Protein AF-A0A372GL11-F1 (afdb_monomer)

Mean predicted aligned error: 16.57 Å

Foldseek 3Di:
DDDPVVVVPPDLPPVLLVVLVVLLVCLVVVLVVVCVVVVHDDDPVLLVVLSVLSNVLSVLSSCLQVCLLVSLVSLLVSVLVNLVVDVDCSSHVSSVVSNLSSLLSCLQRHDLVSSVVSLVVSLVSLLVSCVVNPPDVLVSVLVSLVSSLSSLLSNLVNNVNNVVVVVVVVLVVVVVVLVVVLVVVLLVLLVVVLVLLCVQLVVLLVCLLVQLVVCLVCCVPCLVSLLVSLVSLLVSLVSSLVSLVVLLVVLPDPPDQQPPDFLVVSVVVVQVVVVVVVAAEAEEEEDDGDDFQSLLSVLLSLLVNLLVVCCVVQAPNWHKYWYWYDDAFKIKIKIWTFHHPRHDPDDPPPPPPSVVVSQVSLVVQVKGWDWDADPGGIMIMIMGGGDGDDDPDCHSVNVNLVSLLCCLQVQLLSVLAPPVCNVVPDPVLSVVLSVLSNQLSVLCVCLQPCLVSSLVSNLVSLVVVLVCVLVVNHPLSSLVSVVRSCSSLLSSLLSCCQRNPHLVSSLVSLLSVLLSQLSSQLSSVCPPPPDDHDDPVNSVVSSVVSSVVSSVVSVVSSVVSNVNNVVVVVVVVVVVVSSVVSVVPSPVSSSVSSVVLSVLLCVQANVLSVVLSVLSVVCSPDNDSVSSSVSSVSSSVSSVSNVVSSVVSSVVSPPPPPPPVVVVVPDD

Secondary structure (DSSP, 8-state):
---HHHHTSSS--THHHHHHHHHHHHHHHHHHHHHHHTT----HHHHHHHHHHHHHHHHHHTTTTT-HHHHHHHHHHHHHHHHHH-S-GGGSTHHHHHHHHHHHHHHHHS-HHHHHHHHHHHHHHHHHHHHHH-SSHHHHHHHHHHHHHHHHHHHHHHHHHHHHHHHHHHHHHHHHHHHHHHHHHHHHHHHHHHHHHIIIIIHHHHHHHHHHHHHHHHTTT-THHHHHHHHHHHHHHHHHHHHHHHHHHTTS---PPPPS--HHHHHHHHHHHHHHTT--EEEEEES------HHHHHHHHHHHHHHHHHHHHHSTT--EEEEEEE-SSEEEEEEEEE--TT--TT---S-THHHHHHHHHHHHTT-EEEEEEETTEEEEEEEEE----------HHHHHHHHHHHHHHHHHHHHHS-TTTTTTS-HHHHHHHHHHHHHHHHGGGGTTT-HHHHHHHHHHHHHHHHHHHHTTSS-TTHHHHHHHTTHHHHHHHHHHHHHSS-HHHHHHHHHHHHHHHHHHHHHHHTT-TTSPPPPHHHHHHHHHHHHHHHHHHHHHHHHHHHHHHHHHHHHHHHHHHHHHHHHTHHHHHHHHHHHHHHHHHIIIIIHHHHHHHHHHHHHHHH--HHHHHHHHHHHHHHHHHHHHHHHHHHHHHHS---SHHHHHS---

Structure (mmCIF, N/CA/C/O backbone):
data_AF-A0A372GL11-F1
#
_entry.id   AF-A0A372GL11-F1
#
loop_
_atom_site.group_PDB
_atom_site.id
_atom_site.type_symbol
_atom_site.label_atom_id
_atom_site.label_alt_id
_atom_site.label_comp_id
_atom_site.label_asym_id
_atom_site.label_entity_id
_atom_site.label_seq_id
_atom_site.pdbx_PDB_ins_code
_atom_site.Cartn_x
_atom_site.Cartn_y
_atom_site.Cartn_z
_atom_site.occupancy
_atom_site.B_iso_or_equiv
_atom_site.auth_seq_id
_atom_site.auth_comp_id
_atom_site.auth_asym_id
_atom_site.auth_atom_id
_atom_site.pdbx_PDB_model_num
ATOM 1 N N . MET A 1 1 ? -31.137 13.673 -2.495 1.00 32.62 1 MET A N 1
ATOM 2 C CA . MET A 1 1 ? -29.793 14.288 -2.490 1.00 32.62 1 MET A CA 1
ATOM 3 C C . MET A 1 1 ? -28.809 13.204 -2.897 1.00 32.62 1 MET A C 1
ATOM 5 O O . MET A 1 1 ? -28.752 12.190 -2.218 1.00 32.62 1 MET A O 1
ATOM 9 N N . LEU A 1 2 ? -28.157 13.343 -4.054 1.00 30.17 2 LEU A N 1
ATOM 10 C CA . LEU A 1 2 ? -27.184 12.358 -4.545 1.00 30.17 2 LEU A CA 1
ATOM 11 C C . LEU A 1 2 ? -25.977 12.319 -3.600 1.00 30.17 2 LEU A C 1
ATOM 13 O O . LEU A 1 2 ? -25.507 13.368 -3.158 1.00 30.17 2 LEU A O 1
ATOM 17 N N . SER A 1 3 ? -25.490 11.119 -3.290 1.00 32.94 3 SER A N 1
ATOM 18 C CA . SER A 1 3 ? -24.323 10.915 -2.427 1.00 32.94 3 SER A CA 1
ATOM 19 C C . SER A 1 3 ? -23.096 11.637 -3.000 1.00 32.94 3 SER A C 1
ATOM 21 O O . SER A 1 3 ? -22.856 11.619 -4.209 1.00 32.94 3 SER A O 1
ATOM 23 N N . PHE A 1 4 ? -22.265 12.229 -2.137 1.00 34.38 4 PHE A N 1
ATOM 24 C CA . PHE A 1 4 ? -20.987 12.858 -2.512 1.00 34.38 4 PHE A CA 1
ATOM 25 C C . PHE A 1 4 ? -20.064 11.891 -3.300 1.00 34.38 4 PHE A C 1
ATOM 27 O O . PHE A 1 4 ? -19.228 12.306 -4.110 1.00 34.38 4 PHE A O 1
ATOM 34 N N . GLY A 1 5 ? -20.265 10.576 -3.137 1.00 36.34 5 GLY A N 1
ATOM 35 C CA . GLY A 1 5 ? -19.591 9.526 -3.905 1.00 36.34 5 GLY A CA 1
ATOM 36 C C . GLY A 1 5 ? -20.089 9.349 -5.348 1.00 36.34 5 GLY A C 1
ATOM 37 O O . GLY A 1 5 ? -19.336 8.867 -6.193 1.00 36.34 5 GLY A O 1
ATOM 38 N N . GLU A 1 6 ? -21.319 9.757 -5.666 1.00 36.09 6 GLU A N 1
ATOM 39 C CA . GLU A 1 6 ? -21.884 9.681 -7.023 1.00 36.09 6 GLU A CA 1
ATOM 40 C C . GLU A 1 6 ? -21.482 10.894 -7.871 1.00 36.09 6 GLU A C 1
ATOM 42 O O . GLU A 1 6 ? -21.111 10.737 -9.034 1.00 36.09 6 GLU A O 1
ATOM 47 N N . LEU A 1 7 ? -21.405 12.087 -7.269 1.00 33.75 7 LEU A N 1
ATOM 48 C CA . LEU A 1 7 ? -20.942 13.311 -7.944 1.00 33.75 7 LEU A CA 1
ATOM 49 C C . LEU A 1 7 ? -19.454 13.266 -8.349 1.00 33.75 7 LEU A C 1
ATOM 51 O O . LEU A 1 7 ? -19.033 13.967 -9.270 1.00 33.75 7 LEU A O 1
ATOM 55 N N . THR A 1 8 ? -18.649 12.405 -7.719 1.00 39.69 8 THR A N 1
ATOM 56 C CA . THR A 1 8 ? -17.217 12.239 -8.031 1.00 39.69 8 THR A CA 1
ATOM 57 C C . THR A 1 8 ? -16.919 11.144 -9.063 1.00 39.69 8 THR A C 1
ATOM 59 O O . THR A 1 8 ? -15.763 11.004 -9.476 1.00 39.69 8 THR A O 1
ATOM 62 N N . ARG A 1 9 ? -17.927 10.390 -9.532 1.00 42.94 9 ARG A N 1
ATOM 63 C CA . ARG A 1 9 ? -17.751 9.331 -10.546 1.00 42.94 9 ARG A CA 1
ATOM 64 C C . ARG A 1 9 ? -17.759 9.819 -11.996 1.00 42.94 9 ARG A C 1
ATOM 66 O O . ARG A 1 9 ? -17.370 9.041 -12.858 1.00 42.94 9 ARG A O 1
ATOM 73 N N . HIS A 1 10 ? -18.203 11.043 -12.293 1.00 38.62 10 HIS A N 1
ATOM 74 C CA . HIS A 1 10 ? -18.487 11.468 -13.681 1.00 38.62 10 HIS A CA 1
ATOM 75 C C . HIS A 1 10 ? -17.700 12.678 -14.198 1.00 38.62 10 HIS A C 1
ATOM 77 O O . HIS A 1 10 ? -17.894 13.086 -15.339 1.00 38.62 10 HIS A O 1
ATOM 83 N N . ARG A 1 11 ? -16.763 13.238 -13.423 1.00 42.38 11 ARG A N 1
ATOM 84 C CA . ARG A 1 11 ? -15.764 14.154 -13.994 1.00 42.38 11 ARG A CA 1
ATOM 85 C C . ARG A 1 11 ? -14.514 13.352 -14.351 1.00 42.38 11 ARG A C 1
ATOM 87 O O . ARG A 1 11 ? -14.008 12.667 -13.455 1.00 42.38 11 ARG A O 1
ATOM 94 N N . PRO A 1 12 ? -13.978 13.439 -15.588 1.00 50.75 12 PRO A N 1
ATOM 95 C CA . PRO A 1 12 ? -12.635 12.942 -15.846 1.00 50.75 12 PRO A CA 1
ATOM 96 C C . PRO A 1 12 ? -11.731 13.652 -14.842 1.00 50.75 12 PRO A C 1
ATOM 98 O O . PRO A 1 12 ? -11.638 14.882 -14.824 1.00 50.75 12 PRO A O 1
ATOM 101 N N . ARG A 1 13 ? -11.154 12.891 -13.905 1.00 61.88 13 ARG A N 1
ATOM 102 C CA . ARG A 1 13 ? -10.250 13.461 -12.903 1.00 61.88 13 ARG A CA 1
ATOM 103 C C . ARG A 1 13 ? -9.172 14.174 -13.702 1.00 61.88 13 ARG A C 1
ATOM 105 O O . ARG A 1 13 ? -8.605 13.536 -14.573 1.00 61.88 13 ARG A O 1
ATOM 112 N N . VAL A 1 14 ? -8.881 15.446 -13.427 1.00 57.97 14 VAL A N 1
ATOM 113 C CA . VAL A 1 14 ? -7.913 16.288 -14.173 1.00 57.97 14 VAL A CA 1
ATOM 114 C C . VAL A 1 14 ? -6.637 15.519 -14.586 1.00 57.97 14 VAL A C 1
ATOM 116 O O . VAL A 1 14 ? -6.135 15.661 -15.696 1.00 57.97 14 VAL A O 1
ATOM 119 N N . ASN A 1 15 ? -6.192 14.582 -13.745 1.00 63.97 15 ASN A N 1
ATOM 120 C CA . ASN A 1 15 ? -5.100 13.630 -13.986 1.00 63.97 15 ASN A CA 1
ATOM 121 C C . ASN A 1 15 ? -5.221 12.726 -15.242 1.00 63.97 15 ASN A C 1
ATOM 123 O O . ASN A 1 15 ? -4.224 12.130 -15.655 1.00 63.97 15 ASN A O 1
ATOM 127 N N . ASP A 1 16 ? -6.405 12.555 -15.828 1.00 76.56 16 ASP A N 1
ATOM 128 C CA . ASP A 1 16 ? -6.640 11.705 -16.999 1.00 76.56 16 ASP A CA 1
ATOM 129 C C . ASP A 1 16 ? -6.322 12.413 -18.315 1.00 76.56 16 ASP A C 1
ATOM 131 O O . ASP A 1 16 ? -5.885 11.739 -19.244 1.00 76.56 16 ASP A O 1
ATOM 135 N N . VAL A 1 17 ? -6.382 13.747 -18.342 1.00 81.62 17 VAL A N 1
ATOM 136 C CA . VAL A 1 17 ? -6.077 14.573 -19.524 1.00 81.62 17 VAL A CA 1
ATOM 137 C C . VAL A 1 17 ? -4.647 15.122 -19.495 1.00 81.62 17 VAL A C 1
ATOM 139 O O . VAL A 1 17 ? -4.018 15.254 -20.540 1.00 81.62 17 VAL A O 1
ATOM 142 N N . VAL A 1 18 ? -4.085 15.373 -18.306 1.00 85.38 18 VAL A N 1
ATOM 143 C CA . VAL A 1 18 ? -2.738 15.963 -18.163 1.00 85.38 18 VAL A CA 1
ATOM 144 C C . VAL A 1 18 ? -1.647 15.107 -18.814 1.00 85.38 18 VAL A C 1
ATOM 146 O O . VAL A 1 18 ? -0.808 15.637 -19.530 1.00 85.38 18 VAL A O 1
ATOM 149 N N . LEU A 1 19 ? -1.650 13.787 -18.597 1.00 86.94 19 LEU A N 1
ATOM 150 C CA . LEU A 1 19 ? -0.624 12.901 -19.163 1.00 86.94 19 LEU A CA 1
ATOM 151 C C . LEU A 1 19 ? -0.690 12.825 -20.705 1.00 86.94 19 LEU A C 1
ATOM 153 O O . LEU A 1 19 ? 0.350 13.015 -21.329 1.00 86.94 19 LEU A O 1
ATOM 157 N N . PRO A 1 20 ? -1.861 12.602 -21.337 1.00 87.31 20 PRO A N 1
ATOM 158 C CA . PRO A 1 20 ? -1.992 12.706 -22.790 1.00 87.31 20 PRO A CA 1
ATOM 159 C C . PRO A 1 20 ? -1.564 14.055 -23.366 1.00 87.31 20 PRO A C 1
ATOM 161 O O . PRO A 1 20 ? -0.884 14.092 -24.387 1.00 87.31 20 PRO A O 1
ATOM 164 N N . LEU A 1 21 ? -1.922 15.157 -22.699 1.00 87.31 21 LEU A N 1
ATOM 165 C CA . LEU A 1 21 ? -1.525 16.495 -23.131 1.00 87.31 21 LEU A CA 1
ATOM 166 C C . LEU A 1 21 ? -0.000 16.655 -23.077 1.00 87.31 21 LEU A C 1
ATOM 168 O O . LEU A 1 21 ? 0.591 17.142 -24.032 1.00 87.31 21 LEU A O 1
ATOM 172 N N . LEU A 1 22 ? 0.640 16.183 -22.001 1.00 87.75 22 LEU A N 1
ATOM 173 C CA . LEU A 1 22 ? 2.098 16.188 -21.866 1.00 87.75 22 LEU A CA 1
ATOM 174 C C . LEU A 1 22 ? 2.779 15.377 -22.972 1.00 87.75 22 LEU A C 1
ATOM 176 O O . LEU A 1 22 ? 3.741 15.854 -23.569 1.00 87.75 22 LEU A O 1
ATOM 180 N N . LEU A 1 23 ? 2.263 14.186 -23.281 1.00 86.56 23 LEU A N 1
ATOM 181 C CA . LEU A 1 23 ? 2.757 13.359 -24.383 1.00 86.56 23 LEU A CA 1
ATOM 182 C C . LEU A 1 23 ? 2.622 14.081 -25.731 1.00 86.56 23 LEU A C 1
ATOM 184 O O . LEU A 1 23 ? 3.575 14.113 -26.505 1.00 86.56 23 LEU A O 1
ATOM 188 N N . LEU A 1 24 ? 1.490 14.740 -25.983 1.00 86.56 24 LEU A N 1
ATOM 189 C CA . LEU A 1 24 ? 1.286 15.518 -27.205 1.00 86.56 24 LEU A CA 1
ATOM 190 C C . LEU A 1 24 ? 2.228 16.732 -27.290 1.00 86.56 24 LEU A C 1
ATOM 192 O O . LEU A 1 24 ? 2.794 17.002 -28.347 1.00 86.56 24 LEU A O 1
ATOM 196 N N . THR A 1 25 ? 2.456 17.441 -26.179 1.00 86.56 25 THR A N 1
ATOM 197 C CA . THR A 1 25 ? 3.445 18.531 -26.140 1.00 86.56 25 THR A CA 1
ATOM 198 C C . THR A 1 25 ? 4.872 18.020 -26.333 1.00 86.56 25 THR A C 1
ATOM 200 O O . THR A 1 25 ? 5.665 18.668 -27.010 1.00 86.56 25 THR A O 1
ATOM 203 N N . ALA A 1 26 ? 5.189 16.835 -25.801 1.00 84.00 26 ALA A N 1
ATOM 204 C CA . ALA A 1 26 ? 6.478 16.189 -26.003 1.00 84.00 26 ALA A CA 1
ATOM 205 C C . ALA A 1 26 ? 6.669 15.782 -27.468 1.00 84.00 26 ALA A C 1
ATOM 207 O O . ALA A 1 26 ? 7.741 16.011 -28.005 1.00 84.00 26 ALA A O 1
ATOM 208 N N . GLN A 1 27 ? 5.636 15.274 -28.146 1.00 83.38 27 GLN A N 1
ATOM 209 C CA . GLN A 1 27 ? 5.679 14.985 -29.584 1.00 83.38 27 GLN A CA 1
ATOM 210 C C . GLN A 1 27 ? 6.015 16.242 -30.407 1.00 83.38 27 GLN A C 1
ATOM 212 O O . GLN A 1 27 ? 6.859 16.187 -31.299 1.00 83.38 27 GLN A O 1
ATOM 217 N N . LEU A 1 28 ? 5.388 17.379 -30.082 1.00 83.62 28 LEU A N 1
ATOM 218 C CA . LEU A 1 28 ? 5.626 18.661 -30.757 1.00 83.62 28 LEU A CA 1
ATOM 219 C C . LEU A 1 28 ? 7.051 19.196 -30.540 1.00 83.62 28 LEU A C 1
ATOM 221 O O . LEU A 1 28 ? 7.629 19.769 -31.460 1.00 83.62 28 LEU A O 1
ATOM 225 N N . ALA A 1 29 ? 7.609 19.016 -29.340 1.00 81.44 29 ALA A N 1
ATOM 226 C CA . ALA A 1 29 ? 8.925 19.544 -28.979 1.00 81.44 29 ALA A CA 1
ATOM 227 C C . ALA A 1 29 ? 10.086 18.597 -29.336 1.00 81.44 29 ALA A C 1
ATOM 229 O O . ALA A 1 29 ? 11.118 19.041 -29.833 1.00 81.44 29 ALA A O 1
ATOM 230 N N . ALA A 1 30 ? 9.930 17.297 -29.079 1.00 73.25 30 ALA A N 1
ATOM 231 C CA . ALA A 1 30 ? 10.993 16.302 -29.190 1.00 73.25 30 ALA A CA 1
ATOM 232 C C . ALA A 1 30 ? 11.166 15.761 -30.611 1.00 73.25 30 ALA A C 1
ATOM 234 O O . ALA A 1 30 ? 12.286 15.422 -30.974 1.00 73.25 30 ALA A O 1
ATOM 235 N N . GLY A 1 31 ? 10.104 15.707 -31.424 1.00 73.62 31 GLY A N 1
ATOM 236 C CA . GLY A 1 31 ? 10.177 15.191 -32.798 1.00 73.62 31 GLY A CA 1
ATOM 237 C C . GLY A 1 31 ? 11.250 15.889 -33.649 1.00 73.62 31 GLY A C 1
ATOM 238 O O . GLY A 1 31 ? 12.150 15.216 -34.147 1.00 73.62 31 GLY A O 1
ATOM 239 N N . PRO A 1 32 ? 11.237 17.233 -33.759 1.00 76.31 32 PRO A N 1
ATOM 240 C CA . PRO A 1 32 ? 12.253 17.967 -34.517 1.00 76.31 32 PRO A CA 1
ATOM 241 C C . PRO A 1 32 ? 13.671 17.827 -33.941 1.00 76.31 32 PRO A C 1
ATOM 243 O O . PRO A 1 32 ? 14.633 17.747 -34.698 1.00 76.31 32 PRO A O 1
ATOM 246 N N . GLY A 1 33 ? 13.803 17.793 -32.610 1.00 77.06 33 GLY A N 1
ATOM 247 C CA . GLY A 1 33 ? 15.098 17.670 -31.933 1.00 77.06 33 GLY A CA 1
ATOM 248 C C . GLY A 1 33 ? 15.732 16.285 -32.088 1.00 77.06 33 GLY A C 1
ATOM 249 O O . GLY A 1 33 ? 16.930 16.185 -32.336 1.00 77.06 33 GLY A O 1
ATOM 250 N N . LEU A 1 34 ? 14.929 15.221 -31.994 1.00 77.44 34 LEU A N 1
ATOM 251 C CA . LEU A 1 34 ? 15.374 13.846 -32.229 1.00 77.44 34 LEU A CA 1
ATOM 252 C C . LEU A 1 34 ? 15.761 13.641 -33.691 1.00 77.44 34 LEU A C 1
ATOM 254 O O . LEU A 1 34 ? 16.855 13.154 -33.943 1.00 77.44 34 LEU A O 1
ATOM 258 N N . ALA A 1 35 ? 14.933 14.090 -34.639 1.00 79.00 35 ALA A N 1
ATOM 259 C CA . ALA A 1 35 ? 15.271 14.024 -36.061 1.00 79.00 35 ALA A CA 1
ATOM 260 C C . ALA A 1 35 ? 16.610 14.722 -36.361 1.00 79.00 35 ALA A C 1
ATOM 262 O O . ALA A 1 35 ? 17.454 14.165 -37.050 1.00 79.00 35 ALA A O 1
ATOM 263 N N . ALA A 1 36 ? 16.859 15.891 -35.757 1.00 78.81 36 ALA A N 1
ATOM 264 C CA . ALA A 1 36 ? 18.141 16.583 -35.890 1.00 78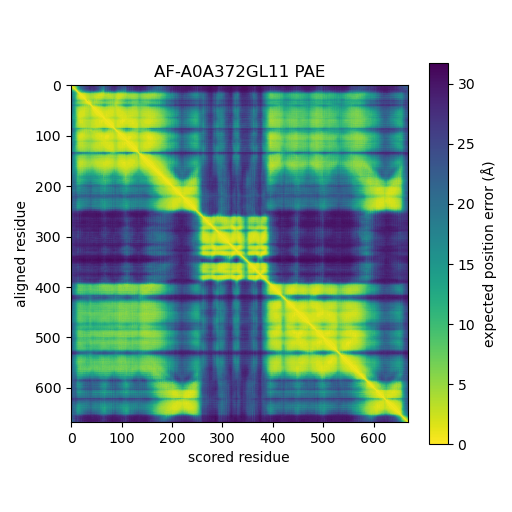.81 36 ALA A CA 1
ATOM 265 C C . ALA A 1 36 ? 19.320 15.827 -35.246 1.00 78.81 36 ALA A C 1
ATOM 267 O O . ALA A 1 36 ? 20.433 15.906 -35.753 1.00 78.81 36 ALA A O 1
ATOM 268 N N . THR A 1 37 ? 19.090 15.096 -34.150 1.00 79.62 37 THR A N 1
ATOM 269 C CA . THR A 1 37 ? 20.127 14.311 -33.452 1.00 79.62 37 THR A CA 1
ATOM 270 C C . THR A 1 37 ? 20.531 13.063 -34.239 1.00 79.62 37 THR A C 1
ATOM 272 O O . THR A 1 37 ? 21.694 12.681 -34.211 1.00 79.62 37 THR A O 1
ATOM 275 N N . PHE A 1 38 ? 19.584 12.442 -34.946 1.00 78.88 38 PHE A N 1
ATOM 276 C CA . PHE A 1 38 ? 19.825 11.264 -35.788 1.00 78.88 38 PHE A CA 1
ATOM 277 C C . PHE A 1 38 ? 20.128 11.619 -37.252 1.00 78.88 38 PHE A C 1
ATOM 279 O O . PHE A 1 38 ? 20.158 10.732 -38.097 1.00 78.88 38 PHE A O 1
ATOM 286 N N . GLU A 1 39 ? 20.338 12.905 -37.556 1.00 80.31 39 GLU A N 1
ATOM 287 C CA . GLU A 1 39 ? 20.586 13.412 -38.916 1.00 80.31 39 GLU A CA 1
ATOM 288 C C . GLU A 1 39 ? 19.487 13.029 -39.931 1.00 80.31 39 GLU A C 1
ATOM 290 O O . GLU A 1 39 ? 19.707 12.943 -41.139 1.00 80.31 39 GLU A O 1
ATOM 295 N N . GLU A 1 40 ? 18.258 12.844 -39.450 1.00 80.25 40 GLU A N 1
ATOM 296 C CA . GLU A 1 40 ? 17.106 12.468 -40.260 1.00 80.25 40 GLU A CA 1
ATOM 297 C C . GLU A 1 40 ? 16.339 13.701 -40.750 1.00 80.25 40 GLU A C 1
ATOM 299 O O . GLU A 1 40 ? 16.047 14.642 -40.005 1.00 80.25 40 GLU A O 1
ATOM 304 N N . SER A 1 41 ? 15.927 13.680 -42.020 1.00 76.88 41 SER A N 1
ATOM 305 C CA . SER A 1 41 ? 15.085 14.732 -42.594 1.00 76.88 41 SER A CA 1
ATOM 306 C C . SER A 1 41 ? 13.634 14.265 -42.713 1.00 76.88 41 SER A C 1
ATOM 308 O O . SER A 1 41 ? 13.281 13.472 -43.578 1.00 76.88 41 SER A O 1
ATOM 310 N N . LEU A 1 42 ? 12.767 14.778 -41.834 1.00 79.12 42 LEU A N 1
ATOM 311 C CA . LEU A 1 42 ? 11.333 14.483 -41.881 1.00 79.12 42 LEU A CA 1
ATOM 312 C C . LEU A 1 42 ? 10.636 15.342 -42.942 1.00 79.12 42 LEU A C 1
ATOM 314 O O . LEU A 1 42 ? 10.651 16.580 -42.872 1.00 79.12 42 LEU A O 1
ATOM 318 N N . SER A 1 43 ? 9.937 14.710 -43.879 1.00 85.44 43 SER A N 1
ATOM 319 C CA . SER A 1 43 ? 9.067 15.407 -44.827 1.00 85.44 43 SER A CA 1
ATOM 320 C C . SER A 1 43 ? 7.919 16.130 -44.105 1.00 85.44 43 SER A C 1
ATOM 322 O O . SER A 1 43 ? 7.534 15.797 -42.980 1.00 85.44 43 SER A O 1
ATOM 324 N N . ALA A 1 44 ? 7.327 17.144 -44.749 1.00 84.88 44 ALA A N 1
ATOM 325 C CA . ALA A 1 44 ? 6.154 17.829 -44.196 1.00 84.88 44 ALA A CA 1
ATOM 326 C C . ALA A 1 44 ? 4.986 16.851 -43.959 1.00 84.88 44 ALA A C 1
ATOM 328 O O . ALA A 1 44 ? 4.288 16.950 -42.953 1.00 84.88 44 ALA A O 1
ATOM 329 N N . ARG A 1 45 ? 4.828 15.861 -44.849 1.00 86.50 45 ARG A N 1
ATOM 330 C CA . ARG A 1 45 ? 3.805 14.816 -44.750 1.00 86.50 45 ARG A CA 1
ATOM 331 C C . ARG A 1 45 ? 3.997 13.939 -43.512 1.00 86.50 45 ARG A C 1
ATOM 333 O O . ARG A 1 45 ? 3.029 13.723 -42.789 1.00 86.50 45 ARG A O 1
ATOM 340 N N . GLU A 1 46 ? 5.213 13.459 -43.256 1.00 84.62 46 GLU A N 1
ATOM 341 C CA . GLU A 1 46 ? 5.521 12.619 -42.085 1.00 84.62 46 GLU A CA 1
ATOM 342 C C . GLU A 1 46 ? 5.284 13.374 -40.780 1.00 84.62 46 GLU A C 1
ATOM 344 O O . GLU A 1 46 ? 4.658 12.841 -39.869 1.00 84.62 46 GLU A O 1
ATOM 349 N N . ARG A 1 47 ? 5.674 14.654 -40.716 1.00 82.94 47 ARG A N 1
ATOM 350 C CA . ARG A 1 47 ? 5.402 15.504 -39.547 1.00 82.94 47 ARG A CA 1
ATOM 351 C C . ARG A 1 47 ? 3.906 15.676 -39.296 1.00 82.94 47 ARG A C 1
ATOM 353 O O . ARG A 1 47 ? 3.454 15.530 -38.163 1.00 82.94 47 ARG A O 1
ATOM 360 N N . THR A 1 48 ? 3.123 15.975 -40.333 1.00 87.50 48 THR A N 1
ATOM 361 C CA . THR A 1 48 ? 1.670 16.147 -40.189 1.00 87.50 48 THR A CA 1
ATOM 362 C C . THR A 1 48 ? 0.987 14.844 -39.785 1.00 87.50 48 THR A C 1
ATOM 364 O O . THR A 1 48 ? 0.178 14.846 -38.859 1.00 87.50 48 THR A O 1
ATOM 367 N N . LEU A 1 49 ? 1.320 13.724 -40.433 1.00 88.69 49 LEU A N 1
ATOM 368 C CA . LEU A 1 49 ? 0.732 12.427 -40.100 1.00 88.69 49 LEU A CA 1
ATOM 369 C C . LEU A 1 49 ? 1.147 11.954 -38.701 1.00 88.69 49 LEU A C 1
ATOM 371 O O . LEU A 1 49 ? 0.286 11.511 -37.945 1.00 88.69 49 LEU A O 1
ATOM 375 N N . GLY A 1 50 ? 2.415 12.120 -38.319 1.00 86.50 50 GLY A N 1
ATOM 376 C CA . GLY A 1 50 ? 2.904 11.807 -36.976 1.00 86.50 50 GLY A CA 1
ATOM 377 C C . GLY A 1 50 ? 2.190 12.608 -35.883 1.00 86.50 50 GLY A C 1
ATOM 378 O O . GLY A 1 50 ? 1.824 12.055 -34.846 1.00 86.50 50 GLY A O 1
ATOM 379 N N . LEU A 1 51 ? 1.891 13.890 -36.131 1.00 87.06 51 LEU A N 1
ATOM 380 C CA . LEU A 1 51 ? 1.084 14.710 -35.220 1.00 87.06 51 LEU A CA 1
ATOM 381 C C . LEU A 1 51 ? -0.371 14.241 -35.127 1.00 87.06 51 LEU A C 1
ATOM 383 O O . LEU A 1 51 ? -0.918 14.197 -34.026 1.00 87.06 51 LEU A O 1
ATOM 387 N N . ILE A 1 52 ? -0.993 13.872 -36.251 1.00 91.25 52 ILE A N 1
ATOM 388 C CA . ILE A 1 52 ? -2.361 13.333 -36.268 1.00 91.25 52 ILE A CA 1
ATOM 389 C C . ILE A 1 52 ? -2.419 12.030 -35.467 1.00 91.25 52 ILE A C 1
ATOM 391 O O . ILE A 1 52 ? -3.260 11.890 -34.581 1.00 91.25 52 ILE A O 1
ATOM 395 N N . VAL A 1 53 ? -1.501 11.099 -35.730 1.00 91.00 53 VAL A N 1
ATOM 396 C CA . VAL A 1 53 ? -1.427 9.816 -35.022 1.00 91.00 53 VAL A CA 1
ATOM 397 C C . VAL A 1 53 ? -1.163 10.033 -33.528 1.00 91.00 53 VAL A C 1
ATOM 399 O O . VAL A 1 53 ? -1.870 9.467 -32.693 1.00 91.00 53 VAL A O 1
ATOM 402 N N . GLY A 1 54 ? -0.226 10.918 -33.174 1.00 89.62 54 GLY A N 1
ATOM 403 C CA . GLY A 1 54 ? 0.040 11.296 -31.785 1.00 89.62 54 GLY A CA 1
ATOM 404 C C . GLY A 1 54 ? -1.183 11.896 -31.082 1.00 89.62 54 GLY A C 1
ATOM 405 O O . GLY A 1 54 ? -1.463 11.551 -29.933 1.00 89.62 54 GLY A O 1
ATOM 406 N N . ALA A 1 55 ? -1.962 12.737 -31.770 1.00 90.88 55 ALA A N 1
ATOM 407 C CA . ALA A 1 55 ? -3.200 13.307 -31.240 1.00 90.88 55 ALA A CA 1
ATOM 408 C C . ALA A 1 55 ? -4.290 12.244 -31.024 1.00 90.88 55 ALA A C 1
ATOM 410 O O . ALA A 1 55 ? -4.956 12.253 -29.987 1.00 90.88 55 ALA A O 1
ATOM 411 N N . VAL A 1 56 ? -4.444 11.297 -31.957 1.00 93.69 56 VAL A N 1
ATOM 412 C CA . VAL A 1 56 ? -5.388 10.172 -31.825 1.00 93.69 56 VAL A CA 1
ATOM 413 C C . VAL A 1 56 ? -5.011 9.284 -30.638 1.00 93.69 56 VAL A C 1
ATOM 415 O O . VAL A 1 56 ? -5.870 8.949 -29.823 1.00 93.69 56 VAL A O 1
ATOM 418 N N . VAL A 1 57 ? -3.727 8.951 -30.486 1.00 92.81 57 VAL A N 1
ATOM 419 C CA . VAL A 1 57 ? -3.238 8.152 -29.354 1.00 92.81 57 VAL A CA 1
ATOM 420 C C . VAL A 1 57 ? -3.396 8.889 -28.026 1.00 92.81 57 VAL A C 1
ATOM 422 O O . VAL A 1 57 ? -3.853 8.295 -27.048 1.00 92.81 57 VAL A O 1
ATOM 425 N N . ALA A 1 58 ? -3.112 10.192 -27.978 1.00 91.69 58 ALA A N 1
ATOM 426 C CA . ALA A 1 58 ? -3.375 11.005 -26.795 1.00 91.69 58 ALA A CA 1
ATOM 427 C C . ALA A 1 58 ? -4.872 10.994 -26.424 1.00 91.69 58 ALA A C 1
ATOM 429 O O . ALA A 1 58 ? -5.222 10.769 -25.263 1.00 91.69 58 ALA A O 1
ATOM 430 N N . ALA A 1 59 ? -5.769 11.150 -27.402 1.00 92.25 59 ALA A N 1
ATOM 431 C CA . ALA A 1 59 ? -7.210 11.066 -27.173 1.00 92.25 59 ALA A CA 1
ATOM 432 C C . ALA A 1 59 ? -7.636 9.679 -26.660 1.00 92.25 59 ALA A C 1
ATOM 434 O O . ALA A 1 59 ? -8.404 9.590 -25.700 1.00 92.25 59 ALA A O 1
ATOM 435 N N . ALA A 1 60 ? -7.093 8.596 -27.226 1.00 93.81 60 ALA A N 1
ATOM 436 C CA . ALA A 1 60 ? -7.346 7.238 -26.749 1.00 93.81 60 ALA A CA 1
ATOM 437 C C . ALA A 1 60 ? -6.890 7.057 -25.289 1.00 93.81 60 ALA A C 1
ATOM 439 O O . ALA A 1 60 ? -7.637 6.537 -24.460 1.00 93.81 60 ALA A O 1
ATOM 440 N N . LEU A 1 61 ? -5.709 7.568 -24.923 1.00 93.19 61 LEU A N 1
ATOM 441 C CA . LEU A 1 61 ? -5.173 7.486 -23.560 1.00 93.19 61 LEU A CA 1
ATOM 442 C C . LEU A 1 61 ? -6.037 8.194 -22.500 1.00 93.19 61 LEU A C 1
ATOM 444 O O . LEU A 1 61 ? -5.904 7.876 -21.312 1.00 93.19 61 LEU A O 1
ATOM 448 N N . CYS A 1 62 ? -6.946 9.101 -22.871 1.00 93.06 62 CYS A N 1
ATOM 449 C CA . CYS A 1 62 ? -7.939 9.650 -21.938 1.00 93.06 62 CYS A CA 1
ATOM 450 C C . CYS A 1 62 ? -8.893 8.565 -21.405 1.00 93.06 62 CYS A C 1
ATOM 452 O O . CYS A 1 62 ? -9.332 8.644 -20.259 1.00 93.06 62 CYS A O 1
ATOM 454 N N . LEU A 1 63 ? -9.145 7.508 -22.185 1.00 93.38 63 LEU A N 1
ATOM 455 C CA . LEU A 1 63 ? -10.013 6.382 -21.824 1.00 93.38 63 LEU A CA 1
ATOM 456 C C . LEU A 1 63 ? -9.263 5.231 -21.132 1.00 93.38 63 LEU A C 1
ATOM 458 O O . LEU A 1 63 ? -9.868 4.210 -20.805 1.00 93.38 63 LEU A O 1
ATOM 462 N N . ARG A 1 64 ? -7.959 5.384 -20.841 1.00 92.75 64 ARG A N 1
ATOM 463 C CA . ARG A 1 64 ? -7.078 4.305 -20.337 1.00 92.75 64 ARG A CA 1
ATOM 464 C C . ARG A 1 64 ? -7.514 3.651 -19.021 1.00 92.75 64 ARG A C 1
ATOM 466 O O . ARG A 1 64 ? -7.000 2.595 -18.670 1.00 92.75 64 ARG A O 1
ATOM 473 N N . ARG A 1 65 ? -8.406 4.283 -18.252 1.00 89.94 65 ARG A N 1
ATOM 474 C CA . ARG A 1 65 ? -8.941 3.724 -16.996 1.00 89.94 65 ARG A CA 1
ATOM 475 C C . ARG A 1 65 ? -10.237 2.945 -17.190 1.00 89.94 65 ARG A C 1
ATOM 477 O O . ARG A 1 65 ? -10.459 1.971 -16.478 1.00 89.94 65 ARG A O 1
ATOM 484 N N . GLU A 1 66 ? -11.073 3.375 -18.129 1.00 90.88 66 GLU A N 1
ATOM 485 C CA . GLU A 1 66 ? -12.379 2.770 -18.408 1.00 90.88 66 GLU A CA 1
ATOM 486 C C . GLU A 1 66 ? -12.244 1.620 -19.411 1.00 90.88 66 GLU A C 1
ATOM 488 O O . GLU A 1 66 ? -12.766 0.526 -19.190 1.00 90.88 66 GLU A O 1
ATOM 493 N N . ARG A 1 67 ? -11.464 1.854 -20.474 1.00 93.75 67 ARG A N 1
ATOM 494 C CA . ARG A 1 67 ? -11.263 0.960 -21.622 1.00 93.75 67 ARG A CA 1
ATOM 495 C C . ARG A 1 67 ? -9.777 0.647 -21.870 1.00 93.75 67 ARG A C 1
ATOM 497 O O . ARG A 1 67 ? -9.242 0.948 -22.934 1.00 93.75 67 ARG A O 1
ATOM 504 N N . PRO A 1 68 ? -9.045 0.093 -20.881 1.00 94.62 68 PRO A N 1
ATOM 505 C CA . PRO A 1 68 ? -7.601 -0.123 -21.000 1.00 94.62 68 PRO A CA 1
ATOM 506 C C . PRO A 1 68 ? -7.202 -1.125 -22.093 1.00 94.62 68 PRO A C 1
ATOM 508 O O . PRO A 1 68 ? -6.084 -1.046 -22.592 1.00 94.62 68 PRO A O 1
ATOM 511 N N . VAL A 1 69 ? -8.074 -2.081 -22.435 1.00 96.25 69 VAL A N 1
ATOM 512 C CA . VAL A 1 69 ? -7.781 -3.111 -23.448 1.00 96.25 69 VAL A CA 1
ATOM 513 C C . VAL A 1 69 ? -7.846 -2.491 -24.838 1.00 96.25 69 VAL A C 1
ATOM 515 O O . VAL A 1 69 ? -6.931 -2.653 -25.636 1.00 96.25 69 VAL A O 1
ATOM 518 N N . GLU A 1 70 ? -8.905 -1.730 -25.093 1.00 96.19 70 GLU A N 1
ATOM 519 C CA . GLU A 1 70 ? -9.144 -1.030 -26.348 1.00 96.19 70 GLU A CA 1
ATOM 520 C C . GLU A 1 70 ? -8.072 0.030 -26.591 1.00 96.19 70 GLU A C 1
ATOM 522 O O . GLU A 1 70 ? -7.570 0.155 -27.702 1.00 96.19 70 GLU A O 1
ATOM 527 N N . VAL A 1 71 ? -7.670 0.751 -25.542 1.00 95.94 71 VAL A N 1
ATOM 528 C CA . VAL A 1 71 ? -6.593 1.739 -25.636 1.00 95.94 71 VAL A CA 1
ATOM 529 C C . VAL A 1 71 ? -5.265 1.081 -26.002 1.00 95.94 71 VAL A C 1
ATOM 531 O O . VAL A 1 71 ? -4.626 1.562 -26.927 1.00 95.94 71 VAL A O 1
ATOM 534 N N . LEU A 1 72 ? -4.875 -0.025 -25.352 1.00 96.19 72 LEU A N 1
ATOM 535 C CA . LEU A 1 72 ? -3.653 -0.749 -25.727 1.00 96.19 72 LEU A CA 1
ATOM 536 C C . LEU A 1 72 ? -3.720 -1.266 -27.170 1.00 96.19 72 LEU A C 1
ATOM 538 O O . LEU A 1 72 ? -2.742 -1.162 -27.899 1.00 96.19 72 LEU A O 1
ATOM 542 N N . ALA A 1 73 ? -4.867 -1.795 -27.601 1.00 95.94 73 ALA A N 1
ATOM 543 C CA . ALA A 1 73 ? -5.033 -2.243 -28.980 1.00 95.94 73 ALA A CA 1
ATOM 544 C C . ALA A 1 73 ? -4.842 -1.087 -29.975 1.00 95.94 73 ALA A C 1
ATOM 546 O O . ALA A 1 73 ? -4.135 -1.245 -30.964 1.00 95.94 73 ALA A O 1
ATOM 547 N N . VAL A 1 74 ? -5.422 0.085 -29.695 1.00 95.31 74 VAL A N 1
ATOM 548 C CA . VAL A 1 74 ? -5.267 1.280 -30.536 1.00 95.31 74 VAL A CA 1
ATOM 549 C C . VAL A 1 74 ? -3.816 1.754 -30.577 1.00 95.31 74 VAL A C 1
ATOM 551 O O . VAL A 1 74 ? -3.331 2.054 -31.664 1.00 95.31 74 VAL A O 1
ATOM 554 N N . THR A 1 75 ? -3.122 1.830 -29.436 1.00 94.88 75 THR A N 1
ATOM 555 C CA . THR A 1 75 ? -1.735 2.317 -29.417 1.00 94.88 75 THR A CA 1
ATOM 556 C C . THR A 1 75 ? -0.797 1.358 -30.144 1.00 94.88 75 THR A C 1
ATOM 558 O O . THR A 1 75 ? -0.063 1.814 -31.016 1.00 94.88 75 THR A O 1
ATOM 561 N N . VAL A 1 76 ? -0.924 0.046 -29.907 1.00 93.94 76 VAL A N 1
ATOM 562 C CA . VAL A 1 76 ? -0.102 -0.975 -30.575 1.00 93.94 76 VAL A CA 1
ATOM 563 C C . VAL A 1 76 ? -0.373 -0.985 -32.078 1.00 93.94 76 VAL A C 1
ATOM 565 O O . VAL A 1 76 ? 0.564 -0.919 -32.860 1.00 93.94 76 VAL A O 1
ATOM 568 N N . VAL A 1 77 ? -1.641 -0.996 -32.512 1.00 94.62 77 VAL A N 1
ATOM 569 C CA . VAL A 1 77 ? -1.983 -1.006 -33.947 1.00 94.62 77 VAL A CA 1
ATOM 570 C C . VAL A 1 77 ? -1.506 0.265 -34.646 1.00 94.62 77 VAL A C 1
ATOM 572 O O . VAL A 1 77 ? -0.936 0.181 -35.732 1.00 94.62 77 VAL A O 1
ATOM 575 N N . LEU A 1 78 ? -1.715 1.444 -34.049 1.00 93.00 78 LEU A N 1
ATOM 576 C CA . LEU A 1 78 ? -1.229 2.695 -34.633 1.00 93.00 78 LEU A CA 1
ATOM 577 C C . LEU A 1 78 ? 0.299 2.764 -34.630 1.00 93.00 78 LEU A C 1
ATOM 579 O O . LEU A 1 78 ? 0.859 3.267 -35.600 1.00 93.00 78 LEU A O 1
ATOM 583 N N . GLY A 1 79 ? 0.964 2.232 -33.602 1.00 90.31 79 GLY A N 1
ATOM 584 C CA . GLY A 1 79 ? 2.416 2.057 -33.549 1.00 90.31 79 GLY A CA 1
ATOM 585 C C . GLY A 1 79 ? 2.924 1.195 -34.702 1.00 90.31 79 GLY A C 1
ATOM 586 O O . GLY A 1 79 ? 3.725 1.665 -35.503 1.00 90.31 79 GLY A O 1
ATOM 587 N N . THR A 1 80 ? 2.365 -0.006 -34.865 1.00 90.38 80 THR A N 1
ATOM 588 C CA . THR A 1 80 ? 2.686 -0.932 -35.962 1.00 90.38 80 THR A CA 1
ATOM 589 C C . THR A 1 80 ? 2.456 -0.298 -37.334 1.00 90.38 80 THR A C 1
ATOM 591 O O . THR A 1 80 ? 3.329 -0.354 -38.191 1.00 90.38 80 THR A O 1
ATOM 594 N N . VAL A 1 81 ? 1.300 0.336 -37.568 1.00 91.06 81 VAL A N 1
ATOM 595 C CA . VAL A 1 81 ? 1.011 0.987 -38.860 1.00 91.06 81 VAL A CA 1
ATOM 596 C C . VAL A 1 81 ? 1.985 2.131 -39.125 1.00 91.06 81 VAL A C 1
ATOM 598 O O . VAL A 1 81 ? 2.446 2.285 -40.252 1.00 91.06 81 VAL A O 1
ATOM 601 N N . THR A 1 82 ? 2.309 2.920 -38.102 1.00 88.69 82 THR A N 1
ATOM 602 C CA . THR A 1 82 ? 3.269 4.025 -38.197 1.00 88.69 82 THR A CA 1
ATOM 603 C C . THR A 1 82 ? 4.653 3.510 -38.578 1.00 88.69 82 THR A C 1
ATOM 605 O O . THR A 1 82 ? 5.241 4.035 -39.516 1.00 88.69 82 THR A O 1
ATOM 608 N N . GLU A 1 83 ? 5.139 2.466 -37.910 1.00 86.50 83 GLU A N 1
ATOM 609 C CA . GLU A 1 83 ? 6.451 1.856 -38.158 1.00 86.50 83 GLU A CA 1
ATOM 610 C C . GLU A 1 83 ? 6.547 1.197 -39.544 1.00 86.50 83 GLU A C 1
ATOM 612 O O . GLU A 1 83 ? 7.589 1.245 -40.184 1.00 86.50 83 GLU A O 1
ATOM 617 N N . LEU A 1 84 ? 5.445 0.643 -40.061 1.00 87.25 84 LEU A N 1
ATOM 618 C CA . LEU A 1 84 ? 5.388 0.110 -41.429 1.00 87.25 84 LEU A CA 1
ATOM 619 C C . LEU A 1 84 ? 5.244 1.200 -42.504 1.00 87.25 84 LEU A C 1
ATOM 621 O O . LEU A 1 84 ? 5.540 0.954 -43.672 1.00 87.25 84 LEU A O 1
ATOM 625 N N . THR A 1 85 ? 4.731 2.379 -42.142 1.00 87.00 85 THR A N 1
ATOM 626 C CA . THR A 1 85 ? 4.469 3.478 -43.090 1.00 87.00 85 THR A CA 1
ATOM 627 C C . THR A 1 85 ? 5.636 4.456 -43.172 1.00 87.00 85 THR A C 1
ATOM 629 O O . THR A 1 85 ? 5.887 5.013 -44.241 1.00 87.00 85 THR A O 1
ATOM 632 N N . PHE A 1 86 ? 6.323 4.699 -42.057 1.00 81.38 86 PHE A N 1
ATOM 633 C CA . PHE A 1 86 ? 7.451 5.617 -41.971 1.00 81.38 86 PHE A CA 1
ATOM 634 C C . PHE A 1 86 ? 8.746 4.833 -41.819 1.00 81.38 86 PHE A C 1
ATOM 636 O O . PHE A 1 86 ? 8.854 3.963 -40.966 1.00 81.38 86 PHE A O 1
ATOM 643 N N . SER A 1 87 ? 9.761 5.201 -42.595 1.00 70.88 87 SER A N 1
ATOM 644 C CA . SER A 1 87 ? 11.111 4.639 -42.481 1.00 70.88 87 SER A CA 1
ATOM 645 C C . SER A 1 87 ? 11.870 5.123 -41.240 1.00 70.88 87 SER A C 1
ATOM 647 O O . SER A 1 87 ? 12.980 4.668 -40.995 1.00 70.88 87 SER A O 1
ATOM 649 N N . SER A 1 88 ? 11.293 6.053 -40.473 1.00 72.88 88 SER A N 1
ATOM 650 C CA . SER A 1 88 ? 11.910 6.650 -39.294 1.00 72.88 88 SER A CA 1
ATOM 651 C C . SER A 1 88 ? 10.944 6.694 -38.108 1.00 72.88 88 SER A C 1
ATOM 653 O O . SER A 1 88 ? 9.807 7.172 -38.205 1.00 72.88 88 SER A O 1
ATOM 655 N N . PHE A 1 89 ? 11.447 6.274 -36.945 1.00 73.81 89 PHE A N 1
ATOM 656 C CA . PHE A 1 89 ? 10.731 6.361 -35.673 1.00 73.81 89 PHE A CA 1
ATOM 657 C C . PHE A 1 89 ? 10.574 7.814 -35.177 1.00 73.81 89 PHE A C 1
ATOM 659 O O . PHE A 1 89 ? 9.679 8.097 -34.371 1.00 73.81 89 PHE A O 1
ATOM 666 N N . THR A 1 90 ? 11.399 8.757 -35.656 1.00 76.81 90 THR A N 1
ATOM 667 C CA . THR A 1 90 ? 11.363 10.168 -35.223 1.00 76.81 90 THR A CA 1
ATOM 668 C C . THR A 1 90 ? 10.131 10.913 -35.741 1.00 76.81 90 THR A C 1
ATOM 670 O O . THR A 1 90 ? 9.771 11.965 -35.205 1.00 76.81 90 THR A O 1
ATOM 673 N N . ALA A 1 91 ? 9.398 10.325 -36.695 1.00 78.50 91 ALA A N 1
ATOM 674 C CA . ALA A 1 91 ? 8.093 10.815 -37.128 1.00 78.50 91 ALA A CA 1
ATOM 675 C C . ALA A 1 91 ? 7.042 10.788 -35.997 1.00 78.50 91 ALA A C 1
ATOM 677 O O . ALA A 1 91 ? 6.195 11.682 -35.919 1.00 78.50 91 ALA A O 1
ATOM 678 N N . ALA A 1 92 ? 7.096 9.803 -35.088 1.00 82.00 92 ALA A N 1
ATOM 679 C CA . ALA A 1 92 ? 6.123 9.643 -34.000 1.00 82.00 92 ALA A CA 1
ATOM 680 C C . ALA A 1 92 ? 6.711 9.038 -32.700 1.00 82.00 92 ALA A C 1
ATOM 682 O O . ALA A 1 92 ? 6.181 8.047 -32.188 1.00 82.00 92 ALA A O 1
ATOM 683 N N . PRO A 1 93 ? 7.758 9.642 -32.099 1.00 78.81 93 PRO A N 1
ATOM 684 C CA . PRO A 1 93 ? 8.460 9.090 -30.933 1.00 78.81 93 PRO A CA 1
ATOM 685 C C . PRO A 1 93 ? 7.565 8.900 -29.699 1.00 78.81 93 PRO A C 1
ATOM 687 O O . PRO A 1 93 ? 7.851 8.074 -28.831 1.00 78.81 93 PRO A O 1
ATOM 690 N N . VAL A 1 94 ? 6.452 9.636 -29.606 1.00 83.94 94 VAL A N 1
ATOM 691 C CA . VAL A 1 94 ? 5.506 9.518 -28.490 1.00 83.94 94 VAL A CA 1
ATOM 692 C C . VAL A 1 94 ? 4.787 8.166 -28.438 1.00 83.94 94 VAL A C 1
ATOM 694 O O . VAL A 1 94 ? 4.316 7.778 -27.368 1.00 83.94 94 VAL A O 1
ATOM 697 N N . LEU A 1 95 ? 4.698 7.442 -29.560 1.00 85.31 95 LEU A N 1
ATOM 698 C CA . LEU A 1 95 ? 3.956 6.181 -29.646 1.00 85.31 95 LEU A CA 1
ATOM 699 C C . LEU A 1 95 ? 4.550 5.098 -28.755 1.00 85.31 95 LEU A C 1
ATOM 701 O O . LEU A 1 95 ? 3.814 4.443 -28.020 1.00 85.31 95 LEU A O 1
ATOM 705 N N . TRP A 1 96 ? 5.877 4.997 -28.718 1.00 83.62 96 TRP A N 1
ATOM 706 C CA . TRP A 1 96 ? 6.552 4.032 -27.857 1.00 83.62 96 TRP A CA 1
ATOM 707 C C . TRP A 1 96 ? 6.258 4.286 -26.371 1.00 83.62 96 TRP A C 1
ATOM 709 O O . TRP A 1 96 ? 5.932 3.373 -25.610 1.00 83.62 96 TRP A O 1
ATOM 719 N N . VAL A 1 97 ? 6.279 5.554 -25.947 1.00 87.44 97 VAL A N 1
ATOM 720 C CA . VAL A 1 97 ? 5.925 5.931 -24.569 1.00 87.44 97 VAL A CA 1
ATOM 721 C C . VAL A 1 97 ? 4.437 5.686 -24.300 1.00 87.44 97 VAL A C 1
ATOM 723 O O . VAL A 1 97 ? 4.070 5.237 -23.211 1.00 87.44 97 VAL A O 1
ATOM 726 N N . ALA A 1 98 ? 3.571 5.956 -25.278 1.00 91.12 98 ALA A N 1
ATOM 727 C CA . ALA A 1 98 ? 2.138 5.725 -25.169 1.00 91.12 98 ALA A CA 1
ATOM 728 C C . ALA A 1 98 ? 1.794 4.239 -24.987 1.00 91.12 98 ALA A C 1
ATOM 730 O O . ALA A 1 98 ? 0.954 3.935 -24.139 1.00 91.12 98 ALA A O 1
ATOM 731 N N . ASP A 1 99 ? 2.480 3.328 -25.681 1.00 91.38 99 ASP A N 1
ATOM 732 C CA . ASP A 1 99 ? 2.327 1.879 -25.503 1.00 91.38 99 ASP A CA 1
ATOM 733 C C . ASP A 1 99 ? 2.685 1.436 -24.084 1.00 91.38 99 ASP A C 1
ATOM 735 O O . ASP A 1 99 ? 1.914 0.725 -23.433 1.00 91.38 99 ASP A O 1
ATOM 739 N N . LEU A 1 100 ? 3.808 1.921 -23.543 1.00 91.88 100 LEU A N 1
ATOM 740 C CA . LEU A 1 100 ? 4.201 1.632 -22.159 1.00 91.88 100 LEU A CA 1
ATOM 741 C C . LEU A 1 100 ? 3.163 2.165 -21.158 1.00 91.88 100 LEU A C 1
ATOM 743 O O . LEU A 1 100 ? 2.828 1.491 -20.180 1.00 91.88 100 LEU A O 1
ATOM 747 N N . VAL A 1 101 ? 2.608 3.357 -21.400 1.00 93.31 101 VAL A N 1
ATOM 748 C CA . VAL A 1 101 ? 1.546 3.947 -20.567 1.00 93.31 101 VAL A CA 1
ATOM 749 C C . VAL A 1 101 ? 0.237 3.156 -20.670 1.00 93.31 101 VAL A C 1
ATOM 751 O O . VAL A 1 101 ? -0.434 2.950 -19.649 1.00 93.31 101 VAL A O 1
ATOM 754 N N . ALA A 1 102 ? -0.141 2.708 -21.867 1.00 95.25 102 ALA A N 1
ATOM 755 C CA . ALA A 1 102 ? -1.334 1.904 -22.105 1.00 95.25 102 ALA A CA 1
ATOM 756 C C . ALA A 1 102 ? -1.211 0.535 -21.421 1.00 95.25 102 ALA A C 1
ATOM 758 O O . ALA A 1 102 ? -2.097 0.151 -20.652 1.00 95.25 102 ALA A O 1
ATOM 759 N N . LEU A 1 103 ? -0.071 -0.143 -21.583 1.00 96.06 103 LEU A N 1
ATOM 760 C CA . LEU A 1 103 ? 0.209 -1.430 -20.949 1.00 96.06 103 LEU A CA 1
ATOM 761 C C . LEU A 1 103 ? 0.266 -1.311 -19.421 1.00 96.06 103 LEU A C 1
ATOM 763 O O . LEU A 1 103 ? -0.314 -2.137 -18.712 1.00 96.06 103 LEU A O 1
ATOM 767 N N . TYR A 1 104 ? 0.888 -0.250 -18.894 1.00 94.62 104 TYR A N 1
ATOM 768 C CA . TYR A 1 104 ? 0.861 0.046 -17.460 1.00 94.62 104 TYR A CA 1
ATOM 769 C C . TYR A 1 104 ? -0.576 0.207 -16.957 1.00 94.62 104 TYR A C 1
ATOM 771 O O . TYR A 1 104 ? -0.955 -0.356 -15.928 1.00 94.62 104 TYR A O 1
ATOM 779 N N . SER A 1 105 ? -1.397 0.960 -17.692 1.00 94.19 105 SER A N 1
ATOM 780 C CA . SER A 1 105 ? -2.797 1.204 -17.336 1.00 94.19 105 SER A CA 1
ATOM 781 C C . SER A 1 105 ? -3.609 -0.089 -17.354 1.00 94.19 105 SER A C 1
ATOM 783 O O . SER A 1 105 ? -4.374 -0.329 -16.416 1.00 94.19 105 SER A O 1
ATOM 785 N N . LEU A 1 106 ? -3.386 -0.961 -18.339 1.00 96.44 106 LEU A N 1
ATOM 786 C CA . LEU A 1 106 ? -3.973 -2.296 -18.385 1.00 96.44 106 LEU A CA 1
ATOM 787 C C . LEU A 1 106 ? -3.568 -3.134 -17.169 1.00 96.44 106 LEU A C 1
ATOM 789 O O . LEU A 1 106 ? -4.432 -3.691 -16.492 1.00 96.44 106 LEU A O 1
ATOM 793 N N . ALA A 1 107 ? -2.279 -3.158 -16.833 1.00 95.00 107 ALA A N 1
ATOM 794 C CA . ALA A 1 107 ? -1.761 -3.902 -15.691 1.00 95.00 107 ALA A CA 1
ATOM 795 C C . ALA A 1 107 ? -2.271 -3.382 -14.333 1.00 95.00 107 ALA A C 1
ATOM 797 O O . ALA A 1 107 ? -2.443 -4.161 -13.398 1.00 95.00 107 ALA A O 1
ATOM 798 N N . VAL A 1 108 ? -2.553 -2.082 -14.204 1.00 94.06 108 VAL A N 1
ATOM 799 C CA . VAL A 1 108 ? -3.126 -1.510 -12.973 1.00 94.06 108 VAL A CA 1
ATOM 800 C C . VAL A 1 108 ? -4.611 -1.850 -12.809 1.00 94.06 108 VAL A C 1
ATOM 802 O O . VAL A 1 108 ? -5.065 -2.037 -11.679 1.00 94.06 108 VAL A O 1
ATOM 805 N N . HIS A 1 109 ? -5.377 -1.905 -13.902 1.00 92.19 109 HIS A N 1
ATOM 806 C CA . HIS A 1 109 ? -6.843 -2.000 -13.842 1.00 92.19 109 HIS A CA 1
ATOM 807 C C . HIS A 1 109 ? -7.399 -3.398 -14.147 1.00 92.19 109 HIS A C 1
ATOM 809 O O . HIS A 1 109 ? -8.571 -3.647 -13.869 1.00 92.19 109 HIS A O 1
ATOM 815 N N . ARG A 1 110 ? -6.600 -4.318 -14.706 1.00 93.50 110 ARG A N 1
ATOM 816 C CA . ARG A 1 110 ? -7.040 -5.668 -15.104 1.00 93.50 110 ARG A CA 1
ATOM 817 C C . ARG A 1 110 ? -6.184 -6.780 -14.488 1.00 93.50 110 ARG A C 1
ATOM 819 O O . ARG A 1 110 ? -5.193 -6.540 -13.792 1.00 93.50 110 ARG A O 1
ATOM 826 N N . SER A 1 111 ? -6.630 -8.022 -14.696 1.00 92.19 111 SER A N 1
ATOM 827 C CA . SER A 1 111 ? -5.959 -9.243 -14.229 1.00 92.19 111 SER A CA 1
ATOM 828 C C . SER A 1 111 ? -4.525 -9.362 -14.750 1.00 92.19 111 SER A C 1
ATOM 830 O O . SER A 1 111 ? -4.201 -8.832 -15.813 1.00 92.19 111 SER A O 1
ATOM 832 N N . ALA A 1 112 ? -3.675 -10.076 -14.006 1.00 89.62 112 ALA A N 1
ATOM 833 C CA . ALA A 1 112 ? -2.328 -10.415 -14.458 1.00 89.62 112 ALA A CA 1
ATOM 834 C C . ALA A 1 112 ? -2.357 -11.145 -15.807 1.00 89.62 112 ALA A C 1
ATOM 836 O O . ALA A 1 112 ? -1.563 -10.822 -16.680 1.00 89.62 112 ALA A O 1
ATOM 837 N N . GLN A 1 113 ? -3.319 -12.054 -16.000 1.00 91.38 113 GLN A N 1
ATOM 838 C CA . GLN A 1 113 ? -3.505 -12.776 -17.258 1.00 91.38 113 GLN A CA 1
ATOM 839 C C . GLN A 1 113 ? -3.778 -11.810 -18.415 1.00 91.38 113 GLN A C 1
ATOM 841 O O . GLN A 1 113 ? -3.064 -11.846 -19.406 1.00 91.38 113 GLN A O 1
ATOM 846 N N . THR A 1 114 ? -4.729 -10.883 -18.253 1.00 93.44 114 THR A N 1
ATOM 847 C CA . THR A 1 114 ? -5.060 -9.880 -19.282 1.00 93.44 114 THR A CA 1
ATOM 848 C C . THR A 1 114 ? -3.874 -8.963 -19.601 1.00 93.44 114 THR A C 1
ATOM 850 O O . THR A 1 114 ? -3.659 -8.591 -20.751 1.00 93.44 114 THR A O 1
ATOM 853 N N . ALA A 1 115 ? -3.095 -8.583 -18.586 1.00 93.44 115 ALA A N 1
ATOM 854 C CA . ALA A 1 115 ? -1.914 -7.748 -18.775 1.00 93.44 115 ALA A CA 1
ATOM 855 C C . ALA A 1 115 ? -0.798 -8.493 -19.522 1.00 93.44 115 ALA A C 1
ATOM 857 O O . ALA A 1 115 ? -0.178 -7.919 -20.411 1.00 93.44 115 ALA A O 1
ATOM 858 N N . VAL A 1 116 ? -0.577 -9.773 -19.201 1.00 93.00 116 VAL A N 1
ATOM 859 C CA . VAL A 1 116 ? 0.390 -10.633 -19.899 1.00 93.00 116 VAL A CA 1
ATOM 860 C C . VAL A 1 116 ? -0.044 -10.882 -21.340 1.00 93.00 116 VAL A C 1
ATOM 862 O O . VAL A 1 116 ? 0.783 -10.744 -22.231 1.00 93.00 116 VAL A O 1
ATOM 865 N N . THR A 1 117 ? -1.324 -11.163 -21.605 1.00 94.50 117 THR A N 1
ATOM 866 C CA . THR A 1 117 ? -1.819 -11.323 -22.983 1.00 94.50 117 THR A CA 1
ATOM 867 C C . THR A 1 117 ? -1.681 -10.035 -23.791 1.00 94.50 117 THR A C 1
ATOM 869 O O . THR A 1 117 ? -1.287 -10.089 -24.949 1.00 94.50 117 THR A O 1
ATOM 872 N N . GLY A 1 118 ? -1.948 -8.873 -23.182 1.00 93.31 118 GLY A N 1
ATOM 873 C CA . GLY A 1 118 ? -1.725 -7.575 -23.824 1.00 93.31 118 GLY A CA 1
ATOM 874 C C . GLY A 1 118 ? -0.245 -7.301 -24.107 1.00 93.31 118 GLY A C 1
ATOM 875 O O . GLY A 1 118 ? 0.095 -6.836 -25.189 1.00 93.31 118 GLY A O 1
ATOM 876 N N . GLY A 1 119 ? 0.641 -7.646 -23.169 1.00 92.38 119 GLY A N 1
ATOM 877 C CA . GLY A 1 119 ? 2.088 -7.565 -23.369 1.00 92.38 119 GLY A CA 1
ATOM 878 C C . GLY A 1 119 ? 2.575 -8.485 -24.487 1.00 92.38 119 GLY A C 1
ATOM 879 O O . GLY A 1 119 ? 3.318 -8.038 -25.347 1.00 92.38 119 GLY A O 1
ATOM 880 N N . LEU A 1 120 ? 2.113 -9.739 -24.524 1.00 92.88 120 LEU A N 1
ATOM 881 C CA . LEU A 1 120 ? 2.433 -10.691 -25.594 1.00 92.88 120 LEU A CA 1
ATOM 882 C C . LEU A 1 120 ? 1.949 -10.202 -26.960 1.00 92.88 120 LEU A C 1
ATOM 884 O O . LEU A 1 120 ? 2.672 -10.350 -27.937 1.00 92.88 120 LEU A O 1
ATOM 888 N N . PHE A 1 121 ? 0.763 -9.592 -27.026 1.00 94.25 121 PHE A N 1
ATOM 889 C CA . PHE A 1 121 ? 0.262 -8.969 -28.250 1.00 94.25 121 PHE A CA 1
ATOM 890 C C . PHE A 1 121 ? 1.176 -7.830 -28.725 1.00 94.25 121 PHE A C 1
ATOM 892 O O . PHE A 1 121 ? 1.542 -7.798 -29.895 1.00 94.25 121 PHE A O 1
ATOM 899 N N . ALA A 1 122 ? 1.601 -6.948 -27.816 1.00 91.62 122 ALA A N 1
ATOM 900 C CA . ALA A 1 122 ? 2.525 -5.864 -28.141 1.00 91.62 122 ALA A CA 1
ATOM 901 C C . ALA A 1 122 ? 3.915 -6.383 -28.565 1.00 91.62 122 ALA A C 1
ATOM 903 O O . ALA A 1 122 ? 4.469 -5.896 -29.546 1.00 91.62 122 ALA A O 1
ATOM 904 N N . VAL A 1 123 ? 4.456 -7.413 -27.890 1.00 89.81 123 VAL A N 1
ATOM 905 C CA . VAL A 1 123 ? 5.708 -8.074 -28.314 1.00 89.81 123 VAL A CA 1
ATOM 906 C C . VAL A 1 123 ? 5.542 -8.673 -29.706 1.00 89.81 123 VAL A C 1
ATOM 908 O O . VAL A 1 123 ? 6.377 -8.428 -30.562 1.00 89.81 123 VAL A O 1
ATOM 911 N N . ALA A 1 124 ? 4.465 -9.422 -29.959 1.00 90.12 124 ALA A N 1
ATOM 912 C CA . ALA A 1 124 ? 4.226 -10.050 -31.255 1.00 90.12 124 ALA A CA 1
ATOM 913 C C . ALA A 1 124 ? 4.112 -9.020 -32.389 1.00 90.12 124 ALA A C 1
ATOM 915 O O . ALA A 1 124 ? 4.635 -9.258 -33.475 1.00 90.12 124 ALA A O 1
ATOM 916 N N . ALA A 1 125 ? 3.474 -7.875 -32.130 1.00 89.44 125 ALA A N 1
ATOM 917 C CA . ALA A 1 125 ? 3.401 -6.769 -33.077 1.00 89.44 125 ALA A CA 1
ATOM 918 C C . ALA A 1 125 ? 4.790 -6.180 -33.382 1.00 89.44 125 ALA A C 1
ATOM 920 O O . ALA A 1 125 ? 5.121 -6.008 -34.551 1.00 89.44 125 ALA A O 1
ATOM 921 N N . GLY A 1 126 ? 5.623 -5.961 -32.357 1.00 84.44 126 GLY A N 1
ATOM 922 C CA . GLY A 1 126 ? 7.009 -5.512 -32.536 1.00 84.44 126 GLY A CA 1
ATOM 923 C C . GLY A 1 126 ? 7.889 -6.542 -33.256 1.00 84.44 126 GLY A C 1
ATOM 924 O O . GLY A 1 126 ? 8.654 -6.187 -34.147 1.00 84.44 126 GLY A O 1
ATOM 925 N N . CYS A 1 127 ? 7.746 -7.837 -32.944 1.00 83.81 127 CYS A N 1
ATOM 926 C CA . CYS A 1 127 ? 8.420 -8.912 -33.681 1.00 83.81 127 CYS A CA 1
ATOM 927 C C . CYS A 1 127 ? 8.025 -8.898 -35.160 1.00 83.81 127 CYS A C 1
ATOM 929 O O . CYS A 1 127 ? 8.868 -9.109 -36.024 1.00 83.81 127 CYS A O 1
ATOM 931 N N . PHE A 1 128 ? 6.737 -8.681 -35.443 1.00 86.56 128 PHE A N 1
ATOM 932 C CA . PHE A 1 128 ? 6.209 -8.653 -36.800 1.00 86.56 128 PHE A CA 1
ATOM 933 C C . PHE A 1 128 ? 6.770 -7.481 -37.607 1.00 86.56 128 PHE A C 1
ATOM 935 O O . PHE A 1 128 ? 7.197 -7.697 -38.736 1.00 86.56 128 PHE A O 1
ATOM 942 N N . THR A 1 129 ? 6.815 -6.268 -37.045 1.00 84.69 129 THR A N 1
ATOM 943 C CA . THR A 1 129 ? 7.414 -5.115 -37.738 1.00 84.69 129 THR A CA 1
ATOM 944 C C . THR A 1 129 ? 8.906 -5.320 -37.943 1.00 84.69 129 THR A C 1
ATOM 946 O O . THR A 1 129 ? 9.376 -5.224 -39.072 1.00 84.69 129 THR A O 1
ATOM 949 N N . THR A 1 130 ? 9.619 -5.728 -36.893 1.00 78.94 130 THR A N 1
ATOM 950 C CA . THR A 1 130 ? 11.071 -5.954 -36.932 1.00 78.94 130 THR A CA 1
ATOM 951 C C . THR A 1 130 ? 11.451 -7.021 -37.965 1.00 78.94 130 THR A C 1
ATOM 953 O O . THR A 1 130 ? 12.379 -6.823 -38.739 1.00 78.94 130 THR A O 1
ATOM 956 N N . ALA A 1 131 ? 10.698 -8.124 -38.059 1.00 80.38 131 ALA A N 1
ATOM 957 C CA . ALA A 1 131 ? 10.937 -9.173 -39.056 1.00 80.38 131 ALA A CA 1
ATOM 958 C C . ALA A 1 131 ? 10.724 -8.715 -40.513 1.00 80.38 131 ALA A C 1
ATOM 960 O O . ALA A 1 131 ? 11.190 -9.384 -41.434 1.00 80.38 131 ALA A O 1
ATOM 961 N N . LEU A 1 132 ? 10.000 -7.613 -40.734 1.00 82.81 132 LEU A N 1
ATOM 962 C CA . LEU A 1 132 ? 9.753 -7.044 -42.060 1.00 82.81 132 LEU A CA 1
ATOM 963 C C . LEU A 1 132 ? 10.720 -5.908 -42.416 1.00 82.81 132 LEU A C 1
ATOM 965 O O . LEU A 1 132 ? 10.883 -5.622 -43.602 1.00 82.81 132 LEU A O 1
ATOM 969 N N . THR A 1 133 ? 11.325 -5.250 -41.424 1.00 75.88 133 THR A N 1
ATOM 970 C CA . THR A 1 133 ? 12.105 -4.016 -41.615 1.00 75.88 133 THR A CA 1
ATOM 971 C C . THR A 1 133 ? 13.597 -4.155 -41.307 1.00 75.88 133 THR A C 1
ATOM 973 O O . THR A 1 133 ? 14.378 -3.372 -41.844 1.00 75.88 133 THR A O 1
ATOM 976 N N . VAL A 1 134 ? 14.014 -5.134 -40.493 1.00 68.56 134 VAL A N 1
ATOM 977 C CA . VAL A 1 134 ? 15.402 -5.286 -40.019 1.00 68.56 134 VAL A CA 1
ATOM 978 C C . VAL A 1 134 ? 16.092 -6.489 -40.697 1.00 68.56 134 VAL A C 1
ATOM 980 O O . VAL A 1 134 ? 15.607 -7.614 -40.559 1.00 68.56 134 VAL A O 1
ATOM 983 N N . PRO A 1 135 ? 17.191 -6.287 -41.458 1.00 59.81 135 PRO A N 1
ATOM 984 C CA . PRO A 1 135 ? 17.767 -7.330 -42.313 1.00 59.81 135 PRO A CA 1
ATOM 985 C C . PRO A 1 135 ? 18.637 -8.430 -41.649 1.00 59.81 135 PRO A C 1
ATOM 987 O O . PRO A 1 135 ? 18.668 -9.513 -42.239 1.00 59.81 135 PRO A O 1
ATOM 990 N N . PRO A 1 136 ? 19.294 -8.274 -40.476 1.00 71.31 136 PRO A N 1
ATOM 991 C CA . PRO A 1 136 ? 19.945 -9.408 -39.804 1.00 71.31 136 PRO A CA 1
ATOM 992 C C . PRO A 1 136 ? 19.102 -10.030 -38.661 1.00 71.31 136 PRO A C 1
ATOM 994 O O . PRO A 1 136 ? 18.578 -9.302 -37.813 1.00 71.31 136 PRO A O 1
ATOM 997 N N . PRO A 1 137 ? 18.982 -11.375 -38.565 1.00 68.50 137 PRO A N 1
ATOM 998 C CA . PRO A 1 137 ? 18.162 -12.062 -37.554 1.00 68.50 137 PRO A CA 1
ATOM 999 C C . PRO A 1 137 ? 18.625 -11.854 -36.098 1.00 68.50 137 PRO A C 1
ATOM 1001 O O . PRO A 1 137 ? 17.820 -11.961 -35.171 1.00 68.50 137 PRO A O 1
ATOM 1004 N N . GLU A 1 138 ? 19.894 -11.537 -35.865 1.00 64.62 138 GLU A N 1
ATOM 1005 C CA . GLU A 1 138 ? 20.462 -11.254 -34.543 1.00 64.62 138 GLU A CA 1
ATOM 1006 C C . GLU A 1 138 ? 20.011 -9.907 -33.947 1.00 64.62 138 GLU A C 1
ATOM 1008 O O . GLU A 1 138 ? 19.713 -9.846 -32.749 1.00 64.62 138 GLU A O 1
ATOM 1013 N N . GLU A 1 139 ? 19.860 -8.855 -34.761 1.00 67.19 139 GLU A N 1
ATOM 1014 C CA . GLU A 1 139 ? 19.261 -7.575 -34.341 1.00 67.19 139 GLU A CA 1
ATOM 1015 C C . GLU A 1 139 ? 17.791 -7.757 -33.939 1.00 67.19 139 GLU A C 1
ATOM 1017 O O . GLU A 1 139 ? 17.301 -7.147 -32.985 1.00 67.19 139 GLU A O 1
ATOM 1022 N N . VAL A 1 140 ? 17.088 -8.679 -34.601 1.00 70.19 140 VAL A N 1
ATOM 1023 C CA . VAL A 1 140 ? 15.703 -9.019 -34.257 1.00 70.19 140 VAL A CA 1
ATOM 1024 C C . VAL A 1 140 ? 15.623 -9.621 -32.853 1.00 70.19 140 VAL A C 1
ATOM 1026 O O . VAL A 1 140 ? 14.804 -9.197 -32.036 1.00 70.19 140 VAL A O 1
ATOM 1029 N N . VAL A 1 141 ? 16.497 -10.579 -32.526 1.00 73.62 141 VAL A N 1
ATOM 1030 C CA . VAL A 1 141 ? 16.527 -11.206 -31.192 1.00 73.62 141 VAL A CA 1
ATOM 1031 C C . VAL A 1 141 ? 16.815 -10.170 -30.104 1.00 73.62 141 VAL A C 1
ATOM 1033 O O . VAL A 1 141 ? 16.156 -10.176 -29.061 1.00 73.62 141 VAL A O 1
ATOM 1036 N N . ALA A 1 142 ? 17.747 -9.253 -30.361 1.00 70.69 142 ALA A N 1
ATOM 1037 C CA . ALA A 1 142 ? 18.085 -8.160 -29.460 1.00 70.69 142 ALA A CA 1
ATOM 1038 C C . ALA A 1 142 ? 16.877 -7.307 -29.057 1.00 70.69 142 ALA A C 1
ATOM 1040 O O . ALA A 1 142 ? 16.578 -7.122 -27.871 1.00 70.69 142 ALA A O 1
ATOM 1041 N N . ILE A 1 143 ? 16.176 -6.803 -30.073 1.00 72.88 143 ILE A N 1
ATOM 1042 C CA . ILE A 1 143 ? 15.033 -5.905 -29.935 1.00 72.88 143 ILE A CA 1
ATOM 1043 C C . ILE A 1 143 ? 13.893 -6.626 -29.210 1.00 72.88 143 ILE A C 1
ATOM 1045 O O . ILE A 1 143 ? 13.292 -6.073 -28.286 1.00 72.88 143 ILE A O 1
ATOM 1049 N N . ILE A 1 144 ? 13.650 -7.899 -29.543 1.00 77.56 144 ILE A N 1
ATOM 1050 C CA . ILE A 1 144 ? 12.634 -8.729 -28.886 1.00 77.56 144 ILE A CA 1
ATOM 1051 C C . ILE A 1 144 ? 12.931 -8.895 -27.398 1.00 77.56 144 ILE A C 1
ATOM 1053 O O . ILE A 1 144 ? 12.028 -8.735 -26.569 1.00 77.56 144 ILE A O 1
ATOM 1057 N N . VAL A 1 145 ? 14.178 -9.212 -27.036 1.00 77.12 145 VAL A N 1
ATOM 1058 C CA . VAL A 1 145 ? 14.580 -9.375 -25.633 1.00 77.12 145 VAL A CA 1
ATOM 1059 C C . VAL A 1 145 ? 14.383 -8.065 -24.871 1.00 77.12 145 VAL A C 1
ATOM 1061 O O . VAL A 1 145 ? 13.789 -8.077 -23.789 1.00 77.12 145 VAL A O 1
ATOM 1064 N N . LEU A 1 146 ? 14.797 -6.934 -25.450 1.00 76.38 146 LEU A N 1
ATOM 1065 C CA . LEU A 1 146 ? 14.654 -5.614 -24.837 1.00 76.38 146 LEU A CA 1
ATOM 1066 C C . LEU A 1 146 ? 13.181 -5.210 -24.650 1.00 76.38 146 LEU A C 1
ATOM 1068 O O . LEU A 1 146 ? 12.791 -4.805 -23.552 1.00 76.38 146 LEU A O 1
ATOM 1072 N N . TYR A 1 147 ? 12.335 -5.355 -25.674 1.00 78.38 147 TYR A N 1
ATOM 1073 C CA . TYR A 1 147 ? 10.905 -5.043 -25.564 1.00 78.38 147 TYR A CA 1
ATOM 1074 C C . TYR A 1 147 ? 10.186 -5.961 -24.584 1.00 78.38 147 TYR A C 1
ATOM 1076 O O . TYR A 1 147 ? 9.417 -5.485 -23.742 1.00 78.38 147 TYR A O 1
ATOM 1084 N N . THR A 1 148 ? 10.487 -7.259 -24.623 1.00 84.38 148 THR A N 1
ATOM 1085 C CA . THR A 1 148 ? 9.930 -8.223 -23.671 1.00 84.38 148 THR A CA 1
ATOM 1086 C C . THR A 1 148 ? 10.312 -7.843 -22.242 1.00 84.38 148 THR A C 1
ATOM 1088 O O . THR A 1 148 ? 9.447 -7.799 -21.363 1.00 84.38 148 THR A O 1
ATOM 1091 N N . ALA A 1 149 ? 11.579 -7.491 -22.004 1.00 81.69 149 ALA A N 1
ATOM 1092 C CA . ALA A 1 149 ? 12.053 -7.034 -20.704 1.00 81.69 149 ALA A CA 1
ATOM 1093 C C . ALA A 1 149 ? 11.305 -5.781 -20.224 1.00 81.69 149 ALA A C 1
ATOM 1095 O O . ALA A 1 149 ? 10.757 -5.769 -19.116 1.00 81.69 149 ALA A O 1
ATOM 1096 N N . CYS A 1 150 ? 11.210 -4.754 -21.073 1.00 84.12 150 CYS A N 1
ATOM 1097 C CA . CYS A 1 150 ? 10.498 -3.511 -20.779 1.00 84.12 150 CYS A CA 1
ATOM 1098 C C . CYS A 1 150 ? 9.022 -3.755 -20.433 1.00 84.12 150 CYS A C 1
ATOM 1100 O O . CYS A 1 150 ? 8.531 -3.264 -19.411 1.00 84.12 150 CYS A O 1
ATOM 1102 N N . TYR A 1 151 ? 8.308 -4.555 -21.225 1.00 89.50 151 TYR A N 1
ATOM 1103 C CA . TYR A 1 151 ? 6.895 -4.848 -20.986 1.00 89.50 151 TYR A CA 1
ATOM 1104 C C . TYR A 1 151 ? 6.668 -5.679 -19.727 1.00 89.50 151 TYR A C 1
ATOM 1106 O O . TYR A 1 151 ? 5.755 -5.371 -18.958 1.00 89.50 151 TYR A O 1
ATOM 1114 N N . VAL A 1 152 ? 7.518 -6.668 -19.442 1.00 88.06 152 VAL A N 1
ATOM 1115 C CA . VAL A 1 152 ? 7.454 -7.422 -18.180 1.00 88.06 152 VAL A CA 1
ATOM 1116 C C . VAL A 1 152 ? 7.643 -6.490 -16.982 1.00 88.06 152 VAL A C 1
ATOM 1118 O O . VAL A 1 152 ? 6.889 -6.588 -16.011 1.00 88.06 152 VAL A O 1
ATOM 1121 N N . VAL A 1 153 ? 8.591 -5.547 -17.047 1.00 85.75 153 VAL A N 1
ATOM 1122 C CA . VAL A 1 153 ? 8.803 -4.538 -15.995 1.00 85.75 153 VAL A CA 1
ATOM 1123 C C . VAL A 1 153 ? 7.561 -3.665 -15.814 1.00 85.75 153 VAL A C 1
ATOM 1125 O O . VAL A 1 153 ? 7.091 -3.485 -14.686 1.00 85.75 153 VAL A O 1
ATOM 1128 N N . VAL A 1 154 ? 6.990 -3.159 -16.909 1.00 90.81 154 VAL A N 1
ATOM 1129 C CA . VAL A 1 154 ? 5.771 -2.338 -16.888 1.00 90.81 154 VAL A CA 1
ATOM 1130 C C . VAL A 1 154 ? 4.593 -3.098 -16.275 1.00 90.81 154 VAL A C 1
ATOM 1132 O O . VAL A 1 154 ? 3.919 -2.571 -15.381 1.00 90.81 154 VAL A O 1
ATOM 1135 N N . ILE A 1 155 ? 4.375 -4.348 -16.691 1.00 91.38 155 ILE A N 1
ATOM 1136 C CA . ILE A 1 155 ? 3.322 -5.215 -16.154 1.00 91.38 155 ILE A CA 1
ATOM 1137 C C . ILE A 1 155 ? 3.548 -5.444 -14.660 1.00 91.38 155 ILE A C 1
ATOM 1139 O O . ILE A 1 155 ? 2.631 -5.240 -13.864 1.00 91.38 155 ILE A O 1
ATOM 1143 N N . ALA A 1 156 ? 4.767 -5.797 -14.251 1.00 87.50 156 ALA A N 1
ATOM 1144 C CA . ALA A 1 156 ? 5.095 -6.047 -12.854 1.00 87.50 156 ALA A CA 1
ATOM 1145 C C . ALA A 1 156 ? 4.848 -4.814 -11.971 1.00 87.50 156 ALA A C 1
ATOM 1147 O O . ALA A 1 156 ? 4.242 -4.926 -10.900 1.00 87.50 156 ALA A O 1
ATOM 1148 N N . PHE A 1 157 ? 5.246 -3.619 -12.418 1.00 86.69 157 PHE A N 1
ATOM 1149 C CA . PHE A 1 157 ? 4.955 -2.375 -11.701 1.00 86.69 157 PHE A CA 1
ATOM 1150 C C . PHE A 1 157 ? 3.457 -2.068 -11.635 1.00 86.69 157 PHE A C 1
ATOM 1152 O O . PHE A 1 157 ? 2.974 -1.625 -10.585 1.00 86.69 157 PHE A O 1
ATOM 1159 N N . GLY A 1 158 ? 2.719 -2.303 -12.723 1.00 89.25 158 GLY A N 1
ATOM 1160 C CA . GLY A 1 158 ? 1.270 -2.129 -12.761 1.00 89.25 158 GLY A CA 1
ATOM 1161 C C . GLY A 1 158 ? 0.553 -3.062 -11.783 1.00 89.25 158 GLY A C 1
ATOM 1162 O O . GLY A 1 158 ? -0.246 -2.602 -10.966 1.00 89.25 158 GLY A O 1
ATOM 1163 N N . GLN A 1 159 ? 0.925 -4.342 -11.761 1.00 90.81 159 GLN A N 1
ATOM 1164 C CA . GLN A 1 159 ? 0.340 -5.344 -10.867 1.00 90.81 159 GLN A CA 1
ATOM 1165 C C . GLN A 1 159 ? 0.707 -5.102 -9.396 1.00 90.81 159 GLN A C 1
ATOM 1167 O O . GLN A 1 159 ? -0.152 -5.186 -8.518 1.00 90.81 159 GLN A O 1
ATOM 1172 N N . LEU A 1 160 ? 1.946 -4.692 -9.102 1.00 86.31 160 LEU A N 1
ATOM 1173 C CA . LEU A 1 160 ? 2.328 -4.257 -7.752 1.00 86.31 160 LEU A CA 1
ATOM 1174 C C . LEU A 1 160 ? 1.527 -3.035 -7.298 1.00 86.31 160 LEU A C 1
ATOM 1176 O O . LEU A 1 160 ? 1.157 -2.923 -6.126 1.00 86.31 160 LEU A O 1
ATOM 1180 N N . ARG A 1 161 ? 1.258 -2.092 -8.208 1.00 86.94 161 ARG A N 1
ATOM 1181 C CA . ARG A 1 161 ? 0.417 -0.933 -7.904 1.00 86.94 161 ARG A CA 1
ATOM 1182 C C . ARG A 1 161 ? -1.025 -1.359 -7.653 1.00 86.94 161 ARG A C 1
ATOM 1184 O O . ARG A 1 161 ? -1.607 -0.873 -6.684 1.00 86.94 161 ARG A O 1
ATOM 1191 N N . ARG A 1 162 ? -1.569 -2.263 -8.466 1.00 88.31 162 ARG A N 1
ATOM 1192 C CA . ARG A 1 162 ? -2.905 -2.830 -8.284 1.00 88.31 162 ARG A CA 1
ATOM 1193 C C . ARG A 1 162 ? -3.045 -3.494 -6.918 1.00 88.31 162 ARG A C 1
ATOM 1195 O O . ARG A 1 162 ? -3.912 -3.088 -6.153 1.00 88.31 162 ARG A O 1
ATOM 1202 N N . GLN A 1 163 ? -2.132 -4.400 -6.569 1.00 84.38 163 GLN A N 1
ATOM 1203 C CA . GLN A 1 163 ? -2.130 -5.088 -5.277 1.00 84.38 163 GLN A CA 1
ATOM 1204 C C . GLN A 1 163 ? -2.121 -4.093 -4.108 1.00 84.38 163 GLN A C 1
ATOM 1206 O O . GLN A 1 163 ? -2.880 -4.237 -3.155 1.00 84.38 163 GLN A O 1
ATOM 1211 N N . ARG A 1 164 ? -1.307 -3.031 -4.188 1.00 80.44 164 ARG A N 1
ATOM 1212 C CA . ARG A 1 164 ? -1.290 -1.974 -3.161 1.00 80.44 164 ARG A CA 1
ATOM 1213 C C . ARG A 1 164 ? -2.610 -1.217 -3.066 1.00 80.44 164 ARG A C 1
ATOM 1215 O O . ARG A 1 164 ? -3.028 -0.867 -1.969 1.00 80.44 164 ARG A O 1
ATOM 1222 N N . VAL A 1 165 ? -3.241 -0.915 -4.198 1.00 83.06 165 VAL A N 1
ATOM 1223 C CA . VAL A 1 165 ? -4.536 -0.223 -4.224 1.00 83.06 165 VAL A CA 1
ATOM 1224 C C . VAL A 1 165 ? -5.637 -1.122 -3.662 1.00 83.06 165 VAL A C 1
ATOM 1226 O O . VAL A 1 165 ? -6.457 -0.637 -2.892 1.00 83.06 165 VAL A O 1
ATOM 1229 N N . GLU A 1 166 ? -5.640 -2.411 -3.993 1.00 81.94 166 GLU A N 1
ATOM 1230 C CA . GLU A 1 166 ? -6.594 -3.393 -3.464 1.00 81.94 166 GLU A CA 1
ATOM 1231 C C . GLU A 1 166 ? -6.451 -3.566 -1.952 1.00 81.94 166 GLU A C 1
ATOM 1233 O O . GLU A 1 166 ? -7.447 -3.467 -1.244 1.00 81.94 166 GLU A O 1
ATOM 1238 N N . VAL A 1 167 ? -5.223 -3.718 -1.444 1.00 75.75 167 VAL A N 1
ATOM 1239 C CA . VAL A 1 167 ? -4.962 -3.784 0.005 1.00 75.75 167 VAL A CA 1
ATOM 1240 C C . VAL A 1 167 ? -5.470 -2.526 0.707 1.00 75.75 167 VAL A C 1
ATOM 1242 O O . VAL A 1 167 ? -6.174 -2.625 1.706 1.00 75.75 167 VAL A O 1
ATOM 1245 N N . ARG A 1 168 ? -5.184 -1.337 0.160 1.00 75.75 168 ARG A N 1
ATOM 1246 C CA . ARG A 1 168 ? -5.659 -0.069 0.735 1.00 75.75 168 ARG A CA 1
ATOM 1247 C C . ARG A 1 168 ? -7.177 0.062 0.720 1.00 75.75 168 ARG A C 1
ATOM 1249 O O . ARG A 1 168 ? -7.739 0.544 1.693 1.00 75.75 168 ARG A O 1
ATOM 1256 N N . ARG A 1 169 ? -7.838 -0.358 -0.363 1.00 78.81 169 ARG A N 1
ATOM 1257 C CA . ARG A 1 169 ? -9.306 -0.364 -0.452 1.00 78.81 169 ARG A CA 1
ATOM 1258 C C . ARG A 1 169 ? -9.924 -1.348 0.533 1.00 78.81 169 ARG A C 1
ATOM 1260 O O . ARG A 1 169 ? -10.901 -1.000 1.175 1.00 78.81 169 ARG A O 1
ATOM 1267 N N . GLY A 1 170 ? -9.347 -2.542 0.666 1.00 74.62 170 GLY A N 1
ATOM 1268 C CA . GLY A 1 170 ? -9.797 -3.535 1.638 1.00 74.62 170 GLY A CA 1
ATOM 1269 C C . GLY A 1 170 ? -9.648 -3.037 3.074 1.00 74.62 170 GLY A C 1
ATOM 1270 O O . GLY A 1 170 ? -10.561 -3.210 3.871 1.00 74.62 170 GLY A O 1
ATOM 1271 N N . LEU A 1 171 ? -8.536 -2.366 3.387 1.00 69.00 171 LEU A N 1
ATOM 1272 C CA . LEU A 1 171 ? -8.321 -1.757 4.699 1.00 69.00 171 LEU A CA 1
ATOM 1273 C C . LEU A 1 171 ? -9.311 -0.612 4.969 1.00 69.00 171 LEU A C 1
ATOM 1275 O O . LEU A 1 171 ? -9.896 -0.569 6.042 1.00 69.00 171 LEU A O 1
ATOM 1279 N N . ALA A 1 172 ? -9.551 0.263 3.987 1.00 73.81 172 ALA A N 1
ATOM 1280 C CA . ALA A 1 172 ? -10.546 1.332 4.099 1.00 73.81 172 ALA A CA 1
ATOM 1281 C C . ALA A 1 172 ? -11.977 0.791 4.282 1.00 73.81 172 ALA A C 1
ATOM 1283 O O . ALA A 1 172 ? -12.711 1.285 5.121 1.00 73.81 172 ALA A O 1
ATOM 1284 N N . ALA A 1 173 ? -12.361 -0.264 3.559 1.00 74.44 173 ALA A N 1
ATOM 1285 C CA . ALA A 1 173 ? -13.682 -0.874 3.717 1.00 74.44 173 ALA A CA 1
ATOM 1286 C C . ALA A 1 173 ? -13.870 -1.520 5.100 1.00 74.44 173 ALA A C 1
ATOM 1288 O O . ALA A 1 173 ? -14.942 -1.420 5.682 1.00 74.44 173 ALA A O 1
ATOM 1289 N N . ARG A 1 174 ? -12.826 -2.162 5.642 1.00 71.31 174 ARG A N 1
ATOM 1290 C CA . ARG A 1 174 ? -12.854 -2.711 7.008 1.00 71.31 174 ARG A CA 1
ATOM 1291 C C . ARG A 1 174 ? -12.980 -1.622 8.067 1.00 71.31 174 ARG A C 1
ATOM 1293 O O . ARG A 1 174 ? -13.620 -1.855 9.080 1.00 71.31 174 ARG A O 1
ATOM 1300 N N . LEU A 1 175 ? -12.387 -0.454 7.828 1.00 65.75 175 LEU A N 1
ATOM 1301 C CA . LEU A 1 175 ? -12.543 0.710 8.696 1.00 65.75 175 LEU A CA 1
ATOM 1302 C C . LEU A 1 175 ? -13.964 1.251 8.682 1.00 65.75 175 LEU A C 1
ATOM 1304 O O . LEU A 1 175 ? -14.520 1.475 9.749 1.00 65.75 175 LEU A O 1
ATOM 1308 N N . ASP A 1 176 ? -14.546 1.427 7.496 1.00 72.06 176 ASP A N 1
ATOM 1309 C CA . ASP A 1 176 ? -15.930 1.891 7.373 1.00 72.06 176 ASP A CA 1
ATOM 1310 C C . ASP A 1 176 ? -16.901 0.921 8.065 1.00 72.06 176 ASP A C 1
ATOM 1312 O O . ASP A 1 176 ? -17.856 1.354 8.705 1.00 72.06 176 ASP A O 1
ATOM 1316 N N . GLU A 1 177 ? -16.651 -0.388 7.962 1.00 72.75 177 GLU A N 1
ATOM 1317 C CA . GLU A 1 177 ? -17.469 -1.402 8.631 1.00 72.75 177 GLU A CA 1
ATOM 1318 C C . GLU A 1 177 ? -17.285 -1.378 10.151 1.00 72.75 177 GLU A C 1
ATOM 1320 O O . GLU A 1 177 ? -18.272 -1.336 10.883 1.00 72.75 177 GLU A O 1
ATOM 1325 N N . ALA A 1 178 ? -16.039 -1.299 10.627 1.00 64.56 178 ALA A N 1
ATOM 1326 C CA . ALA A 1 178 ? -15.749 -1.151 12.048 1.00 64.56 178 ALA A CA 1
ATOM 1327 C C . ALA A 1 178 ? -16.380 0.127 12.626 1.00 64.56 178 ALA A C 1
ATOM 1329 O O . ALA A 1 178 ? -16.882 0.107 13.743 1.00 64.56 178 ALA A O 1
ATOM 1330 N N . GLU A 1 179 ? -16.411 1.233 11.876 1.00 68.94 179 GLU A N 1
ATOM 1331 C CA . GLU A 1 179 ? -17.052 2.479 12.314 1.00 68.94 179 GLU A CA 1
ATOM 1332 C C . GLU A 1 179 ? -18.573 2.343 12.450 1.00 68.94 179 GLU A C 1
ATOM 1334 O O . GLU A 1 179 ? -19.161 2.844 13.406 1.00 68.94 179 GLU A O 1
ATOM 1339 N N . ARG A 1 180 ? -19.224 1.610 11.543 1.00 73.38 180 ARG A N 1
ATOM 1340 C CA . ARG A 1 180 ? -20.661 1.319 11.661 1.00 73.38 180 ARG A CA 1
ATOM 1341 C C . ARG A 1 180 ? -20.958 0.421 12.851 1.00 73.38 180 ARG A C 1
ATOM 1343 O O . ARG A 1 180 ? -21.886 0.701 13.605 1.00 73.38 180 ARG A O 1
ATOM 1350 N N . GLU A 1 181 ? -20.163 -0.629 13.034 1.00 70.75 181 GLU A N 1
ATOM 1351 C CA . GLU A 1 181 ? -20.301 -1.537 14.170 1.00 70.75 181 GLU A CA 1
ATOM 1352 C C . GLU A 1 181 ? -20.096 -0.793 15.500 1.00 70.75 181 GLU A C 1
ATOM 1354 O O . GLU A 1 181 ? -20.860 -1.006 16.440 1.00 70.75 181 GLU A O 1
ATOM 1359 N N . ARG A 1 182 ? -19.158 0.169 15.558 1.00 68.00 182 ARG A N 1
ATOM 1360 C CA . ARG A 1 182 ? -18.955 1.057 16.720 1.00 68.00 182 ARG A CA 1
ATOM 1361 C C . ARG A 1 182 ? -20.217 1.830 17.095 1.00 68.00 182 ARG A C 1
ATOM 1363 O O . ARG A 1 182 ? -20.594 1.826 18.265 1.00 68.00 182 ARG A O 1
ATOM 1370 N N . VAL A 1 183 ? -20.870 2.477 16.127 1.00 72.56 183 VAL A N 1
ATOM 1371 C CA . VAL A 1 183 ? -22.098 3.256 16.378 1.00 72.56 183 VAL A CA 1
ATOM 1372 C C . VAL A 1 183 ? -23.217 2.351 16.901 1.00 72.56 183 VAL A C 1
ATOM 1374 O O . VAL A 1 183 ? -23.924 2.720 17.838 1.00 72.56 183 VAL A O 1
ATOM 1377 N N . LEU A 1 184 ? -23.344 1.143 16.347 1.00 76.25 184 LEU A N 1
ATOM 1378 C CA . LEU A 1 184 ? -24.359 0.175 16.766 1.00 76.25 184 LEU A CA 1
ATOM 1379 C C . LEU A 1 184 ? -24.102 -0.377 18.175 1.00 76.25 184 LEU A C 1
ATOM 1381 O O . LEU A 1 184 ? -25.030 -0.443 18.978 1.00 76.25 184 LEU A O 1
ATOM 1385 N N . LEU A 1 185 ? -22.858 -0.743 18.501 1.00 70.88 185 LEU A N 1
ATOM 1386 C CA . LEU A 1 185 ? -22.498 -1.268 19.823 1.00 70.88 185 LEU A CA 1
ATOM 1387 C C . LEU A 1 185 ? -22.650 -0.213 20.923 1.00 70.88 185 LEU A C 1
ATOM 1389 O O . LEU A 1 185 ? -23.142 -0.533 22.005 1.00 70.88 185 LEU A O 1
ATOM 1393 N N . ALA A 1 186 ? -22.270 1.039 20.651 1.00 69.38 186 ALA A N 1
ATOM 1394 C CA . ALA A 1 186 ? -22.474 2.141 21.589 1.00 69.38 186 ALA A CA 1
ATOM 1395 C C . ALA A 1 186 ? -23.970 2.376 21.859 1.00 69.38 186 ALA A C 1
ATOM 1397 O O . ALA A 1 186 ? -24.373 2.467 23.018 1.00 69.38 186 ALA A O 1
ATOM 1398 N N . ALA A 1 187 ? -24.803 2.385 20.811 1.00 76.25 187 ALA A N 1
ATOM 1399 C CA . ALA A 1 187 ? -26.253 2.520 20.951 1.00 76.25 187 ALA A CA 1
ATOM 1400 C C . ALA A 1 187 ? -26.875 1.354 21.743 1.00 76.25 187 ALA A C 1
ATOM 1402 O O . ALA A 1 187 ? -27.675 1.583 22.649 1.00 76.25 187 ALA A O 1
ATOM 1403 N N . ALA A 1 188 ? -26.463 0.114 21.462 1.00 77.12 188 ALA A N 1
ATOM 1404 C CA . ALA A 1 188 ? -26.952 -1.069 22.169 1.00 77.12 188 ALA A CA 1
ATOM 1405 C C . ALA A 1 188 ? -26.555 -1.077 23.658 1.00 77.12 188 ALA A C 1
ATOM 1407 O O . ALA A 1 188 ? -27.365 -1.432 24.517 1.00 77.12 188 ALA A O 1
ATOM 1408 N N . GLU A 1 189 ? -25.324 -0.664 23.990 1.00 73.88 189 GLU A N 1
ATOM 1409 C CA . GLU A 1 189 ? -24.887 -0.525 25.384 1.00 73.88 189 GLU A CA 1
ATOM 1410 C C . GLU A 1 189 ? -25.682 0.572 26.103 1.00 73.88 189 GLU A C 1
ATOM 1412 O O . GLU A 1 189 ? -26.133 0.352 27.228 1.00 73.88 189 GLU A O 1
ATOM 1417 N N . ARG A 1 190 ? -25.897 1.722 25.451 1.00 75.62 190 ARG A N 1
ATOM 1418 C CA . ARG A 1 190 ? -26.695 2.836 25.985 1.00 75.62 190 ARG A CA 1
ATOM 1419 C C . ARG A 1 190 ? -28.124 2.394 26.305 1.00 75.62 190 ARG A C 1
ATOM 1421 O O . ARG A 1 190 ? -28.608 2.660 27.402 1.00 75.62 190 ARG A O 1
ATOM 1428 N N . GLU A 1 191 ? -28.762 1.649 25.403 1.00 77.69 191 GLU A N 1
ATOM 1429 C CA . GLU A 1 191 ? -30.106 1.097 25.609 1.00 77.69 191 GLU A CA 1
ATOM 1430 C C . GLU A 1 191 ? -30.141 0.070 26.753 1.00 77.69 191 GLU A C 1
ATOM 1432 O O . GLU A 1 191 ? -31.061 0.076 27.575 1.00 77.69 191 GLU A O 1
ATOM 1437 N N . ARG A 1 192 ? -29.125 -0.803 26.854 1.00 79.44 192 ARG A N 1
ATOM 1438 C CA . ARG A 1 192 ? -29.020 -1.744 27.981 1.00 79.44 192 ARG A CA 1
ATOM 1439 C C . ARG A 1 192 ? -28.902 -1.001 29.309 1.00 79.44 192 ARG A C 1
ATOM 1441 O O . ARG A 1 192 ? -29.626 -1.333 30.241 1.00 79.44 192 ARG A O 1
ATOM 1448 N N . LEU A 1 193 ? -28.032 0.009 29.384 1.00 75.12 193 LEU A N 1
ATOM 1449 C CA . LEU A 1 193 ? -27.844 0.819 30.589 1.00 75.12 193 LEU A CA 1
ATOM 1450 C C . LEU A 1 193 ? -29.127 1.569 30.967 1.00 75.12 193 LEU A C 1
ATOM 1452 O O . LEU A 1 193 ? -29.506 1.551 32.131 1.00 75.12 193 LEU A O 1
ATOM 1456 N N . ALA A 1 194 ? -29.830 2.168 30.003 1.00 76.19 194 ALA A N 1
ATOM 1457 C CA . ALA A 1 194 ? -31.111 2.833 30.245 1.00 76.19 194 ALA A CA 1
ATOM 1458 C C . ALA A 1 194 ? -32.154 1.878 30.857 1.00 76.19 194 ALA A C 1
ATOM 1460 O O . ALA A 1 194 ? -32.817 2.225 31.836 1.00 76.19 194 ALA A O 1
ATOM 1461 N N . ARG A 1 195 ? -32.252 0.652 30.328 1.00 80.44 195 ARG A N 1
ATOM 1462 C CA . ARG A 1 195 ? -33.154 -0.390 30.842 1.00 80.44 195 ARG A CA 1
ATOM 1463 C C . ARG A 1 195 ? -32.776 -0.834 32.257 1.00 80.44 195 ARG A C 1
ATOM 1465 O O . ARG A 1 195 ? -33.630 -0.819 33.138 1.00 80.44 195 ARG A O 1
ATOM 1472 N N . ASP A 1 196 ? -31.499 -1.139 32.494 1.00 80.56 196 ASP A N 1
ATOM 1473 C CA . ASP A 1 196 ? -30.992 -1.544 33.814 1.00 80.56 196 ASP A CA 1
ATOM 1474 C C . ASP A 1 196 ? -31.247 -0.451 34.875 1.00 80.56 196 ASP A C 1
ATOM 1476 O O . ASP A 1 196 ? -31.583 -0.746 36.027 1.00 80.56 196 ASP A O 1
ATOM 1480 N N . LEU A 1 197 ? -31.120 0.825 34.489 1.00 77.38 197 LEU A N 1
ATOM 1481 C CA . LEU A 1 197 ? -31.430 1.970 35.345 1.00 77.38 197 LEU A CA 1
ATOM 1482 C C . LEU A 1 197 ? -32.925 2.098 35.638 1.00 77.38 197 LEU A C 1
ATOM 1484 O O . LEU A 1 197 ? -33.297 2.305 36.795 1.00 77.38 197 LEU A O 1
ATOM 1488 N N . HIS A 1 198 ? -33.775 1.962 34.619 1.00 81.25 198 HIS A N 1
ATOM 1489 C CA . HIS A 1 198 ? -35.225 2.029 34.777 1.00 81.25 198 HIS A CA 1
ATOM 1490 C C . HIS A 1 198 ? -35.748 0.930 35.709 1.00 81.25 198 HIS A C 1
ATOM 1492 O O . HIS A 1 198 ? -36.509 1.216 36.637 1.00 81.25 198 HIS A O 1
ATOM 1498 N N . ASP A 1 199 ? -35.298 -0.308 35.505 1.00 81.50 199 ASP A N 1
ATOM 1499 C CA . ASP A 1 199 ? -35.769 -1.468 36.258 1.00 81.50 199 ASP A CA 1
ATOM 1500 C C . ASP A 1 199 ? -35.375 -1.383 37.736 1.00 81.50 199 ASP A C 1
ATOM 1502 O O . ASP A 1 199 ? -36.185 -1.685 38.614 1.00 81.50 199 ASP A O 1
ATOM 1506 N N . VAL A 1 200 ? -34.156 -0.919 38.035 1.00 77.69 200 VAL A N 1
ATOM 1507 C CA . VAL A 1 200 ? -33.683 -0.835 39.420 1.00 77.69 200 VAL A CA 1
ATOM 1508 C C . VAL A 1 200 ? -34.121 0.464 40.099 1.00 77.69 200 VAL A C 1
ATOM 1510 O O . VAL A 1 200 ? -34.810 0.435 41.115 1.00 77.69 200 VAL A O 1
ATOM 1513 N N . ALA A 1 201 ? -33.755 1.634 39.578 1.00 79.62 201 ALA A N 1
ATOM 1514 C CA . ALA A 1 201 ? -34.064 2.887 40.267 1.00 79.62 201 ALA A CA 1
ATOM 1515 C C . ALA A 1 201 ? -35.554 3.248 40.154 1.00 79.62 201 ALA A C 1
ATOM 1517 O O . ALA A 1 201 ? -36.168 3.655 41.145 1.00 79.62 201 ALA A O 1
ATOM 1518 N N . GLY A 1 202 ? -36.159 3.044 38.981 1.00 81.94 202 GLY A N 1
ATOM 1519 C CA . GLY A 1 202 ? -37.559 3.378 38.728 1.00 81.94 202 GLY A CA 1
ATOM 1520 C C . GLY A 1 202 ? -38.532 2.581 39.589 1.00 81.94 202 GLY A C 1
ATOM 1521 O O . GLY A 1 202 ? -39.394 3.178 40.240 1.00 81.94 202 GLY A O 1
ATOM 1522 N N . HIS A 1 203 ? -38.377 1.256 39.647 1.00 84.12 203 HIS A N 1
ATOM 1523 C CA . HIS A 1 203 ? -39.271 0.387 40.418 1.00 84.12 203 HIS A CA 1
ATOM 1524 C C . HIS A 1 203 ? -39.205 0.693 41.922 1.00 84.12 203 HIS A C 1
ATOM 1526 O O . HIS A 1 203 ? -40.232 0.942 42.561 1.00 84.12 203 HIS A O 1
ATOM 1532 N N . HIS A 1 204 ? -37.994 0.744 42.483 1.00 85.50 204 HIS A N 1
ATOM 1533 C CA . HIS A 1 204 ? -37.799 0.932 43.918 1.00 85.50 204 HIS A CA 1
ATOM 1534 C C . HIS A 1 204 ? -38.201 2.342 44.379 1.00 85.50 204 HIS A C 1
ATOM 1536 O O . HIS A 1 204 ? -38.961 2.468 45.338 1.00 85.50 204 HIS A O 1
ATOM 1542 N N . LEU A 1 205 ? -37.794 3.414 43.686 1.00 86.94 205 LEU A N 1
ATOM 1543 C CA . LEU A 1 205 ? -38.145 4.789 44.084 1.00 86.94 205 LEU A CA 1
ATOM 1544 C C . LEU A 1 205 ? -39.637 5.109 43.879 1.00 86.94 205 LEU A C 1
ATOM 1546 O O . LEU A 1 205 ? -40.224 5.880 44.650 1.00 86.94 205 LEU A O 1
ATOM 1550 N N . SER A 1 206 ? -40.283 4.490 42.883 1.00 88.62 206 SER A N 1
ATOM 1551 C CA . SER A 1 206 ? -41.738 4.594 42.709 1.00 88.62 206 SER A CA 1
ATOM 1552 C C . SER A 1 206 ? -42.477 3.921 43.862 1.00 88.62 206 SER A C 1
ATOM 1554 O O . SER A 1 206 ? -43.389 4.527 44.430 1.00 88.62 206 SER A O 1
ATOM 1556 N N . ALA A 1 207 ? -42.045 2.724 44.275 1.00 86.69 207 ALA A N 1
ATOM 1557 C CA . ALA A 1 207 ? -42.602 2.040 45.440 1.00 86.69 207 ALA A CA 1
ATOM 1558 C C . ALA A 1 207 ? -42.431 2.873 46.723 1.00 86.69 207 ALA A C 1
ATOM 1560 O O . ALA A 1 207 ? -43.392 3.032 47.478 1.00 86.69 207 ALA A O 1
ATOM 1561 N N . VAL A 1 208 ? -41.260 3.497 46.926 1.00 88.69 208 VAL A N 1
ATOM 1562 C CA . VAL A 1 208 ? -41.037 4.430 48.045 1.00 88.69 208 VAL A CA 1
ATOM 1563 C C . VAL A 1 208 ? -42.031 5.585 48.007 1.00 88.69 208 VAL A C 1
ATOM 1565 O O . VAL A 1 208 ? -42.656 5.880 49.024 1.00 88.69 208 VAL A O 1
ATOM 1568 N N . THR A 1 209 ? -42.228 6.213 46.847 1.00 90.00 209 THR A N 1
ATOM 1569 C CA . THR A 1 209 ? -43.160 7.340 46.702 1.00 90.00 209 THR A CA 1
ATOM 1570 C C . THR A 1 209 ? -44.600 6.927 47.017 1.00 90.00 209 THR A C 1
ATOM 1572 O O . THR A 1 209 ? -45.289 7.632 47.759 1.00 90.00 209 THR A O 1
ATOM 1575 N N . VAL A 1 210 ? -45.060 5.787 46.491 1.00 90.06 210 VAL A N 1
ATOM 1576 C CA . VAL A 1 210 ? -46.431 5.287 46.686 1.00 90.06 210 VAL A CA 1
ATOM 1577 C C . VAL A 1 210 ? -46.677 4.896 48.145 1.00 90.06 210 VAL A C 1
ATOM 1579 O O . VAL A 1 210 ? -47.624 5.397 48.754 1.00 90.06 210 VAL A O 1
ATOM 1582 N N . HIS A 1 211 ? -45.814 4.062 48.733 1.00 87.50 211 HIS A N 1
ATOM 1583 C CA . HIS A 1 211 ? -45.985 3.574 50.106 1.00 87.50 211 HIS A CA 1
ATOM 1584 C C . HIS A 1 211 ? -45.875 4.703 51.134 1.00 87.50 211 HIS A C 1
ATOM 1586 O O . HIS A 1 211 ? -46.690 4.795 52.051 1.00 87.50 211 HIS A O 1
ATOM 1592 N N . SER A 1 212 ? -44.926 5.620 50.940 1.00 90.31 212 SER A N 1
ATOM 1593 C CA . SER A 1 212 ? -44.720 6.749 51.848 1.00 90.31 212 SER A CA 1
ATOM 1594 C C . SER A 1 212 ? -45.857 7.771 51.768 1.00 90.31 212 SER A C 1
ATOM 1596 O O . SER A 1 212 ? -46.298 8.280 52.796 1.00 90.31 212 SER A O 1
ATOM 1598 N N . THR A 1 213 ? -46.402 8.035 50.572 1.00 90.00 213 THR A N 1
ATOM 1599 C CA . THR A 1 213 ? -47.570 8.925 50.421 1.00 90.00 213 THR A CA 1
ATOM 1600 C C . THR A 1 213 ? -48.818 8.315 51.071 1.00 90.00 213 THR A C 1
ATOM 1602 O O . THR A 1 213 ? -49.564 9.018 51.755 1.00 90.00 213 THR A O 1
ATOM 1605 N N . ALA A 1 214 ? -49.030 7.003 50.914 1.00 89.12 214 ALA A N 1
ATOM 1606 C CA . ALA A 1 214 ? -50.135 6.296 51.558 1.00 89.12 214 ALA A CA 1
ATOM 1607 C C . ALA A 1 214 ? -50.023 6.338 53.092 1.00 89.12 214 ALA A C 1
ATOM 1609 O O . ALA A 1 214 ? -50.999 6.671 53.768 1.00 89.12 214 ALA A O 1
ATOM 1610 N N . ALA A 1 215 ? -48.831 6.097 53.643 1.00 89.38 215 ALA A N 1
ATOM 1611 C CA . ALA A 1 215 ? -48.581 6.195 55.079 1.00 89.38 215 ALA A CA 1
ATOM 1612 C C . ALA A 1 215 ? -48.799 7.617 55.624 1.00 89.38 215 ALA A C 1
ATOM 1614 O O . ALA A 1 215 ? -49.440 7.776 56.661 1.00 89.38 215 ALA A O 1
ATOM 1615 N N . LEU A 1 216 ? -48.373 8.662 54.900 1.00 90.44 216 LEU A N 1
ATOM 1616 C CA . LEU A 1 216 ? -48.632 10.059 55.280 1.00 90.44 216 LEU A CA 1
ATOM 1617 C C . LEU A 1 216 ? -50.131 10.397 55.322 1.00 90.44 216 LEU A C 1
ATOM 1619 O O . LEU A 1 216 ? -50.560 11.133 56.210 1.00 90.44 216 LEU A O 1
ATOM 1623 N N . SER A 1 217 ? -50.933 9.840 54.407 1.00 89.44 217 SER A N 1
ATOM 1624 C CA . SER A 1 217 ? -52.391 10.056 54.371 1.00 89.44 217 SER A CA 1
ATOM 1625 C C . SER A 1 217 ? -53.141 9.410 55.544 1.00 89.44 217 SER A C 1
ATOM 1627 O O . SER A 1 217 ? -54.243 9.829 55.893 1.00 89.44 217 SER A O 1
ATOM 1629 N N . LEU A 1 218 ? -52.530 8.399 56.167 1.00 88.88 218 LEU A N 1
ATOM 1630 C CA . LEU A 1 218 ? -53.090 7.638 57.283 1.00 88.88 218 LEU A CA 1
ATOM 1631 C C . LEU A 1 218 ? -52.388 7.932 58.613 1.00 88.88 218 LEU A C 1
ATOM 1633 O O . LEU A 1 218 ? -52.786 7.371 59.631 1.00 88.88 218 LEU A O 1
ATOM 1637 N N . ALA A 1 219 ? -51.406 8.836 58.630 1.00 86.88 219 ALA A N 1
ATOM 1638 C CA . ALA A 1 219 ? -50.537 9.099 59.775 1.00 86.88 219 ALA A CA 1
ATOM 1639 C C . ALA A 1 219 ? -51.293 9.500 61.056 1.00 86.88 219 ALA A C 1
ATOM 1641 O O . ALA A 1 219 ? -50.862 9.148 62.148 1.00 86.88 219 ALA A O 1
ATOM 1642 N N . ASP A 1 220 ? -52.436 10.187 60.935 1.00 85.81 220 ASP A N 1
ATOM 1643 C CA . ASP A 1 220 ? -53.268 10.576 62.087 1.00 85.81 220 ASP A CA 1
ATOM 1644 C C . ASP A 1 220 ? -54.072 9.404 62.679 1.00 85.81 220 ASP A C 1
ATOM 1646 O O . ASP A 1 220 ? -54.489 9.455 63.832 1.00 85.81 220 ASP A O 1
ATOM 1650 N N . ARG A 1 221 ? -54.309 8.346 61.891 1.00 87.62 221 ARG A N 1
ATOM 1651 C CA . ARG A 1 221 ? -55.095 7.163 62.288 1.00 87.62 221 ARG A CA 1
ATOM 1652 C C . ARG A 1 221 ? -54.232 5.946 62.611 1.00 87.62 221 ARG A C 1
ATOM 1654 O O . ARG A 1 221 ? -54.674 5.096 63.375 1.00 87.62 221 ARG A O 1
ATOM 1661 N N . ARG A 1 222 ? -53.064 5.842 61.979 1.00 86.62 222 ARG A N 1
ATOM 1662 C CA . ARG A 1 222 ? -52.102 4.740 62.092 1.00 86.62 222 ARG A CA 1
ATOM 1663 C C . ARG A 1 222 ? -50.668 5.281 62.060 1.00 86.62 222 ARG A C 1
ATOM 1665 O O . ARG A 1 222 ? -49.998 5.171 61.028 1.00 86.62 222 ARG A O 1
ATOM 1672 N N . PRO A 1 223 ? -50.202 5.919 63.147 1.00 83.44 223 PRO A N 1
ATOM 1673 C CA . PRO A 1 223 ? -48.847 6.462 63.229 1.00 83.44 223 PRO A CA 1
ATOM 1674 C C . PRO A 1 223 ? -47.761 5.390 63.038 1.00 83.44 223 PRO A C 1
ATOM 1676 O O . PRO A 1 223 ? -46.693 5.694 62.514 1.00 83.44 223 PRO A O 1
ATOM 1679 N N . GLU A 1 224 ? -48.044 4.130 63.368 1.00 85.19 224 GLU A N 1
ATOM 1680 C CA . GLU A 1 224 ? -47.169 2.980 63.131 1.00 85.19 224 GLU A CA 1
ATOM 1681 C C . GLU A 1 224 ? -46.830 2.756 61.646 1.00 85.19 224 GLU A C 1
ATOM 1683 O O . GLU A 1 224 ? -45.724 2.331 61.327 1.00 85.19 224 GLU A O 1
ATOM 1688 N N . MET A 1 225 ? -47.712 3.131 60.709 1.00 87.25 225 MET A N 1
ATOM 1689 C CA . MET A 1 225 ? -47.406 2.985 59.280 1.00 87.25 225 MET A CA 1
ATOM 1690 C C . MET A 1 225 ? -46.365 3.996 58.784 1.00 87.25 225 MET A C 1
ATOM 1692 O O . MET A 1 225 ? -45.761 3.787 57.734 1.00 87.25 225 MET A O 1
ATOM 1696 N N . VAL A 1 226 ? -46.139 5.095 59.515 1.00 89.25 226 VAL A N 1
ATOM 1697 C CA . VAL A 1 226 ? -45.110 6.090 59.174 1.00 89.25 226 VAL A CA 1
ATOM 1698 C C . VAL A 1 226 ? -43.716 5.500 59.388 1.00 89.25 226 VAL A C 1
ATOM 1700 O O . VAL A 1 226 ? -42.848 5.660 58.529 1.00 89.25 226 VAL A O 1
ATOM 1703 N N . SER A 1 227 ? -43.504 4.785 60.496 1.00 86.62 227 SER A N 1
ATOM 1704 C CA . SER A 1 227 ? -42.223 4.136 60.784 1.00 86.62 227 SER A CA 1
ATOM 1705 C C . SER A 1 227 ? -41.977 2.931 59.869 1.00 86.62 227 SER A C 1
ATOM 1707 O O . SER A 1 227 ? -40.865 2.770 59.366 1.00 86.62 227 SER A O 1
ATOM 1709 N N . GLU A 1 228 ? -43.010 2.142 59.556 1.00 88.81 228 GLU A N 1
ATOM 1710 C CA . GLU A 1 228 ? -42.921 1.052 58.573 1.00 88.81 228 GLU A CA 1
ATOM 1711 C C . GLU A 1 228 ? -42.585 1.571 57.166 1.00 88.81 228 GLU A C 1
ATOM 1713 O O . GLU A 1 228 ? -41.686 1.045 56.506 1.00 88.81 228 GLU A O 1
ATOM 1718 N N . ALA A 1 229 ? -43.240 2.646 56.714 1.00 90.12 229 ALA A N 1
ATOM 1719 C CA . ALA A 1 229 ? -42.948 3.251 55.416 1.00 90.12 229 ALA A CA 1
ATOM 1720 C C . ALA A 1 229 ? -41.532 3.843 55.349 1.00 90.12 229 ALA A C 1
ATOM 1722 O O . ALA A 1 229 ? -40.862 3.690 54.327 1.00 90.12 229 ALA A O 1
ATOM 1723 N N . LEU A 1 230 ? -41.040 4.455 56.434 1.00 90.50 230 LEU A N 1
ATOM 1724 C CA . LEU A 1 230 ? -39.643 4.891 56.542 1.00 90.50 230 LEU A CA 1
ATOM 1725 C C . LEU A 1 230 ? -38.666 3.713 56.430 1.00 90.50 230 LEU A C 1
ATOM 1727 O O . LEU A 1 230 ? -37.663 3.822 55.725 1.00 90.50 230 LEU A O 1
ATOM 1731 N N . ALA A 1 231 ? -38.949 2.582 57.084 1.00 90.12 231 ALA A N 1
ATOM 1732 C CA . ALA A 1 231 ? -38.099 1.393 57.018 1.00 90.12 231 ALA A CA 1
ATOM 1733 C C . ALA A 1 231 ? -38.044 0.806 55.597 1.00 90.12 231 ALA A C 1
ATOM 1735 O O . ALA A 1 231 ? -36.960 0.489 55.100 1.00 90.12 231 ALA A O 1
ATOM 1736 N N . VAL A 1 232 ? -39.191 0.738 54.913 1.00 90.00 232 VAL A N 1
ATOM 1737 C CA . VAL A 1 232 ? -39.274 0.333 53.501 1.00 90.00 232 VAL A CA 1
ATOM 1738 C C . VAL A 1 232 ? -38.511 1.311 52.604 1.00 90.00 232 VAL A C 1
ATOM 1740 O O . VAL A 1 232 ? -37.762 0.877 51.730 1.00 90.00 232 VAL A O 1
ATOM 1743 N N . ALA A 1 233 ? -38.636 2.620 52.843 1.00 89.56 233 ALA A N 1
ATOM 1744 C CA . ALA A 1 233 ? -37.925 3.646 52.085 1.00 89.56 233 ALA A CA 1
ATOM 1745 C C . ALA A 1 233 ? -36.400 3.540 52.223 1.00 89.56 233 ALA A C 1
ATOM 1747 O O . ALA A 1 233 ? -35.684 3.616 51.225 1.00 89.56 233 ALA A O 1
ATOM 1748 N N . VAL A 1 234 ? -35.899 3.309 53.439 1.00 91.50 234 VAL A N 1
ATOM 1749 C CA . VAL A 1 234 ? -34.467 3.096 53.702 1.00 91.50 234 VAL A CA 1
ATOM 1750 C C . VAL A 1 234 ? -33.967 1.802 53.057 1.00 91.50 234 VAL A C 1
ATOM 1752 O O . VAL A 1 234 ? -32.885 1.795 52.470 1.00 91.50 234 VAL A O 1
ATOM 1755 N N . GLY A 1 235 ? -34.741 0.714 53.133 1.00 88.19 235 GLY A N 1
ATOM 1756 C CA . GLY A 1 235 ? -34.407 -0.557 52.482 1.00 88.19 235 GLY A CA 1
ATOM 1757 C C . GLY A 1 235 ? -34.268 -0.409 50.966 1.00 88.19 235 GLY A C 1
ATOM 1758 O O . GLY A 1 235 ? -33.213 -0.710 50.409 1.00 88.19 235 GLY A O 1
ATOM 1759 N N . ALA A 1 236 ? -35.286 0.165 50.324 1.00 86.94 236 ALA A N 1
ATOM 1760 C CA . ALA A 1 236 ? -35.285 0.437 48.890 1.00 86.94 236 ALA A CA 1
ATOM 1761 C C . ALA A 1 236 ? -34.157 1.404 48.477 1.00 86.94 236 ALA A C 1
ATOM 1763 O O . ALA A 1 236 ? -33.481 1.176 47.476 1.00 86.94 236 ALA A O 1
ATOM 1764 N N . GLY A 1 237 ? -33.889 2.449 49.269 1.00 86.75 237 GLY A N 1
ATOM 1765 C CA . GLY A 1 237 ? -32.777 3.375 49.030 1.00 86.75 237 GLY A CA 1
ATOM 1766 C C . GLY A 1 237 ? -31.409 2.684 49.048 1.00 86.75 237 GLY A C 1
ATOM 1767 O O . GLY A 1 237 ? -30.578 2.929 48.172 1.00 86.75 237 GLY A O 1
ATOM 1768 N N . ARG A 1 238 ? -31.180 1.753 49.985 1.00 87.31 238 ARG A N 1
ATOM 1769 C CA . ARG A 1 238 ? -29.942 0.952 50.043 1.00 87.31 238 ARG A CA 1
ATOM 1770 C C . ARG A 1 238 ? -29.797 0.010 48.851 1.00 87.31 238 ARG A C 1
ATOM 1772 O O . ARG A 1 238 ? -28.689 -0.129 48.333 1.00 87.31 238 ARG A O 1
ATOM 1779 N N . GLU A 1 239 ? -30.883 -0.621 48.412 1.00 84.69 239 GLU A N 1
ATOM 1780 C CA . GLU A 1 239 ? -30.881 -1.497 47.234 1.00 84.69 239 GLU A CA 1
ATOM 1781 C C . GLU A 1 239 ? -30.529 -0.721 45.960 1.00 84.69 239 GLU A C 1
ATOM 1783 O O . GLU A 1 239 ? -29.630 -1.133 45.218 1.00 84.69 239 GLU A O 1
ATOM 1788 N N . VAL A 1 240 ? -31.138 0.455 45.771 1.00 85.62 240 VAL A N 1
ATOM 1789 C CA . VAL A 1 240 ? -30.829 1.366 44.661 1.00 85.62 240 VAL A CA 1
ATOM 1790 C C . VAL A 1 240 ? -29.367 1.818 44.719 1.00 85.62 240 VAL A C 1
ATOM 1792 O O . VAL A 1 240 ? -28.643 1.640 43.744 1.00 85.62 240 VAL A O 1
ATOM 1795 N N . LEU A 1 241 ? -28.871 2.310 45.861 1.00 85.88 241 LEU A N 1
ATOM 1796 C CA . LEU A 1 241 ? -27.465 2.727 46.001 1.00 85.88 241 LEU A CA 1
ATOM 1797 C C . LEU A 1 241 ? -26.480 1.586 45.726 1.00 85.88 241 LEU A C 1
ATOM 1799 O O . LEU A 1 241 ? -25.455 1.787 45.077 1.00 85.88 241 LEU A O 1
ATOM 1803 N N . SER A 1 242 ? -26.790 0.376 46.196 1.00 81.06 242 SER A N 1
ATOM 1804 C CA . SER A 1 242 ? -25.974 -0.815 45.957 1.00 81.06 242 SER A CA 1
ATOM 1805 C C . SER A 1 242 ? -25.894 -1.157 44.466 1.00 81.06 242 SER A C 1
ATOM 1807 O O . SER A 1 242 ? -24.826 -1.512 43.966 1.00 81.06 242 SER A O 1
ATOM 1809 N N . ALA A 1 243 ? -27.005 -1.038 43.740 1.00 79.12 243 ALA A N 1
ATOM 1810 C CA . ALA A 1 243 ? -27.048 -1.287 42.306 1.00 79.12 243 ALA A CA 1
ATOM 1811 C C . ALA A 1 243 ? -26.346 -0.200 41.486 1.00 79.12 243 ALA A C 1
ATOM 1813 O O . ALA A 1 243 ? -25.539 -0.538 40.620 1.00 79.12 243 ALA A O 1
ATOM 1814 N N . LEU A 1 244 ? -26.576 1.077 41.802 1.00 79.19 244 LEU A N 1
ATOM 1815 C CA . LEU A 1 244 ? -25.929 2.202 41.123 1.00 79.19 244 LEU A CA 1
ATOM 1816 C C . LEU A 1 244 ? -24.405 2.168 41.326 1.00 79.19 244 LEU A C 1
ATOM 1818 O O . LEU A 1 244 ? -23.656 2.301 40.362 1.00 79.19 244 LEU A O 1
ATOM 1822 N N . ASN A 1 245 ? -23.925 1.876 42.542 1.00 74.44 245 ASN A N 1
ATOM 1823 C CA . ASN A 1 245 ? -22.488 1.743 42.807 1.00 74.44 245 ASN A CA 1
ATOM 1824 C C . ASN A 1 245 ? -21.849 0.585 42.028 1.00 74.44 245 ASN A C 1
ATOM 1826 O O . ASN A 1 245 ? -20.737 0.736 41.537 1.00 74.44 245 ASN A O 1
ATOM 1830 N N . ARG A 1 246 ? -22.548 -0.546 41.843 1.00 71.88 246 ARG A N 1
ATOM 1831 C CA . ARG A 1 246 ? -22.050 -1.640 40.987 1.00 71.88 246 ARG A CA 1
ATOM 1832 C C . ARG A 1 246 ? -21.936 -1.233 39.519 1.00 71.88 246 ARG A C 1
ATOM 1834 O O . ARG A 1 246 ? -21.011 -1.686 38.855 1.00 71.88 246 ARG A O 1
ATOM 1841 N N . MET A 1 247 ? -22.858 -0.415 39.011 1.00 68.25 247 MET A N 1
ATOM 1842 C CA . MET A 1 247 ? -22.792 0.089 37.633 1.00 68.25 247 MET A CA 1
ATOM 1843 C C . MET A 1 247 ? -21.631 1.079 37.451 1.00 68.25 247 MET A C 1
ATOM 1845 O O . MET A 1 247 ? -20.954 1.040 36.426 1.00 68.25 247 MET A O 1
ATOM 1849 N N . VAL A 1 248 ? -21.346 1.905 38.464 1.00 63.75 248 VAL A N 1
ATOM 1850 C CA . VAL A 1 248 ? -20.244 2.885 38.455 1.00 63.75 248 VAL A CA 1
ATOM 1851 C C . VAL A 1 248 ? -18.868 2.232 38.680 1.00 63.75 248 VAL A C 1
ATOM 1853 O O . VAL A 1 248 ? -17.913 2.588 37.996 1.00 63.75 248 VAL A O 1
ATOM 1856 N N . ASP A 1 249 ? -18.741 1.231 39.561 1.00 59.91 249 ASP A N 1
ATOM 1857 C CA . ASP A 1 249 ? -17.461 0.548 39.855 1.00 59.91 249 ASP A CA 1
ATOM 1858 C C . ASP A 1 249 ? -16.876 -0.199 38.643 1.00 59.91 249 ASP A C 1
ATOM 1860 O O . ASP A 1 249 ? -15.661 -0.373 38.527 1.00 59.91 249 ASP A O 1
ATOM 1864 N N . VAL A 1 250 ? -17.727 -0.618 37.702 1.00 53.62 250 VAL A N 1
ATOM 1865 C CA . VAL A 1 250 ? -17.305 -1.261 36.445 1.00 53.62 250 VAL A CA 1
ATOM 1866 C C . VAL A 1 250 ? -16.563 -0.282 35.520 1.00 53.62 250 VAL A C 1
ATOM 1868 O O . VAL A 1 250 ? -15.784 -0.717 34.675 1.00 53.62 250 VAL A O 1
ATOM 1871 N N . VAL A 1 251 ? -16.726 1.030 35.715 1.00 48.38 251 VAL A N 1
ATOM 1872 C CA . VAL A 1 251 ? -16.032 2.089 34.958 1.00 48.38 251 VAL A CA 1
ATOM 1873 C C . VAL A 1 251 ? -14.610 2.339 35.488 1.00 48.38 251 VAL A C 1
ATOM 1875 O O . VAL A 1 251 ? -13.755 2.832 34.757 1.00 48.38 251 VAL A O 1
ATOM 1878 N N . GLY A 1 252 ? -14.324 1.969 36.742 1.00 40.69 252 GLY A N 1
ATOM 1879 C CA . GLY A 1 252 ? -13.091 2.339 37.449 1.00 40.69 252 GLY A CA 1
ATOM 1880 C C . GLY A 1 252 ? -11.904 1.379 37.316 1.00 40.69 252 GLY A C 1
ATOM 1881 O O . GLY A 1 252 ? -10.839 1.674 37.858 1.00 40.69 252 GLY A O 1
ATOM 1882 N N . ARG A 1 253 ? -12.041 0.230 36.638 1.00 38.44 253 ARG A N 1
ATOM 1883 C CA . ARG A 1 253 ? -10.923 -0.713 36.460 1.00 38.44 253 ARG A CA 1
ATOM 1884 C C . ARG A 1 253 ? -10.228 -0.494 35.115 1.00 38.44 253 ARG A C 1
ATOM 1886 O O . ARG A 1 253 ? -10.811 -0.843 34.086 1.00 38.44 253 ARG A O 1
ATOM 1893 N N . PRO A 1 254 ? -8.983 0.019 35.090 1.00 34.22 254 PRO A N 1
ATOM 1894 C CA . PRO A 1 254 ? -8.164 -0.083 33.898 1.00 34.22 254 PRO A CA 1
ATOM 1895 C C . PRO A 1 254 ? -7.905 -1.571 33.659 1.00 34.22 254 PRO A C 1
ATOM 1897 O O . PRO A 1 254 ? -7.198 -2.226 34.420 1.00 34.22 254 PRO A O 1
ATOM 1900 N N . SER A 1 255 ? -8.527 -2.129 32.623 1.00 41.50 255 SER A N 1
ATOM 1901 C CA . SER A 1 255 ? -7.970 -3.332 32.012 1.00 41.50 255 SER A CA 1
ATOM 1902 C C . SER A 1 255 ? -6.706 -2.847 31.320 1.00 41.50 255 SER A C 1
ATOM 1904 O O . SER A 1 255 ? -6.814 -2.127 30.328 1.00 41.50 255 SER A O 1
ATOM 1906 N N . GLU A 1 256 ? -5.549 -3.100 31.928 1.00 38.31 256 GLU A N 1
ATOM 1907 C CA . GLU A 1 256 ? -4.254 -2.824 31.315 1.00 38.31 256 GLU A CA 1
ATOM 1908 C C . GLU A 1 256 ? -4.224 -3.512 29.947 1.00 38.31 256 GLU A C 1
ATOM 1910 O O . GLU A 1 256 ? -4.475 -4.717 29.839 1.00 38.31 256 GLU A O 1
ATOM 1915 N N . GLU A 1 257 ? -3.990 -2.721 28.898 1.00 43.22 257 GLU A N 1
ATOM 1916 C CA . GLU A 1 257 ? -3.633 -3.237 27.581 1.00 43.22 257 GLU A CA 1
ATOM 1917 C C . GLU A 1 257 ? -2.482 -4.234 27.741 1.00 43.22 257 GLU A C 1
ATOM 1919 O O . GLU A 1 257 ? -1.516 -3.941 28.457 1.00 43.22 257 GLU A O 1
ATOM 1924 N N . PRO A 1 258 ? -2.536 -5.410 27.093 1.00 42.34 258 PRO A N 1
ATOM 1925 C CA . PRO A 1 258 ? -1.353 -6.238 27.018 1.00 42.34 258 PRO A CA 1
ATOM 1926 C C . PRO A 1 258 ? -0.290 -5.445 26.243 1.00 42.34 258 PRO A C 1
ATOM 1928 O O . PRO A 1 258 ? -0.612 -4.892 25.188 1.00 42.34 258 PRO A O 1
ATOM 1931 N N . PRO A 1 259 ? 0.961 -5.366 26.726 1.00 42.19 259 PRO A N 1
ATOM 1932 C CA . PRO A 1 259 ? 2.040 -4.757 25.962 1.00 42.19 259 PRO A CA 1
ATOM 1933 C C . PRO A 1 259 ? 2.194 -5.412 24.584 1.00 42.19 259 PRO A C 1
ATOM 1935 O O . PRO A 1 259 ? 1.764 -6.547 24.371 1.00 42.19 259 PRO A O 1
ATOM 1938 N N . ASP A 1 260 ? 2.840 -4.683 23.671 1.00 46.59 260 ASP A N 1
ATOM 1939 C CA . ASP A 1 260 ? 3.193 -5.074 22.297 1.00 46.59 260 ASP A CA 1
ATOM 1940 C C . ASP A 1 260 ? 4.234 -6.220 22.313 1.00 46.59 260 ASP A C 1
ATOM 1942 O O . ASP A 1 260 ? 5.405 -6.057 21.972 1.00 46.59 260 ASP A O 1
ATOM 1946 N N . ALA A 1 261 ? 3.821 -7.369 22.844 1.00 52.81 261 ALA A N 1
ATOM 1947 C CA . ALA A 1 261 ? 4.640 -8.517 23.193 1.00 52.81 261 ALA A CA 1
ATOM 1948 C C . ALA A 1 261 ? 3.980 -9.800 22.677 1.00 52.81 261 ALA A C 1
ATOM 1950 O O . ALA A 1 261 ? 2.753 -9.913 22.589 1.00 52.81 261 ALA A O 1
ATOM 1951 N N . ASP A 1 262 ? 4.802 -10.787 22.327 1.00 68.81 262 ASP A N 1
ATOM 1952 C CA . ASP A 1 262 ? 4.297 -12.071 21.851 1.00 68.81 262 ASP A CA 1
ATOM 1953 C C . ASP A 1 262 ? 3.491 -12.770 22.966 1.00 68.81 262 ASP A C 1
ATOM 1955 O O . ASP A 1 262 ? 3.837 -12.707 24.146 1.00 68.81 262 ASP A O 1
ATOM 1959 N N . LEU A 1 263 ? 2.409 -13.474 22.606 1.00 73.81 263 LEU A N 1
ATOM 1960 C CA . LEU A 1 263 ? 1.499 -14.118 23.571 1.00 73.81 263 LEU A CA 1
ATOM 1961 C C . LEU A 1 263 ? 2.228 -14.942 24.666 1.00 73.81 263 LEU A C 1
ATOM 1963 O O . LEU A 1 263 ? 1.872 -14.799 25.835 1.00 73.81 263 LEU A O 1
ATOM 1967 N N . PRO A 1 264 ? 3.264 -15.755 24.369 1.00 77.94 264 PRO A N 1
ATOM 1968 C CA . PRO A 1 264 ? 4.048 -16.433 25.403 1.00 77.94 264 PRO A CA 1
ATOM 1969 C C . PRO A 1 264 ? 4.755 -15.495 26.395 1.00 77.94 264 PRO A C 1
ATOM 1971 O O . PRO A 1 264 ? 4.830 -15.815 27.582 1.00 77.94 264 PRO A O 1
ATOM 1974 N N . GLU A 1 265 ? 5.252 -14.343 25.939 1.00 72.69 265 GLU A N 1
ATOM 1975 C CA . GLU A 1 265 ? 5.918 -13.346 26.786 1.00 72.69 265 GLU A CA 1
ATOM 1976 C C . GLU A 1 265 ? 4.929 -12.681 27.748 1.00 72.69 265 GLU A C 1
ATOM 1978 O O . GLU A 1 265 ? 5.276 -12.434 28.900 1.00 72.69 265 GLU A O 1
ATOM 1983 N N . LEU A 1 266 ? 3.679 -12.484 27.315 1.00 73.00 266 LEU A N 1
ATOM 1984 C CA . LEU A 1 266 ? 2.580 -11.979 28.147 1.00 73.00 266 LEU A CA 1
ATOM 1985 C C . LEU A 1 266 ? 2.110 -12.999 29.194 1.00 73.00 266 LEU A C 1
ATOM 1987 O O . LEU A 1 266 ? 1.808 -12.644 30.334 1.00 73.00 266 LEU A O 1
ATOM 1991 N N . LEU A 1 267 ? 2.049 -14.282 28.826 1.00 76.56 267 LEU A N 1
ATOM 1992 C CA . LEU A 1 267 ? 1.586 -15.348 29.722 1.00 76.56 267 LEU A CA 1
ATOM 1993 C C . LEU A 1 267 ? 2.611 -15.710 30.804 1.00 76.56 267 LEU A C 1
ATOM 1995 O O . LEU A 1 267 ? 2.227 -16.152 31.890 1.00 76.56 267 LEU A O 1
ATOM 1999 N N . SER A 1 268 ? 3.901 -15.511 30.531 1.00 73.56 268 SER A N 1
ATOM 2000 C CA . SER A 1 268 ? 5.001 -15.855 31.438 1.00 73.56 268 SER A CA 1
ATOM 2001 C C . SER A 1 268 ? 4.921 -15.157 32.815 1.00 73.56 268 SER A C 1
ATOM 2003 O O . SER A 1 268 ? 4.881 -15.860 33.832 1.00 73.56 268 SER A O 1
ATOM 2005 N N . PRO A 1 269 ? 4.806 -13.813 32.922 1.00 64.25 269 PRO A N 1
ATOM 2006 C CA . PRO A 1 269 ? 4.689 -13.128 34.213 1.00 64.25 269 PRO A CA 1
ATOM 2007 C C . PRO A 1 269 ? 3.381 -13.451 34.952 1.00 64.25 269 PRO A C 1
ATOM 2009 O O . PRO A 1 269 ? 3.390 -13.564 36.181 1.00 64.25 269 PRO A O 1
ATOM 2012 N N . LEU A 1 270 ? 2.283 -13.653 34.217 1.00 68.75 270 LEU A N 1
ATOM 2013 C CA . LEU A 1 270 ? 0.973 -14.029 34.755 1.00 68.75 270 LEU A CA 1
ATOM 2014 C C . LEU A 1 270 ? 1.023 -15.417 35.422 1.00 68.75 270 LEU A C 1
ATOM 2016 O O . LEU A 1 270 ? 0.634 -15.563 36.582 1.00 68.75 270 LEU A O 1
ATOM 2020 N N . CYS A 1 271 ? 1.591 -16.419 34.746 1.00 72.06 271 CYS A N 1
ATOM 2021 C CA . CYS A 1 271 ? 1.749 -17.767 35.302 1.00 72.06 271 CYS A CA 1
ATOM 2022 C C . CYS A 1 271 ? 2.777 -17.806 36.448 1.00 72.06 271 CYS A C 1
ATOM 2024 O O . CYS A 1 271 ? 2.544 -18.457 37.468 1.00 72.06 271 CYS A O 1
ATOM 2026 N N . ALA A 1 272 ? 3.879 -17.053 36.336 1.00 65.12 272 ALA A N 1
ATOM 2027 C CA . ALA A 1 272 ? 4.874 -16.929 37.403 1.00 65.12 272 ALA A CA 1
ATOM 2028 C C . ALA A 1 272 ? 4.302 -16.271 38.675 1.00 65.12 272 ALA A C 1
ATOM 2030 O O . ALA A 1 272 ? 4.730 -16.593 39.784 1.00 65.12 272 ALA A O 1
ATOM 2031 N N . GLY A 1 273 ? 3.328 -15.365 38.533 1.00 61.69 273 GLY A N 1
ATOM 2032 C CA . GLY A 1 273 ? 2.594 -14.767 39.648 1.00 61.69 273 GLY A CA 1
ATOM 2033 C C . GLY A 1 273 ? 1.833 -15.792 40.486 1.00 61.69 273 GLY A C 1
ATOM 2034 O O . GLY A 1 273 ? 1.957 -15.780 41.709 1.00 61.69 273 GLY A O 1
ATOM 2035 N N . LEU A 1 274 ? 1.114 -16.717 39.840 1.00 59.31 274 LEU A N 1
ATOM 2036 C CA . LEU A 1 274 ? 0.393 -17.790 40.535 1.00 59.31 274 LEU A CA 1
ATOM 2037 C C . LEU A 1 274 ? 1.332 -18.832 41.157 1.00 59.31 274 LEU A C 1
ATOM 2039 O O . LEU A 1 274 ? 1.069 -19.295 42.266 1.00 59.31 274 LEU A O 1
ATOM 2043 N N . ALA A 1 275 ? 2.456 -19.143 40.504 1.00 63.31 275 ALA A N 1
ATOM 2044 C CA . ALA A 1 275 ? 3.464 -20.042 41.069 1.00 63.31 275 ALA A CA 1
ATOM 2045 C C . ALA A 1 275 ? 4.020 -19.523 42.409 1.00 63.31 275 ALA A C 1
ATOM 2047 O O . ALA A 1 275 ? 4.192 -20.295 43.352 1.00 63.31 275 ALA A O 1
ATOM 2048 N N . ARG A 1 276 ? 4.217 -18.201 42.541 1.00 58.19 276 ARG A N 1
ATOM 2049 C CA . ARG A 1 276 ? 4.632 -17.563 43.808 1.00 58.19 276 ARG A CA 1
ATOM 2050 C C . ARG A 1 276 ? 3.584 -17.657 44.921 1.00 58.19 276 ARG A C 1
ATOM 2052 O O . ARG A 1 276 ? 3.943 -17.548 46.087 1.00 58.19 276 ARG A O 1
ATOM 2059 N N . LEU A 1 277 ? 2.314 -17.872 44.576 1.00 57.31 277 LEU A N 1
ATOM 2060 C CA . LEU A 1 277 ? 1.211 -18.085 45.522 1.00 57.31 277 LEU A CA 1
ATOM 2061 C C . LEU A 1 277 ? 1.032 -19.568 45.899 1.00 57.31 277 LEU A C 1
ATOM 2063 O O . LEU A 1 277 ? 0.054 -19.918 46.554 1.00 57.31 277 LEU A O 1
ATOM 2067 N N . GLY A 1 278 ? 1.966 -20.440 45.497 1.00 60.31 278 GLY A N 1
ATOM 2068 C CA . GLY A 1 278 ? 1.950 -21.867 45.824 1.00 60.31 278 GLY A CA 1
ATOM 2069 C C . GLY A 1 278 ? 1.055 -22.719 44.920 1.00 60.31 278 GLY A C 1
ATOM 2070 O O . GLY A 1 278 ? 0.792 -23.870 45.256 1.00 60.31 278 GLY A O 1
ATOM 2071 N N . ILE A 1 279 ? 0.586 -22.183 43.786 1.00 68.38 279 ILE A N 1
ATOM 2072 C CA . ILE A 1 279 ? -0.224 -22.920 42.804 1.00 68.38 279 ILE A CA 1
ATOM 2073 C C . ILE A 1 279 ? 0.688 -23.358 41.647 1.00 68.38 279 ILE A C 1
ATOM 2075 O O . ILE A 1 279 ? 1.186 -22.494 40.922 1.00 68.38 279 ILE A O 1
ATOM 2079 N N . PRO A 1 280 ? 0.935 -24.664 41.440 1.00 72.25 280 PRO A N 1
ATOM 2080 C CA . PRO A 1 280 ? 1.809 -25.120 40.365 1.00 72.25 280 PRO A CA 1
ATOM 2081 C C . PRO A 1 280 ? 1.148 -24.897 38.995 1.00 72.25 280 PRO A C 1
ATOM 2083 O O . PRO A 1 280 ? 0.124 -25.505 38.687 1.00 72.25 280 PRO A O 1
ATOM 2086 N N . VAL A 1 281 ? 1.748 -24.029 38.170 1.00 81.00 281 VAL A N 1
ATOM 2087 C CA . VAL A 1 281 ? 1.309 -23.737 36.794 1.00 81.00 281 VAL A CA 1
ATOM 2088 C C . VAL A 1 281 ? 2.404 -24.143 35.808 1.00 81.00 281 VAL A C 1
ATOM 2090 O O . VAL A 1 281 ? 3.533 -23.663 35.913 1.00 81.00 281 VAL A O 1
ATOM 2093 N N . SER A 1 282 ? 2.084 -25.001 34.837 1.00 83.12 282 SER A N 1
ATOM 2094 C CA . SER A 1 282 ? 2.978 -25.360 33.729 1.00 83.12 282 SER A CA 1
ATOM 2095 C C . SER A 1 282 ? 2.527 -24.698 32.426 1.00 83.12 282 SER A C 1
ATOM 2097 O O . SER A 1 282 ? 1.343 -24.706 32.098 1.00 83.12 282 SER A O 1
ATOM 2099 N N . VAL A 1 283 ? 3.467 -24.117 31.673 1.00 84.44 283 VAL A N 1
ATOM 2100 C CA . VAL A 1 283 ? 3.196 -23.494 30.366 1.00 84.44 283 VAL A CA 1
ATOM 2101 C C . VAL A 1 283 ? 3.979 -24.236 29.293 1.00 84.44 283 VAL A C 1
ATOM 2103 O O . VAL A 1 283 ? 5.197 -24.360 29.388 1.00 84.44 283 VAL A O 1
ATOM 2106 N N . THR A 1 284 ? 3.288 -24.735 28.271 1.00 87.81 284 THR A N 1
ATOM 2107 C CA . THR A 1 284 ? 3.898 -25.404 27.115 1.00 87.81 284 THR A CA 1
ATOM 2108 C C . THR A 1 284 ? 3.529 -24.658 25.843 1.00 87.81 284 THR A C 1
ATOM 2110 O O . THR A 1 284 ? 2.348 -24.447 25.574 1.00 87.81 284 THR A O 1
ATOM 2113 N N . VAL A 1 285 ? 4.533 -24.279 25.051 1.00 87.75 285 VAL A N 1
ATOM 2114 C CA . VAL A 1 285 ? 4.340 -23.630 23.749 1.00 87.75 285 VAL A CA 1
ATOM 2115 C C . VAL A 1 285 ? 4.845 -24.563 22.654 1.00 87.75 285 VAL A C 1
ATOM 2117 O O . VAL A 1 285 ? 5.992 -25.008 22.700 1.00 87.75 285 VAL A O 1
ATOM 2120 N N . SER A 1 286 ? 3.996 -24.870 21.679 1.00 84.75 286 SER A N 1
ATOM 2121 C CA . SER A 1 286 ? 4.299 -25.751 20.551 1.00 84.75 286 SER A CA 1
ATOM 2122 C C . SER A 1 286 ? 3.966 -25.080 19.216 1.00 84.75 286 SER A C 1
ATOM 2124 O O . SER A 1 286 ? 3.114 -24.199 19.123 1.00 84.75 286 SER A O 1
ATOM 2126 N N . GLY A 1 287 ? 4.670 -25.477 18.155 1.00 72.94 287 GLY A N 1
ATOM 2127 C CA . GLY A 1 287 ? 4.630 -24.774 16.870 1.00 72.94 287 GLY A CA 1
ATOM 2128 C C . GLY A 1 287 ? 5.472 -23.488 16.881 1.00 72.94 287 GLY A C 1
ATOM 2129 O O . GLY A 1 287 ? 5.762 -22.909 17.923 1.00 72.94 287 GLY A O 1
ATOM 2130 N N . GLY A 1 288 ? 5.948 -23.063 15.709 1.00 72.50 288 GLY A N 1
ATOM 2131 C CA . GLY A 1 288 ? 6.780 -21.862 15.607 1.00 72.50 288 GLY A CA 1
ATOM 2132 C C . GLY A 1 288 ? 5.964 -20.606 15.902 1.00 72.50 288 GLY A C 1
ATOM 2133 O O . GLY A 1 288 ? 5.023 -20.317 15.156 1.00 72.50 288 GLY A O 1
ATOM 2134 N N . ALA A 1 289 ? 6.341 -19.868 16.953 1.00 69.50 289 ALA A N 1
ATOM 2135 C CA . ALA A 1 289 ? 5.742 -18.580 17.286 1.00 69.50 289 ALA A CA 1
ATOM 2136 C C . ALA A 1 289 ? 5.729 -17.663 16.054 1.00 69.50 289 ALA A C 1
ATOM 2138 O O . ALA A 1 289 ? 6.681 -17.615 15.266 1.00 69.50 289 ALA A O 1
ATOM 2139 N N . ARG A 1 290 ? 4.608 -16.973 15.850 1.00 73.25 290 ARG A N 1
ATOM 2140 C CA . ARG A 1 290 ? 4.395 -16.082 14.708 1.00 73.25 290 ARG A CA 1
ATOM 2141 C C . ARG A 1 290 ? 3.596 -14.859 15.145 1.00 73.25 290 ARG A C 1
ATOM 2143 O O . ARG A 1 290 ? 2.761 -15.005 16.038 1.00 73.25 290 ARG A O 1
ATOM 2150 N N . PRO A 1 291 ? 3.759 -13.715 14.457 1.00 71.38 291 PRO A N 1
ATOM 2151 C CA . PRO A 1 291 ? 2.940 -12.540 14.708 1.00 71.38 291 PRO A CA 1
ATOM 2152 C C . PRO A 1 291 ? 1.461 -12.869 14.508 1.00 71.38 291 PRO A C 1
ATOM 2154 O O . PRO A 1 291 ? 1.063 -13.389 13.458 1.00 71.38 291 PRO A O 1
ATOM 2157 N N . LEU A 1 292 ? 0.660 -12.576 15.524 1.00 76.00 292 LEU A N 1
ATOM 2158 C CA . LEU A 1 292 ? -0.790 -12.725 15.522 1.00 76.00 292 LEU A CA 1
ATOM 2159 C C . LEU A 1 292 ? -1.439 -11.335 15.481 1.00 76.00 292 LEU A C 1
ATOM 2161 O O . LEU A 1 292 ? -0.813 -10.362 15.899 1.00 76.00 292 LEU A O 1
ATOM 2165 N N . PRO A 1 293 ? -2.685 -11.211 14.992 1.00 77.88 293 PRO A N 1
ATOM 2166 C CA . PRO A 1 293 ? -3.458 -9.990 15.193 1.00 77.88 293 PRO A CA 1
ATOM 2167 C C . PRO A 1 293 ? -3.547 -9.652 16.690 1.00 77.88 293 PRO A C 1
ATOM 2169 O O . PRO A 1 293 ? -3.775 -10.551 17.500 1.00 77.88 293 PRO A O 1
ATOM 2172 N N . ALA A 1 294 ? -3.400 -8.375 17.055 1.00 70.19 294 ALA A N 1
ATOM 2173 C CA . ALA A 1 294 ? -3.431 -7.929 18.454 1.00 70.19 294 ALA A CA 1
ATOM 2174 C C . ALA A 1 294 ? -4.724 -8.353 19.175 1.00 70.19 294 ALA A C 1
ATOM 2176 O O . ALA A 1 294 ? -4.684 -8.823 20.307 1.00 70.19 294 ALA A O 1
ATOM 2177 N N . GLU A 1 295 ? -5.860 -8.304 18.478 1.00 69.88 295 GLU A N 1
ATOM 2178 C CA . GLU A 1 295 ? -7.156 -8.774 18.983 1.00 69.88 295 GLU A CA 1
ATOM 2179 C C . GLU A 1 295 ? -7.140 -10.272 19.328 1.00 69.88 295 GLU A C 1
ATOM 2181 O O . GLU A 1 295 ? -7.686 -10.684 20.350 1.00 69.88 295 GLU A O 1
ATOM 2186 N N . THR A 1 296 ? -6.460 -11.094 18.519 1.00 82.75 296 THR A N 1
ATOM 2187 C CA . THR A 1 296 ? -6.270 -12.525 18.795 1.00 82.75 296 THR A CA 1
ATOM 2188 C C . THR A 1 296 ? -5.393 -12.738 20.026 1.00 82.75 296 THR A C 1
ATOM 2190 O O . THR A 1 296 ? -5.694 -13.609 20.839 1.00 82.75 296 THR A O 1
ATOM 2193 N N . VAL A 1 297 ? -4.335 -11.936 20.192 1.00 81.44 297 VAL A N 1
ATOM 2194 C CA . VAL A 1 297 ? -3.450 -11.987 21.369 1.00 81.44 297 VAL A CA 1
ATOM 2195 C C . VAL A 1 297 ? -4.210 -11.590 22.635 1.00 81.44 297 VAL A C 1
ATOM 2197 O O . VAL A 1 297 ? -4.164 -12.322 23.620 1.00 81.44 297 VAL A O 1
ATOM 2200 N N . ALA A 1 298 ? -4.969 -10.494 22.599 1.00 76.00 298 ALA A N 1
ATOM 2201 C CA . ALA A 1 298 ? -5.765 -10.018 23.727 1.00 76.00 298 ALA A CA 1
ATOM 2202 C C . ALA A 1 298 ? -6.878 -11.008 24.111 1.00 76.00 298 ALA A C 1
ATOM 2204 O O . ALA A 1 298 ? -7.063 -11.307 25.292 1.00 76.00 298 ALA A O 1
ATOM 2205 N N . ALA A 1 299 ? -7.587 -11.574 23.126 1.00 80.75 299 ALA A N 1
ATOM 2206 C CA . ALA A 1 299 ? -8.610 -12.587 23.371 1.00 80.75 299 ALA A CA 1
ATOM 2207 C C . ALA A 1 299 ? -8.006 -13.869 23.969 1.00 80.75 299 ALA A C 1
ATOM 2209 O O . ALA A 1 299 ? -8.530 -14.389 24.954 1.00 80.75 299 ALA A O 1
ATOM 2210 N N . ALA A 1 300 ? -6.879 -14.345 23.429 1.00 86.88 300 ALA A N 1
ATOM 2211 C CA . ALA A 1 300 ? -6.154 -15.498 23.960 1.00 86.88 300 ALA A CA 1
ATOM 2212 C C . ALA A 1 300 ? -5.648 -15.256 25.392 1.00 86.88 300 ALA A C 1
ATOM 2214 O O . ALA A 1 300 ? -5.856 -16.100 26.265 1.00 86.88 300 ALA A O 1
ATOM 2215 N N . TYR A 1 301 ? -5.053 -14.091 25.660 1.00 83.56 301 TYR A N 1
ATOM 2216 C CA . TYR A 1 301 ? -4.604 -13.690 26.994 1.00 83.56 301 TYR A CA 1
ATOM 2217 C C . TYR A 1 301 ? -5.769 -13.641 27.993 1.00 83.56 301 TYR A C 1
ATOM 2219 O O . TYR A 1 301 ? -5.693 -14.240 29.066 1.00 83.56 301 TYR A O 1
ATOM 2227 N N . GLY A 1 302 ? -6.886 -13.013 27.612 1.00 79.75 302 GLY A N 1
ATOM 2228 C CA . GLY A 1 302 ? -8.085 -12.921 28.445 1.00 79.75 302 GLY A CA 1
ATOM 2229 C C . GLY A 1 302 ? -8.731 -14.278 28.744 1.00 79.75 302 GLY A C 1
ATOM 2230 O O . GLY A 1 302 ? -9.239 -14.481 29.846 1.00 79.75 302 GLY A O 1
ATOM 2231 N N . VAL A 1 303 ? -8.688 -15.229 27.801 1.00 85.19 303 VAL A N 1
ATOM 2232 C CA . VAL A 1 303 ? -9.120 -16.618 28.046 1.00 85.19 303 VAL A CA 1
ATOM 2233 C C . VAL A 1 303 ? -8.237 -17.280 29.100 1.00 85.19 303 VAL A C 1
ATOM 2235 O O . VAL A 1 303 ? -8.767 -17.901 30.022 1.00 85.19 303 VAL A O 1
ATOM 2238 N N . VAL A 1 304 ? -6.910 -17.134 29.012 1.00 85.62 304 VAL A N 1
ATOM 2239 C CA . VAL A 1 304 ? -5.998 -17.720 30.007 1.00 85.62 304 VAL A CA 1
ATOM 2240 C C . VAL A 1 304 ? -6.190 -17.070 31.378 1.00 85.62 304 VAL A C 1
ATOM 2242 O O . VAL A 1 304 ? -6.345 -17.785 32.364 1.00 85.62 304 VAL A O 1
ATOM 2245 N N . GLN A 1 305 ? -6.262 -15.740 31.453 1.00 81.12 305 GLN A N 1
ATOM 2246 C CA . GLN A 1 305 ? -6.442 -14.999 32.706 1.00 81.12 305 GLN A CA 1
ATOM 2247 C C . GLN A 1 305 ? -7.733 -15.385 33.443 1.00 81.12 305 GLN A C 1
ATOM 2249 O O . GLN A 1 305 ? -7.711 -15.683 34.641 1.00 81.12 305 GLN A O 1
ATOM 2254 N N . GLU A 1 306 ? -8.861 -15.405 32.734 1.00 79.31 306 GLU A N 1
ATOM 2255 C CA . GLU A 1 306 ? -10.155 -15.784 33.305 1.00 79.31 306 GLU A CA 1
ATOM 2256 C C . GLU A 1 306 ? -10.163 -17.269 33.706 1.00 79.31 306 GLU A C 1
ATOM 2258 O O . GLU A 1 306 ? -10.655 -17.622 34.777 1.00 79.31 306 GLU A O 1
ATOM 2263 N N . SER A 1 307 ? -9.543 -18.146 32.907 1.00 85.56 307 SER A N 1
ATOM 2264 C CA . SER A 1 307 ? -9.417 -19.575 33.234 1.00 85.56 307 SER A CA 1
ATOM 2265 C C . SER A 1 307 ? -8.578 -19.816 34.493 1.00 85.56 307 SER A C 1
ATOM 2267 O O . SER A 1 307 ? -8.975 -20.608 35.346 1.00 85.56 307 SER A O 1
ATOM 2269 N N . LEU A 1 308 ? -7.459 -19.103 34.663 1.00 77.31 308 LEU A N 1
ATOM 2270 C CA . LEU A 1 308 ? -6.644 -19.167 35.882 1.00 77.31 308 LEU A CA 1
ATOM 2271 C C . LEU A 1 308 ? -7.398 -18.620 37.098 1.00 77.31 308 LEU A C 1
ATOM 2273 O O . LEU A 1 308 ? -7.333 -19.203 38.179 1.00 77.31 308 LEU A O 1
ATOM 2277 N N . THR A 1 309 ? -8.162 -17.541 36.924 1.00 71.06 309 THR A N 1
ATOM 2278 C CA . THR A 1 309 ? -9.000 -16.967 37.989 1.00 71.06 309 THR A CA 1
ATOM 2279 C C . THR A 1 309 ? -10.089 -17.946 38.427 1.00 71.06 309 THR A C 1
ATOM 2281 O O . THR A 1 309 ? -10.294 -18.160 39.625 1.00 71.06 309 THR A O 1
ATOM 2284 N N . ASN A 1 310 ? -10.734 -18.613 37.469 1.00 78.31 310 ASN A N 1
ATOM 2285 C CA . ASN A 1 310 ? -11.721 -19.654 37.738 1.00 78.31 310 ASN A CA 1
ATOM 2286 C C . ASN A 1 310 ? -11.095 -20.865 38.440 1.00 78.31 310 ASN A C 1
ATOM 2288 O O . ASN A 1 310 ? -11.658 -21.348 39.422 1.00 78.31 310 ASN A O 1
ATOM 2292 N N . ALA A 1 311 ? -9.900 -21.299 38.032 1.00 77.25 311 ALA A N 1
ATOM 2293 C CA . ALA A 1 311 ? -9.173 -22.364 38.720 1.00 77.25 311 ALA A CA 1
ATOM 2294 C C . ALA A 1 311 ? -8.826 -21.982 40.174 1.00 77.25 311 ALA A C 1
ATOM 2296 O O . ALA A 1 311 ? -9.061 -22.772 41.085 1.00 77.25 311 ALA A O 1
ATOM 2297 N N . MET A 1 312 ? -8.376 -20.749 40.438 1.00 70.94 312 MET A N 1
ATOM 2298 C CA . MET A 1 312 ? -8.133 -20.271 41.811 1.00 70.94 312 MET A CA 1
ATOM 2299 C C . MET A 1 312 ? -9.404 -20.255 42.670 1.00 70.94 312 MET A C 1
ATOM 2301 O O . MET A 1 312 ? -9.359 -20.528 43.873 1.00 70.94 312 MET A O 1
ATOM 2305 N N . ARG A 1 313 ? -10.547 -19.919 42.067 1.00 68.12 313 ARG A N 1
ATOM 2306 C CA . ARG A 1 313 ? -11.829 -19.817 42.770 1.00 68.12 313 ARG A CA 1
ATOM 2307 C C . ARG A 1 313 ? -12.456 -21.182 43.049 1.00 68.12 313 ARG A C 1
ATOM 2309 O O . ARG A 1 313 ? -13.022 -21.361 44.126 1.00 68.12 313 ARG A O 1
ATOM 2316 N N . HIS A 1 314 ? -12.349 -22.115 42.105 1.00 72.25 314 HIS A N 1
ATOM 2317 C CA . HIS A 1 314 ? -13.115 -23.365 42.093 1.00 72.25 314 HIS A CA 1
ATOM 2318 C C . HIS A 1 314 ? -12.269 -24.635 42.286 1.00 72.25 314 HIS A C 1
ATOM 2320 O O . HIS A 1 314 ? -12.812 -25.669 42.657 1.00 72.25 314 HIS A O 1
ATOM 2326 N N . ALA A 1 315 ? -10.948 -24.577 42.102 1.00 68.25 315 ALA A N 1
ATOM 2327 C CA . ALA A 1 315 ? -10.036 -25.719 42.203 1.00 68.25 315 ALA A CA 1
ATOM 2328 C C . ALA A 1 315 ? -8.776 -25.359 43.012 1.00 68.25 315 ALA A C 1
ATOM 2330 O O . ALA A 1 315 ? -7.640 -25.502 42.557 1.00 68.25 315 ALA A O 1
ATOM 2331 N N . ARG A 1 316 ? -8.983 -24.864 44.241 1.00 66.25 316 ARG A N 1
ATOM 2332 C CA . ARG A 1 316 ? -7.900 -24.428 45.140 1.00 66.25 316 ARG A CA 1
ATOM 2333 C C . ARG A 1 316 ? -6.847 -25.528 45.326 1.00 66.25 316 ARG A C 1
ATOM 2335 O O . ARG A 1 316 ? -7.177 -26.630 45.761 1.00 66.25 316 ARG A O 1
ATOM 2342 N N . GLY A 1 317 ? -5.589 -25.192 45.032 1.00 63.16 317 GLY A N 1
ATOM 2343 C CA . GLY A 1 317 ? -4.422 -26.064 45.211 1.00 63.16 317 GLY A CA 1
ATOM 2344 C C . GLY A 1 317 ? -4.187 -27.095 44.102 1.00 63.16 317 GLY A C 1
ATOM 2345 O O . GLY A 1 317 ? -3.192 -27.810 44.171 1.00 63.16 317 GLY A O 1
ATOM 2346 N N . ALA A 1 318 ? -5.054 -27.176 43.088 1.00 77.19 318 ALA A N 1
ATOM 2347 C CA . ALA A 1 318 ? -4.861 -28.096 41.971 1.00 77.19 318 ALA A CA 1
ATOM 2348 C C . ALA A 1 318 ? -3.778 -27.587 40.997 1.00 77.19 318 ALA A C 1
ATOM 2350 O O . ALA A 1 318 ? -3.738 -26.383 40.716 1.00 77.19 318 ALA A O 1
ATOM 2351 N N . PRO A 1 319 ? -2.937 -28.475 40.435 1.00 82.19 319 PRO A N 1
ATOM 2352 C CA . PRO A 1 319 ? -2.053 -28.131 39.328 1.00 82.19 319 PRO A CA 1
ATOM 2353 C C . PRO A 1 319 ? -2.825 -27.617 38.113 1.00 82.19 319 PRO A C 1
ATOM 2355 O O . PRO A 1 319 ? -3.903 -28.122 37.782 1.00 82.19 319 PRO A O 1
ATOM 2358 N N . ILE A 1 320 ? -2.253 -26.620 37.434 1.00 87.25 320 ILE A N 1
ATOM 2359 C CA . ILE A 1 320 ? -2.808 -26.030 36.215 1.00 87.25 320 ILE A CA 1
ATOM 2360 C C . ILE A 1 320 ? -1.800 -26.178 35.073 1.00 87.25 320 ILE A C 1
ATOM 2362 O O . ILE A 1 320 ? -0.608 -25.932 35.236 1.00 87.25 320 ILE A O 1
ATOM 2366 N N . SER A 1 321 ? -2.286 -26.545 33.894 1.00 90.38 321 SER A N 1
ATOM 2367 C CA . SER A 1 321 ? -1.514 -26.609 32.656 1.00 90.38 321 SER A CA 1
ATOM 2368 C C . SER A 1 321 ? -2.092 -25.647 31.623 1.00 90.38 321 SER A C 1
ATOM 2370 O O . SER A 1 321 ? -3.304 -25.601 31.408 1.00 90.38 321 SER A O 1
ATOM 2372 N N . VAL A 1 322 ? -1.216 -24.872 30.991 1.00 91.44 322 VAL A N 1
ATOM 2373 C CA . VAL A 1 322 ? -1.520 -23.948 29.898 1.00 91.44 322 VAL A CA 1
ATOM 2374 C C . VAL A 1 322 ? -0.738 -24.408 28.672 1.00 91.44 322 VAL A C 1
ATOM 2376 O O . VAL A 1 322 ? 0.489 -24.462 28.687 1.00 91.44 322 VAL A O 1
ATOM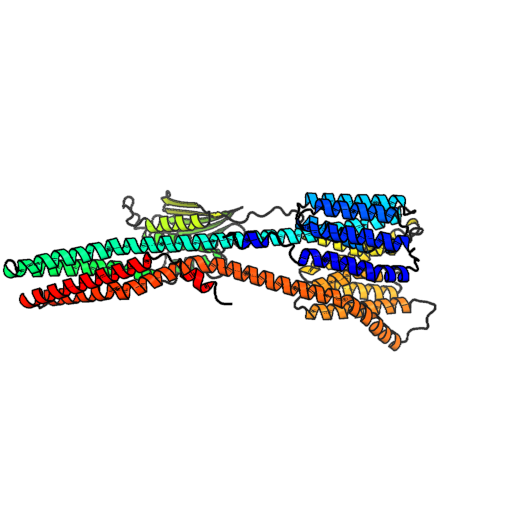 2379 N N . GLN A 1 323 ? -1.444 -24.753 27.604 1.00 92.81 323 GLN A N 1
ATOM 2380 C CA . GLN A 1 323 ? -0.872 -25.156 26.324 1.00 92.81 323 GLN A CA 1
ATOM 2381 C C . GLN A 1 323 ? -1.215 -24.108 25.269 1.00 92.81 323 GLN A C 1
ATOM 2383 O O . GLN A 1 323 ? -2.376 -23.722 25.139 1.00 92.81 323 GLN A O 1
ATOM 2388 N N . VAL A 1 324 ? -0.209 -23.666 24.519 1.00 92.50 324 VAL A N 1
ATOM 2389 C CA . VAL A 1 324 ? -0.352 -22.744 23.389 1.00 92.50 324 VAL A CA 1
ATOM 2390 C C . VAL A 1 324 ? 0.258 -23.403 22.159 1.00 92.50 324 VAL A C 1
ATOM 2392 O O . VAL A 1 324 ? 1.468 -23.602 22.103 1.00 92.50 324 VAL A O 1
ATOM 2395 N N . GLU A 1 325 ? -0.567 -23.743 21.176 1.00 92.25 325 GLU A N 1
ATOM 2396 C CA . GLU A 1 325 ? -0.158 -24.436 19.958 1.00 92.25 325 GLU A CA 1
ATOM 2397 C C . GLU A 1 325 ? -0.391 -23.569 18.713 1.00 92.25 325 GLU A C 1
ATOM 2399 O O . GLU A 1 325 ? -1.506 -23.153 18.395 1.00 92.25 325 GLU A O 1
ATOM 2404 N N . TYR A 1 326 ? 0.680 -23.312 17.964 1.00 86.44 326 TYR A N 1
ATOM 2405 C CA . TYR A 1 326 ? 0.638 -22.614 16.681 1.00 86.44 326 TYR A CA 1
ATOM 2406 C C . TYR A 1 326 ? 0.429 -23.606 15.527 1.00 86.44 326 TYR A C 1
ATOM 2408 O O . TYR A 1 326 ? 1.375 -23.980 14.826 1.00 86.44 326 TYR A O 1
ATOM 2416 N N . ALA A 1 327 ? -0.822 -23.998 15.291 1.00 83.56 327 ALA A N 1
ATOM 2417 C CA . ALA A 1 327 ? -1.210 -24.895 14.205 1.00 83.56 327 ALA A CA 1
ATOM 2418 C C . ALA A 1 327 ? -1.307 -24.183 12.834 1.00 83.56 327 AL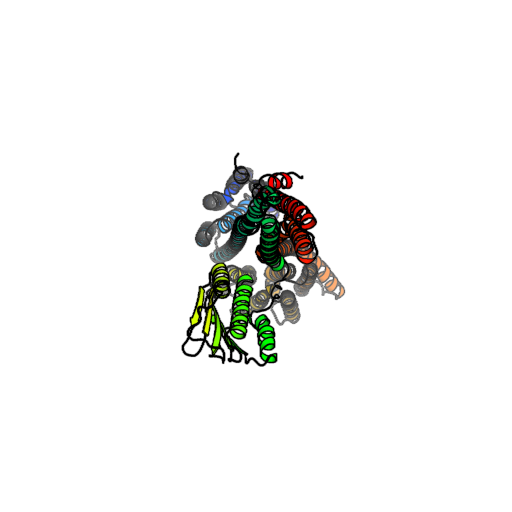A A C 1
ATOM 2420 O O . ALA A 1 327 ? -1.111 -22.968 12.690 1.00 83.56 327 ALA A O 1
ATOM 2421 N N . THR A 1 328 ? -1.558 -24.934 11.757 1.00 79.31 328 THR A N 1
ATOM 2422 C CA . THR A 1 328 ? -1.692 -24.348 10.410 1.00 79.31 328 THR A CA 1
ATOM 2423 C C . THR A 1 328 ? -3.056 -23.685 10.269 1.00 79.31 328 THR A C 1
ATOM 2425 O O . THR A 1 328 ? -4.063 -24.368 10.159 1.00 79.31 328 THR A O 1
ATOM 2428 N N . GLY A 1 329 ? -3.085 -22.353 10.225 1.00 80.25 329 GLY A N 1
ATOM 2429 C CA . GLY A 1 329 ? -4.339 -21.611 10.079 1.00 80.25 329 GLY A CA 1
ATOM 2430 C C . GLY A 1 329 ? -5.093 -21.363 11.388 1.00 80.25 329 GLY A C 1
ATOM 2431 O O . GLY A 1 329 ? -6.078 -20.631 11.362 1.00 80.25 329 GLY A O 1
ATOM 2432 N N . THR A 1 330 ? -4.619 -21.899 12.520 1.00 88.62 330 THR A N 1
ATOM 2433 C CA . THR A 1 330 ? -5.196 -21.653 13.851 1.00 88.62 330 THR A CA 1
ATOM 2434 C C . THR A 1 330 ? -4.133 -21.435 14.932 1.00 88.62 330 THR A C 1
ATOM 2436 O O . THR A 1 330 ? -2.980 -21.846 14.780 1.00 88.62 330 THR A O 1
ATOM 2439 N N . LEU A 1 331 ? -4.502 -20.731 16.000 1.00 91.38 331 LEU A N 1
ATOM 2440 C CA . LEU A 1 331 ? -3.825 -20.721 17.297 1.00 91.38 331 LEU A CA 1
ATOM 2441 C C . LEU A 1 331 ? -4.738 -21.439 18.290 1.00 91.38 331 LEU A C 1
ATOM 2443 O O . LEU A 1 331 ? -5.873 -21.015 18.487 1.00 91.38 331 LEU A O 1
ATOM 2447 N N . ASP A 1 332 ? -4.231 -22.477 18.934 1.00 93.88 332 ASP A N 1
ATOM 2448 C CA . ASP A 1 332 ? -4.968 -23.275 19.903 1.00 93.88 332 ASP A CA 1
ATOM 2449 C C . ASP A 1 332 ? -4.446 -22.991 21.314 1.00 93.88 332 ASP A C 1
ATOM 2451 O O . ASP A 1 332 ? -3.258 -23.127 21.596 1.00 93.88 332 ASP A O 1
ATOM 2455 N N . VAL A 1 333 ? -5.336 -22.574 22.212 1.00 93.81 333 VAL A N 1
ATOM 2456 C CA . VAL A 1 333 ? -5.034 -22.290 23.618 1.00 93.81 333 VAL A CA 1
ATOM 2457 C C . VAL A 1 333 ? -5.859 -23.219 24.489 1.00 93.81 333 VAL A C 1
ATOM 2459 O O . VAL A 1 333 ? -7.088 -23.214 24.424 1.00 93.81 333 VAL A O 1
ATOM 2462 N N . ARG A 1 334 ? -5.200 -24.014 25.330 1.00 94.38 334 ARG A N 1
ATOM 2463 C CA . ARG A 1 334 ? -5.862 -24.942 26.249 1.00 94.38 334 ARG A CA 1
ATOM 2464 C C . ARG A 1 334 ? -5.390 -24.707 27.675 1.00 94.38 334 ARG A C 1
ATOM 2466 O O . ARG A 1 334 ? -4.201 -24.789 27.953 1.00 94.38 334 ARG A O 1
ATOM 2473 N N . VAL A 1 335 ? -6.329 -24.460 28.580 1.00 92.44 335 VAL A N 1
ATOM 2474 C CA . VAL A 1 335 ? -6.091 -24.378 30.023 1.00 92.44 335 VAL A CA 1
ATOM 2475 C C . VAL A 1 335 ? -6.802 -25.548 30.689 1.00 92.44 335 VAL A C 1
ATOM 2477 O O . VAL A 1 335 ? -7.994 -25.761 30.463 1.00 92.44 335 VAL A O 1
ATOM 2480 N N . ARG A 1 336 ? -6.081 -26.333 31.488 1.00 92.06 336 ARG A N 1
ATOM 2481 C CA . ARG A 1 336 ? -6.635 -27.469 32.233 1.00 92.06 336 ARG A CA 1
ATOM 2482 C C . ARG A 1 336 ? -6.153 -27.434 33.672 1.00 92.06 336 ARG A C 1
ATOM 2484 O O . ARG A 1 336 ? -4.953 -27.321 33.901 1.00 92.06 336 ARG A O 1
ATOM 2491 N N . ASN A 1 337 ? -7.073 -27.590 34.615 1.00 87.12 337 ASN A N 1
ATOM 2492 C CA . ASN A 1 337 ? -6.757 -27.810 36.023 1.00 87.12 337 ASN A CA 1
ATOM 2493 C C . ASN A 1 337 ? -7.267 -29.177 36.477 1.00 87.12 337 ASN A C 1
ATOM 2495 O O . ASN A 1 337 ? -8.289 -29.654 35.978 1.00 87.12 337 ASN A O 1
ATOM 2499 N N . GLU A 1 338 ? -6.573 -29.780 37.437 1.00 82.88 338 GLU A N 1
ATOM 2500 C CA . GLU A 1 338 ? -6.997 -31.035 38.064 1.00 82.88 338 GLU A CA 1
ATOM 2501 C C . GLU A 1 338 ? -8.111 -30.811 39.108 1.00 82.88 338 GLU A C 1
ATOM 2503 O O . GLU A 1 338 ? -8.480 -29.667 39.420 1.00 82.88 338 GLU A O 1
ATOM 2508 N N . LYS A 1 339 ? -8.670 -31.897 39.659 1.00 73.25 339 LYS A N 1
ATOM 2509 C CA . LYS A 1 339 ? -9.632 -31.835 40.773 1.00 73.25 339 LYS A CA 1
ATOM 2510 C C . LYS A 1 339 ? -8.937 -31.347 42.053 1.00 73.25 339 LYS A C 1
ATOM 2512 O O . LYS A 1 339 ? -8.056 -32.013 42.585 1.00 73.25 339 LYS A O 1
ATOM 2517 N N . GLY A 1 340 ? -9.334 -30.173 42.549 1.00 62.12 340 GLY A N 1
ATOM 2518 C CA . GLY A 1 340 ? -8.844 -29.603 43.813 1.00 62.12 340 GLY A CA 1
ATOM 2519 C C . GLY A 1 340 ? -9.700 -29.981 45.029 1.00 62.12 340 GLY A C 1
ATOM 2520 O O . GLY A 1 340 ? -10.767 -30.573 44.894 1.00 62.12 340 GLY A O 1
ATOM 2521 N N . ALA A 1 341 ? -9.286 -29.564 46.230 1.00 54.28 341 ALA A N 1
ATOM 2522 C CA . ALA A 1 341 ? -9.960 -29.904 47.497 1.00 54.28 341 ALA A CA 1
ATOM 2523 C C . ALA A 1 341 ? -11.391 -29.331 47.658 1.00 54.28 341 ALA A C 1
ATOM 2525 O O . ALA A 1 341 ? -12.111 -29.726 48.568 1.00 54.28 341 ALA A O 1
ATOM 2526 N N . ALA A 1 342 ? -11.798 -28.397 46.790 1.00 53.28 342 ALA A N 1
ATOM 2527 C CA . ALA A 1 342 ? -13.122 -27.763 46.768 1.00 53.28 342 ALA A CA 1
ATOM 2528 C C . ALA A 1 342 ? -13.963 -28.170 45.538 1.00 53.28 342 ALA A C 1
ATOM 2530 O O . ALA A 1 342 ? -14.857 -27.432 45.121 1.00 53.28 342 ALA A O 1
ATOM 2531 N N . TRP A 1 343 ? -13.650 -29.318 44.929 1.00 55.25 343 TRP A N 1
ATOM 2532 C CA . TRP A 1 343 ? -14.397 -29.863 43.800 1.00 55.25 343 TRP A CA 1
ATOM 2533 C C . TRP A 1 343 ? -15.782 -30.348 44.262 1.00 55.25 343 TRP A C 1
ATOM 2535 O O . TRP A 1 343 ? -15.896 -31.382 44.913 1.00 55.25 343 TRP A O 1
ATOM 2545 N N . ASN A 1 344 ? -16.838 -29.587 43.960 1.00 53.97 344 ASN A N 1
ATOM 2546 C CA . ASN A 1 344 ? -18.223 -29.969 44.254 1.00 53.97 344 ASN A CA 1
ATOM 2547 C C . ASN A 1 344 ? -18.861 -30.614 43.016 1.00 53.97 344 ASN A C 1
ATOM 2549 O O . ASN A 1 344 ? -19.127 -29.919 42.038 1.00 53.97 344 ASN A O 1
ATOM 2553 N N . ASP A 1 345 ? -19.190 -31.906 43.090 1.00 49.31 345 ASP A N 1
ATOM 2554 C CA . ASP A 1 345 ? -19.822 -32.675 41.999 1.00 49.31 345 ASP A CA 1
ATOM 2555 C C . ASP A 1 345 ? -21.313 -32.326 41.750 1.00 49.31 345 ASP A C 1
ATOM 2557 O O . ASP A 1 345 ? -21.961 -32.949 40.913 1.00 49.31 345 ASP A O 1
ATOM 2561 N N . GLY A 1 346 ? -21.884 -31.329 42.441 1.00 46.16 346 GLY A N 1
ATOM 2562 C CA . GLY A 1 346 ? -23.330 -31.058 42.375 1.00 46.16 346 GLY A CA 1
ATOM 2563 C C . GLY A 1 346 ? -23.806 -29.650 42.739 1.00 46.16 346 GLY A C 1
ATOM 2564 O O . GLY A 1 346 ? -24.986 -29.480 43.025 1.00 46.16 346 GLY A O 1
ATOM 2565 N N . ALA A 1 347 ? -22.943 -28.631 42.748 1.00 37.22 347 ALA A N 1
ATOM 2566 C CA . ALA A 1 347 ? -23.408 -27.257 42.945 1.00 37.22 347 ALA A CA 1
ATOM 2567 C C . ALA A 1 347 ? -23.697 -26.610 41.585 1.00 37.22 347 ALA A C 1
ATOM 2569 O O . ALA A 1 347 ? -22.771 -26.393 40.803 1.00 37.22 347 ALA A O 1
ATOM 2570 N N . GLU A 1 348 ? -24.962 -26.270 41.319 1.00 42.00 348 GLU A N 1
ATOM 2571 C CA . GLU A 1 348 ? -25.316 -25.266 40.313 1.00 42.00 348 GLU A CA 1
ATOM 2572 C C . GLU A 1 348 ? -24.409 -24.047 40.519 1.00 42.00 348 GLU A C 1
ATOM 2574 O O . GLU A 1 348 ? -24.495 -23.333 41.522 1.00 42.00 348 GLU A O 1
ATOM 2579 N N . LEU A 1 349 ? -23.464 -23.865 39.594 1.00 44.50 349 LEU A N 1
ATOM 2580 C CA . LEU A 1 349 ? -22.507 -22.771 39.604 1.00 44.50 349 LEU A CA 1
ATOM 2581 C C . LEU A 1 349 ? -23.291 -21.467 39.459 1.00 44.50 349 LEU A C 1
ATOM 2583 O O . LEU A 1 349 ? -23.632 -21.038 38.356 1.00 44.50 349 LEU A O 1
ATOM 2587 N N . SER A 1 350 ? -23.578 -20.823 40.585 1.00 37.94 350 SER A N 1
ATOM 2588 C CA . SER A 1 350 ? -24.111 -19.471 40.631 1.00 37.94 350 SER A CA 1
ATOM 2589 C C . SER A 1 350 ? -23.087 -18.506 40.017 1.00 37.94 350 SER A C 1
ATOM 2591 O O . SER A 1 350 ? -22.187 -17.985 40.674 1.00 37.94 350 SER A O 1
ATOM 2593 N N . GLY A 1 351 ? -23.213 -18.288 38.704 1.00 45.97 351 GLY A N 1
ATOM 2594 C CA . GLY A 1 351 ? -22.498 -17.247 37.968 1.00 45.97 351 GLY A CA 1
ATOM 2595 C C . GLY A 1 351 ? -21.946 -17.661 36.604 1.00 45.97 351 GLY A C 1
ATOM 2596 O O . GLY A 1 351 ? -20.755 -17.490 36.367 1.00 45.97 351 GLY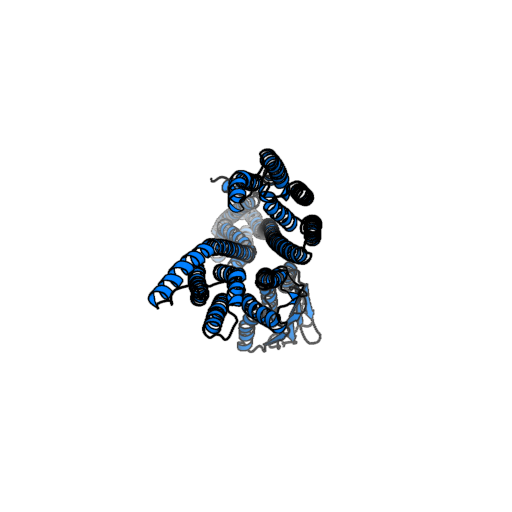 A O 1
ATOM 2597 N N . GLY A 1 352 ? -22.793 -18.100 35.666 1.00 52.72 352 GLY A N 1
ATOM 2598 C CA . GLY A 1 352 ? -22.427 -18.414 34.269 1.00 52.72 352 GLY A CA 1
ATOM 2599 C C . GLY A 1 352 ? -21.884 -17.248 33.415 1.00 52.72 352 GLY A C 1
ATOM 2600 O O . GLY A 1 352 ? -21.827 -17.361 32.197 1.00 52.72 352 GLY A O 1
ATOM 2601 N N . ARG A 1 353 ? -21.473 -16.125 34.019 1.00 59.12 353 ARG A N 1
ATOM 2602 C CA . ARG A 1 353 ? -20.999 -14.923 33.309 1.00 59.12 353 ARG A CA 1
ATOM 2603 C C . ARG A 1 353 ? -19.550 -15.029 32.815 1.00 59.12 353 ARG A C 1
ATOM 2605 O O . ARG A 1 353 ? -19.238 -14.461 31.775 1.00 59.12 353 ARG A O 1
ATOM 2612 N N . GLY A 1 354 ? -18.677 -15.755 33.521 1.00 68.00 354 GLY A N 1
ATOM 2613 C CA . GLY A 1 354 ? -17.250 -15.860 33.166 1.00 68.00 354 GLY A CA 1
ATOM 2614 C C . GLY A 1 354 ? -17.010 -16.651 31.875 1.00 68.00 354 GLY A C 1
ATOM 2615 O O . GLY A 1 354 ? -16.375 -16.158 30.944 1.00 68.00 354 GLY A O 1
ATOM 2616 N N . VAL A 1 355 ? -17.593 -17.854 31.780 1.00 78.94 355 VAL A N 1
ATOM 2617 C CA . VAL A 1 355 ? -17.496 -18.709 30.580 1.00 78.94 355 VAL A CA 1
ATOM 2618 C C . VAL A 1 355 ? -18.198 -18.074 29.384 1.00 78.94 355 VAL A C 1
ATOM 2620 O O . VAL A 1 355 ? -17.653 -18.095 28.283 1.00 78.94 355 VAL A O 1
ATOM 2623 N N . GLU A 1 356 ? -19.361 -17.458 29.595 1.00 77.38 356 GLU A N 1
ATOM 2624 C CA . GLU A 1 356 ? -20.084 -16.777 28.521 1.00 77.38 356 GLU A CA 1
ATOM 2625 C C . GLU A 1 356 ? -19.319 -15.550 28.004 1.00 77.38 356 GLU A C 1
ATOM 2627 O O . GLU A 1 356 ? -19.174 -15.367 26.797 1.00 77.38 356 GLU A O 1
ATOM 2632 N N . GLY A 1 357 ? -18.697 -14.774 28.900 1.00 74.12 357 GLY A N 1
ATOM 2633 C CA . GLY A 1 357 ? -17.805 -13.680 28.515 1.00 74.12 357 GLY A CA 1
ATOM 2634 C C . GLY A 1 357 ? -16.572 -14.151 27.734 1.00 74.12 357 GLY A C 1
ATOM 2635 O O . GLY A 1 357 ? -16.150 -13.482 26.790 1.00 74.12 357 GLY A O 1
ATOM 2636 N N . MET A 1 358 ? -16.004 -15.313 28.081 1.00 83.00 358 MET A N 1
ATOM 2637 C CA . MET A 1 358 ? -14.927 -15.923 27.293 1.00 83.00 358 MET A CA 1
ATOM 2638 C C . MET A 1 358 ? -15.411 -16.368 25.907 1.00 83.00 358 MET A C 1
ATOM 2640 O O . MET A 1 358 ? -14.727 -16.082 24.925 1.00 83.00 358 MET A O 1
ATOM 2644 N N . ARG A 1 359 ? -16.586 -17.009 25.798 1.00 83.81 359 ARG A N 1
ATOM 2645 C CA . ARG A 1 359 ? -17.171 -17.398 24.500 1.00 83.81 359 ARG A CA 1
ATOM 2646 C C . ARG A 1 359 ? -17.383 -16.195 23.596 1.00 83.81 359 ARG A C 1
ATOM 2648 O O . ARG A 1 359 ? -16.956 -16.234 22.448 1.00 83.81 359 ARG A O 1
ATOM 2655 N N . HIS A 1 360 ? -17.969 -15.126 24.127 1.00 73.12 360 HIS A N 1
ATOM 2656 C CA . HIS A 1 360 ? -18.217 -13.901 23.373 1.00 73.12 360 HIS A CA 1
ATOM 2657 C C . HIS A 1 360 ? -16.910 -13.280 22.855 1.00 73.12 360 HIS A C 1
ATOM 2659 O O . HIS A 1 360 ? -16.801 -12.947 21.679 1.00 73.12 360 HIS A O 1
ATOM 2665 N N . ARG A 1 361 ? -15.870 -13.188 23.699 1.00 81.38 361 ARG A N 1
ATOM 2666 C CA . ARG A 1 361 ? -14.551 -12.675 23.281 1.00 81.38 361 ARG A CA 1
ATOM 2667 C C . ARG A 1 361 ? -13.899 -13.516 22.184 1.00 81.38 361 ARG A C 1
ATOM 2669 O O . ARG A 1 361 ? -13.311 -12.954 21.267 1.00 81.38 361 ARG A O 1
ATOM 2676 N N . VAL A 1 362 ? -13.994 -14.843 22.268 1.00 84.38 362 VAL A N 1
ATOM 2677 C CA . VAL A 1 362 ? -13.416 -15.747 21.261 1.00 84.38 362 VAL A CA 1
ATOM 2678 C C . VAL A 1 362 ? -14.210 -15.709 19.952 1.00 84.38 362 VAL A C 1
ATOM 2680 O O . VAL A 1 362 ? -13.610 -15.671 18.879 1.00 84.38 362 VAL A O 1
ATOM 2683 N N . ALA A 1 363 ? -15.541 -15.646 20.025 1.00 79.50 363 ALA A N 1
ATOM 2684 C CA . ALA A 1 363 ? -16.406 -15.525 18.854 1.00 79.50 363 ALA A CA 1
ATOM 2685 C C . ALA A 1 363 ? -16.172 -14.208 18.092 1.00 79.50 363 ALA A C 1
ATOM 2687 O O . ALA A 1 363 ? -16.123 -14.224 16.863 1.00 79.50 363 ALA A O 1
ATOM 2688 N N . ASN A 1 364 ? -15.933 -13.097 18.802 1.00 79.69 364 ASN A N 1
ATOM 2689 C CA . ASN A 1 364 ? -15.655 -11.786 18.198 1.00 79.69 364 ASN A CA 1
ATOM 2690 C C . ASN A 1 364 ? -14.421 -11.779 17.282 1.00 79.69 364 ASN A C 1
ATOM 2692 O O . ASN A 1 364 ? -14.370 -11.013 16.327 1.00 79.69 364 ASN A O 1
ATOM 2696 N N . VAL A 1 365 ? -13.440 -12.648 17.536 1.00 81.19 365 VAL A N 1
ATOM 2697 C CA . VAL A 1 365 ? -12.240 -12.794 16.690 1.00 81.19 365 VAL A CA 1
ATOM 2698 C C . VAL A 1 365 ? -12.347 -13.969 15.706 1.00 81.19 365 VAL A C 1
ATOM 2700 O O . VAL A 1 365 ? -11.347 -14.410 15.140 1.00 81.19 365 VAL A O 1
ATOM 2703 N N . GLY A 1 366 ? -13.558 -14.499 15.502 1.00 84.12 366 GLY A N 1
ATOM 2704 C CA . GLY A 1 366 ? -13.841 -15.621 14.603 1.00 84.12 366 GLY A CA 1
ATOM 2705 C C . GLY A 1 366 ? -13.361 -16.981 15.117 1.00 84.12 366 GLY A C 1
ATOM 2706 O O . GLY A 1 366 ? -13.197 -17.909 14.326 1.00 84.12 366 GLY A O 1
ATOM 2707 N N . GLY A 1 367 ? -13.078 -17.092 16.415 1.00 89.50 367 GLY A N 1
ATOM 2708 C CA . GLY A 1 367 ? -12.649 -18.328 17.057 1.00 89.50 367 GLY A CA 1
ATOM 2709 C C . GLY A 1 367 ? -13.798 -19.160 17.622 1.00 89.50 367 GLY A C 1
ATOM 2710 O O . GLY A 1 367 ? -14.967 -18.783 17.575 1.00 89.50 367 GLY A O 1
ATOM 2711 N N . THR A 1 368 ? -13.447 -20.297 18.219 1.00 92.44 368 THR A N 1
ATOM 2712 C CA . THR A 1 368 ? -14.376 -21.182 18.942 1.00 92.44 368 THR A CA 1
ATOM 2713 C C . THR A 1 368 ? -13.846 -21.490 20.338 1.00 92.44 368 THR A C 1
ATOM 2715 O O . THR A 1 368 ? -12.635 -21.588 20.528 1.00 92.44 368 THR A O 1
ATOM 2718 N N . LEU A 1 369 ? -14.738 -21.615 21.326 1.00 94.00 369 LEU A N 1
ATOM 2719 C CA . LEU A 1 369 ? -14.376 -21.940 22.707 1.00 94.00 369 LEU A CA 1
ATOM 2720 C C . LEU A 1 369 ? -15.254 -23.062 23.262 1.00 94.00 369 LEU A C 1
ATOM 2722 O O . LEU A 1 369 ? -16.483 -22.970 23.268 1.00 94.00 369 LEU A O 1
ATOM 2726 N N . HIS A 1 370 ? -14.601 -24.078 23.813 1.00 91.25 370 HIS A N 1
ATOM 2727 C CA . HIS A 1 370 ? -15.210 -25.176 24.547 1.00 91.25 370 HIS A CA 1
ATOM 2728 C C . HIS A 1 370 ? -14.713 -25.148 25.992 1.00 91.25 370 HIS A C 1
ATOM 2730 O O . HIS A 1 370 ? -13.513 -25.133 26.244 1.00 91.25 370 HIS A O 1
ATOM 2736 N N . ALA A 1 371 ? -15.638 -25.134 26.949 1.00 89.56 371 ALA A N 1
ATOM 2737 C CA . ALA A 1 371 ? -15.330 -25.182 28.373 1.00 89.56 371 ALA A CA 1
ATOM 2738 C C . ALA A 1 371 ? -16.240 -26.208 29.042 1.00 89.56 371 ALA A C 1
ATOM 2740 O O . ALA A 1 371 ? -17.458 -26.154 28.851 1.00 89.56 371 ALA A O 1
ATOM 2741 N N . GLY A 1 372 ? -15.658 -27.129 29.805 1.00 86.06 372 GLY A N 1
ATOM 2742 C CA . GLY A 1 372 ? -16.418 -28.189 30.452 1.00 86.06 372 GLY A CA 1
ATOM 2743 C C . GLY A 1 372 ? -15.585 -29.088 31.365 1.00 86.06 372 GLY A C 1
ATOM 2744 O O . GLY A 1 372 ? -14.350 -28.990 31.387 1.00 86.06 372 GLY A O 1
ATOM 2745 N N . PRO A 1 373 ? -16.263 -29.973 32.114 1.00 84.44 373 PRO A N 1
ATOM 2746 C CA . PRO A 1 373 ? -15.599 -30.985 32.917 1.00 84.44 373 PRO A CA 1
ATOM 2747 C C . PRO A 1 373 ? -14.921 -32.022 32.011 1.00 84.44 373 PRO A C 1
ATOM 2749 O O . PRO A 1 373 ? -15.435 -32.389 30.955 1.00 84.44 373 PRO A O 1
ATOM 2752 N N . VAL A 1 374 ? -13.760 -32.498 32.445 1.00 84.25 374 VAL A N 1
ATOM 2753 C CA . VAL A 1 374 ? -12.998 -33.616 31.871 1.00 84.25 374 VAL A CA 1
ATOM 2754 C C . VAL A 1 374 ? -12.744 -34.644 32.977 1.00 84.25 374 VAL A C 1
ATOM 2756 O O . VAL A 1 374 ? -12.899 -34.315 34.151 1.00 84.25 374 VAL A O 1
ATOM 2759 N N . GLU A 1 375 ? -12.361 -35.879 32.633 1.00 75.31 375 GLU A N 1
ATOM 2760 C CA . GLU A 1 375 ? -12.252 -36.995 33.601 1.00 75.31 375 GLU A CA 1
ATOM 2761 C C . GLU A 1 375 ? -11.509 -36.615 34.899 1.00 75.31 375 GLU A C 1
ATOM 2763 O O . GLU A 1 375 ? -12.016 -36.862 35.999 1.00 75.31 375 GLU A O 1
ATOM 2768 N N . ASP A 1 376 ? -10.392 -35.888 34.778 1.00 79.38 376 ASP A N 1
ATOM 2769 C CA . ASP A 1 376 ? -9.550 -35.503 35.921 1.00 79.38 376 ASP A CA 1
ATOM 2770 C C . ASP A 1 376 ? -9.635 -34.020 36.304 1.00 79.38 376 ASP A C 1
ATOM 2772 O O . ASP A 1 376 ? -8.747 -33.521 36.991 1.00 79.38 376 ASP A O 1
ATOM 2776 N N . GLY A 1 377 ? -10.664 -33.283 35.877 1.00 85.12 377 GLY A N 1
ATOM 2777 C CA . GLY A 1 377 ? -10.807 -31.878 36.263 1.00 85.12 377 GLY A CA 1
ATOM 2778 C C . GLY A 1 377 ? -11.622 -31.038 35.290 1.00 85.12 377 GLY A C 1
ATOM 2779 O O . GLY A 1 377 ? -12.688 -31.447 34.839 1.00 85.12 377 GLY A O 1
ATOM 2780 N N . TRP A 1 378 ? -11.158 -29.827 34.991 1.00 88.69 378 TRP A N 1
ATOM 2781 C CA . TRP A 1 378 ? -11.853 -28.894 34.098 1.00 88.69 378 TRP A CA 1
ATOM 2782 C C . TRP A 1 378 ? -10.928 -28.444 32.973 1.00 88.69 378 TRP A C 1
ATOM 2784 O O . TRP A 1 378 ? -9.734 -28.231 33.194 1.00 88.69 378 TRP A O 1
ATOM 2794 N N . SER A 1 379 ? -11.469 -28.290 31.763 1.00 92.25 379 SER A N 1
ATOM 2795 C CA . SER A 1 379 ? -10.714 -27.800 30.612 1.00 92.25 379 SER A CA 1
ATOM 2796 C C . SER A 1 379 ? -11.444 -26.674 29.892 1.00 92.25 379 SER A C 1
ATOM 2798 O O . SER A 1 379 ? -12.652 -26.730 29.669 1.00 92.25 379 SER A O 1
ATOM 2800 N N . VAL A 1 380 ? -10.673 -25.659 29.510 1.00 94.62 380 VAL A N 1
ATOM 2801 C CA . VAL A 1 380 ? -11.061 -24.600 28.581 1.00 94.62 380 VAL A CA 1
ATOM 2802 C C . VAL A 1 380 ? -10.147 -24.701 27.366 1.00 94.62 380 VAL A C 1
ATOM 2804 O O . VAL A 1 380 ? -8.928 -24.632 27.499 1.00 94.62 380 VAL A O 1
ATOM 2807 N N . HIS A 1 381 ? -10.723 -24.872 26.182 1.00 95.69 381 HIS A N 1
ATOM 2808 C CA . HIS A 1 381 ? -10.018 -24.917 24.904 1.00 95.69 381 HIS A CA 1
ATOM 2809 C C . HIS A 1 381 ? -10.591 -23.848 23.979 1.00 95.69 381 HIS A C 1
ATOM 2811 O O . HIS A 1 381 ? -11.791 -23.832 23.717 1.00 95.69 381 HIS A O 1
ATOM 2817 N N . ALA A 1 382 ? -9.731 -22.950 23.509 1.00 94.62 382 ALA A N 1
ATOM 2818 C CA . ALA A 1 382 ? -10.052 -21.903 22.554 1.00 94.62 382 ALA A CA 1
ATOM 2819 C C . ALA A 1 382 ? -9.205 -22.065 21.288 1.00 94.62 382 ALA A C 1
ATOM 2821 O O . ALA A 1 382 ? -7.985 -22.191 21.377 1.00 94.62 382 ALA A O 1
ATOM 2822 N N . ALA A 1 383 ? -9.847 -22.024 20.124 1.00 94.31 383 ALA A N 1
ATOM 2823 C CA . ALA A 1 383 ? -9.195 -22.054 18.821 1.00 94.31 383 ALA A CA 1
ATOM 2824 C C . ALA A 1 383 ? -9.445 -20.732 18.089 1.00 94.31 383 ALA A C 1
ATOM 2826 O O . ALA A 1 383 ? -10.593 -20.331 17.895 1.00 94.31 383 ALA A O 1
ATOM 2827 N N . PHE A 1 384 ? -8.376 -20.064 17.669 1.00 92.50 384 PHE A N 1
ATOM 2828 C CA . PHE A 1 384 ? -8.411 -18.760 17.010 1.00 92.50 384 PHE A CA 1
ATOM 2829 C C . PHE A 1 384 ? -7.939 -18.865 15.557 1.00 92.50 384 PHE A C 1
ATOM 2831 O O . PHE A 1 384 ? -6.950 -19.554 15.308 1.00 92.50 384 PHE A O 1
ATOM 2838 N N . PRO A 1 385 ? -8.552 -18.158 14.591 1.00 86.56 385 PRO A N 1
ATOM 2839 C CA . PRO A 1 385 ? -8.048 -18.093 13.224 1.00 86.56 385 PRO A CA 1
ATOM 2840 C C . PRO A 1 385 ? -6.654 -17.465 13.175 1.00 86.56 385 PRO A C 1
ATOM 2842 O O . PRO A 1 385 ? -6.381 -16.454 13.820 1.00 86.56 385 PRO A O 1
ATOM 2845 N N . ALA A 1 386 ? -5.770 -18.029 12.360 1.00 79.25 386 ALA A N 1
ATOM 2846 C CA . ALA A 1 386 ? -4.431 -17.503 12.150 1.00 79.25 386 ALA A CA 1
ATOM 2847 C C . ALA A 1 386 ? -4.045 -17.523 10.661 1.00 79.25 386 ALA A C 1
ATOM 2849 O O . ALA A 1 386 ? -4.537 -18.354 9.896 1.00 79.25 386 ALA A O 1
ATOM 2850 N N . PRO A 1 387 ? -3.147 -16.633 10.201 1.00 67.19 387 PRO A N 1
ATOM 2851 C CA . PRO A 1 387 ? -2.768 -16.586 8.793 1.00 67.19 387 PRO A CA 1
ATOM 2852 C C . PRO A 1 387 ? -2.133 -17.907 8.325 1.00 67.19 387 PRO A C 1
ATOM 2854 O O . PRO A 1 387 ? -1.095 -18.332 8.837 1.00 67.19 387 PRO A O 1
ATOM 2857 N N . THR A 1 388 ? -2.716 -18.552 7.309 1.00 60.22 388 THR A N 1
ATOM 2858 C CA . THR A 1 388 ? -2.114 -19.725 6.653 1.00 60.22 388 THR A CA 1
ATOM 2859 C C . THR A 1 388 ? -0.838 -19.327 5.910 1.00 60.22 388 THR A C 1
ATOM 2861 O O . THR A 1 388 ? -0.829 -18.354 5.150 1.00 60.22 388 THR A O 1
ATOM 2864 N N . ARG A 1 389 ? 0.236 -20.108 6.070 1.00 47.66 389 ARG A N 1
ATOM 2865 C CA . ARG A 1 389 ? 1.502 -19.934 5.341 1.00 47.66 389 ARG A CA 1
ATOM 2866 C C . ARG A 1 389 ? 1.246 -20.088 3.835 1.00 47.66 389 ARG A C 1
ATOM 2868 O O . ARG A 1 389 ? 1.110 -21.205 3.345 1.00 47.66 389 ARG A O 1
ATOM 2875 N N . ARG A 1 390 ? 1.165 -18.980 3.086 1.00 49.34 390 ARG A N 1
ATOM 2876 C CA . ARG A 1 390 ? 1.013 -19.039 1.621 1.00 49.34 390 ARG A CA 1
ATOM 2877 C C . ARG A 1 390 ? 2.185 -19.805 1.001 1.00 49.34 390 ARG A C 1
ATOM 2879 O O . ARG A 1 390 ? 3.347 -19.525 1.308 1.00 49.34 390 ARG A O 1
ATOM 2886 N N . ARG A 1 391 ? 1.865 -20.735 0.093 1.00 44.00 391 ARG A N 1
ATOM 2887 C CA . ARG A 1 391 ? 2.817 -21.354 -0.840 1.00 44.00 391 ARG A CA 1
ATOM 2888 C C . ARG A 1 391 ? 3.559 -20.224 -1.563 1.00 44.00 391 ARG A C 1
ATOM 2890 O O . ARG A 1 391 ? 2.943 -19.243 -1.976 1.00 44.00 391 ARG A O 1
ATOM 2897 N N . ARG A 1 392 ? 4.887 -20.314 -1.638 1.00 44.81 392 ARG A N 1
ATOM 2898 C CA . ARG A 1 392 ? 5.760 -19.252 -2.156 1.00 44.81 392 ARG A CA 1
ATOM 2899 C C . ARG A 1 392 ? 5.679 -19.226 -3.688 1.00 44.81 392 ARG A C 1
ATOM 2901 O O . ARG A 1 392 ? 6.592 -19.677 -4.364 1.00 44.81 392 ARG A O 1
ATOM 2908 N N . GLU A 1 393 ? 4.561 -18.759 -4.232 1.00 54.16 393 GLU A N 1
ATOM 2909 C CA . GLU A 1 393 ? 4.467 -18.412 -5.651 1.00 54.16 393 GLU A CA 1
ATOM 2910 C C . GLU A 1 393 ? 5.481 -17.299 -5.954 1.00 54.16 393 GLU A C 1
ATOM 2912 O O . GLU A 1 393 ? 5.717 -16.413 -5.120 1.00 54.16 393 GLU A O 1
ATOM 2917 N N . LEU A 1 394 ? 6.134 -17.374 -7.117 1.00 59.84 394 LEU A N 1
ATOM 2918 C CA . LEU A 1 394 ? 7.095 -16.365 -7.551 1.00 59.84 394 LEU A CA 1
ATOM 2919 C C . LEU A 1 394 ? 6.346 -15.032 -7.709 1.00 59.84 394 LEU A C 1
ATOM 2921 O O . LEU A 1 394 ? 5.553 -14.851 -8.628 1.00 59.84 394 LEU A O 1
ATOM 2925 N N . GLY A 1 395 ? 6.542 -14.107 -6.774 1.00 75.25 395 GLY A N 1
ATOM 2926 C CA . GLY A 1 395 ? 5.878 -12.812 -6.823 1.00 75.25 395 GLY A CA 1
ATOM 2927 C C . GLY A 1 395 ? 6.494 -11.891 -7.879 1.00 75.25 395 GLY A C 1
ATOM 2928 O O . GLY A 1 395 ? 7.665 -12.010 -8.244 1.00 75.25 395 GLY A O 1
ATOM 2929 N N . TRP A 1 396 ? 5.734 -10.875 -8.291 1.00 80.62 396 TRP A N 1
ATOM 2930 C CA . TRP A 1 396 ? 6.232 -9.750 -9.096 1.00 80.62 396 TRP A CA 1
ATOM 2931 C C . TRP A 1 396 ? 7.565 -9.146 -8.621 1.00 80.62 396 TRP A C 1
ATOM 2933 O O . TRP A 1 396 ? 8.369 -8.762 -9.469 1.00 80.62 396 TRP A O 1
ATOM 2943 N N . PRO A 1 397 ? 7.867 -9.061 -7.307 1.00 80.31 397 PRO A N 1
ATOM 2944 C CA . PRO A 1 397 ? 9.152 -8.541 -6.871 1.00 80.31 397 PRO A CA 1
ATOM 2945 C C . PRO A 1 397 ? 10.344 -9.417 -7.267 1.00 80.31 397 PRO A C 1
ATOM 2947 O O . PRO A 1 397 ? 11.396 -8.844 -7.524 1.00 80.31 397 PRO A O 1
ATOM 2950 N N . GLN A 1 398 ? 10.187 -10.745 -7.302 1.00 83.69 398 GLN A N 1
ATOM 2951 C CA . GLN A 1 398 ? 11.224 -11.683 -7.739 1.00 83.69 398 GLN A CA 1
ATOM 2952 C C . GLN A 1 398 ? 11.417 -11.625 -9.256 1.00 83.69 398 GLN A C 1
ATOM 2954 O O . GLN A 1 398 ? 12.552 -11.618 -9.719 1.00 83.69 398 GLN A O 1
ATOM 2959 N N . LEU A 1 399 ? 10.325 -11.504 -10.020 1.00 83.19 399 LEU A N 1
ATOM 2960 C CA . LEU A 1 399 ? 10.393 -11.297 -11.472 1.00 83.19 399 LEU A CA 1
ATOM 2961 C C . LEU A 1 399 ? 11.154 -10.013 -11.827 1.00 83.19 399 LEU A C 1
ATOM 2963 O O . LEU A 1 399 ? 11.987 -10.026 -12.724 1.00 83.19 399 LEU A O 1
ATOM 2967 N N . LEU A 1 400 ? 10.935 -8.921 -11.086 1.00 83.44 400 LEU A N 1
ATOM 2968 C CA . LEU A 1 400 ? 11.695 -7.677 -11.260 1.00 83.44 400 LEU A CA 1
ATOM 2969 C C . LEU A 1 400 ? 13.179 -7.809 -10.891 1.00 83.44 400 LEU A C 1
ATOM 2971 O O . LEU A 1 400 ? 14.011 -7.102 -11.454 1.00 83.44 400 LEU A O 1
ATOM 2975 N N . ASP A 1 401 ? 13.522 -8.659 -9.920 1.00 85.44 401 ASP A N 1
ATOM 2976 C CA . ASP A 1 401 ? 14.921 -8.899 -9.550 1.00 85.44 401 ASP A CA 1
ATOM 2977 C C . ASP A 1 401 ? 15.633 -9.718 -10.644 1.00 85.44 401 ASP A C 1
ATOM 2979 O O . ASP A 1 401 ? 16.714 -9.321 -11.075 1.00 85.44 401 ASP A O 1
ATOM 2983 N N . ALA A 1 402 ? 14.988 -10.767 -11.169 1.00 85.75 402 ALA A N 1
ATOM 2984 C CA . ALA A 1 402 ? 15.495 -11.541 -12.304 1.00 85.75 402 ALA A CA 1
ATOM 2985 C C . ALA A 1 402 ? 15.612 -10.691 -13.580 1.00 8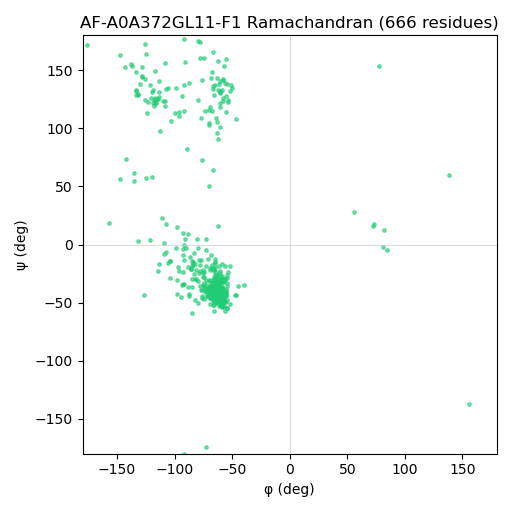5.75 402 ALA A C 1
ATOM 2987 O O . ALA A 1 402 ? 16.625 -10.742 -14.265 1.00 85.75 402 ALA A O 1
ATOM 2988 N N . MET A 1 403 ? 14.611 -9.856 -13.870 1.00 82.69 403 MET A N 1
ATOM 2989 C CA . MET A 1 403 ? 14.625 -9.004 -15.058 1.00 82.69 403 MET A CA 1
ATOM 2990 C C . MET A 1 403 ? 15.706 -7.926 -14.992 1.00 82.69 403 MET A C 1
ATOM 2992 O O . MET A 1 403 ? 16.389 -7.681 -15.979 1.00 82.69 403 MET A O 1
ATOM 2996 N N . ALA A 1 404 ? 15.895 -7.305 -13.824 1.00 85.94 404 ALA A N 1
ATOM 2997 C CA . ALA A 1 404 ? 16.993 -6.366 -13.623 1.00 85.94 404 ALA A CA 1
ATOM 2998 C C . ALA A 1 404 ? 18.351 -7.034 -13.879 1.00 85.94 404 ALA A C 1
ATOM 3000 O O . ALA A 1 404 ? 19.185 -6.450 -14.555 1.00 85.94 404 ALA A O 1
ATOM 3001 N N . PHE A 1 405 ? 18.548 -8.264 -13.393 1.00 89.38 405 PHE A N 1
ATOM 3002 C CA . PHE A 1 405 ? 19.760 -9.032 -13.672 1.00 89.38 405 PHE A CA 1
ATOM 3003 C C . PHE A 1 405 ? 19.939 -9.284 -15.177 1.00 89.38 405 PHE A C 1
ATOM 3005 O O . PHE A 1 405 ? 20.990 -8.966 -15.725 1.00 89.38 405 PHE A O 1
ATOM 3012 N N . CYS A 1 406 ? 18.900 -9.777 -15.862 1.00 86.06 406 CYS A N 1
ATOM 3013 C CA . CYS A 1 406 ? 18.956 -10.018 -17.304 1.00 86.06 406 CYS A CA 1
ATOM 3014 C C . CYS A 1 406 ? 19.251 -8.743 -18.103 1.00 86.06 406 CYS A C 1
ATOM 3016 O O . CYS A 1 406 ? 20.004 -8.809 -19.065 1.00 86.06 406 CYS A O 1
ATOM 3018 N N . LEU A 1 407 ? 18.696 -7.592 -17.712 1.00 83.69 407 LEU A N 1
ATOM 3019 C CA . LEU A 1 407 ? 18.945 -6.317 -18.387 1.00 83.69 407 LEU A CA 1
ATOM 3020 C C . LEU A 1 407 ? 20.388 -5.834 -18.171 1.00 83.69 407 LEU A C 1
ATOM 3022 O O . LEU A 1 407 ? 21.041 -5.432 -19.128 1.00 83.69 407 LEU A O 1
ATOM 3026 N N . CYS A 1 408 ? 20.896 -5.923 -16.938 1.00 88.94 408 CYS A N 1
ATOM 3027 C CA . CYS A 1 408 ? 22.257 -5.504 -16.595 1.00 88.94 408 CYS A CA 1
ATOM 3028 C C . CYS A 1 408 ? 23.344 -6.361 -17.262 1.00 88.94 408 CYS A C 1
ATOM 3030 O O . CYS A 1 408 ? 24.437 -5.862 -17.499 1.00 88.94 408 CYS A O 1
ATOM 3032 N N . VAL A 1 409 ? 23.055 -7.629 -17.573 1.00 88.69 409 VAL A N 1
ATOM 3033 C CA . VAL A 1 409 ? 23.998 -8.531 -18.260 1.00 88.69 409 VAL A CA 1
ATOM 3034 C C . VAL A 1 409 ? 23.778 -8.542 -19.772 1.00 88.69 409 VAL A C 1
ATOM 3036 O O . VAL A 1 409 ? 24.731 -8.472 -20.542 1.00 88.69 409 VAL A O 1
ATOM 3039 N N . GLY A 1 410 ? 22.523 -8.638 -20.206 1.00 81.50 410 GLY A N 1
ATOM 3040 C CA . GLY A 1 410 ? 22.159 -8.850 -21.604 1.00 81.50 410 GLY A CA 1
ATOM 3041 C C . GLY A 1 410 ? 22.374 -7.626 -22.486 1.00 81.50 410 GLY A C 1
ATOM 3042 O O . GLY A 1 410 ? 22.822 -7.778 -23.614 1.00 81.50 410 GLY A O 1
ATOM 3043 N N . LEU A 1 411 ? 22.098 -6.419 -21.985 1.00 79.06 411 LEU A N 1
ATOM 3044 C CA . LEU A 1 411 ? 22.204 -5.191 -22.781 1.00 79.06 411 LEU A CA 1
ATOM 3045 C C . LEU A 1 411 ? 23.669 -4.857 -23.136 1.00 79.06 411 LEU A C 1
ATOM 3047 O O . LEU A 1 411 ? 23.942 -4.624 -24.313 1.00 79.06 411 LEU A O 1
ATOM 3051 N N . PRO A 1 412 ? 24.636 -4.940 -22.195 1.00 83.94 412 PRO A N 1
ATOM 3052 C CA . PRO A 1 412 ? 26.054 -4.801 -22.529 1.00 83.94 412 PRO A CA 1
ATOM 3053 C C . PRO A 1 412 ? 26.581 -5.937 -23.405 1.00 83.94 412 PRO A C 1
ATOM 3055 O O . PRO A 1 412 ? 27.346 -5.676 -24.325 1.00 83.94 412 PRO A O 1
ATOM 3058 N N . MET A 1 413 ? 26.155 -7.185 -23.156 1.00 80.88 413 MET A N 1
ATOM 3059 C CA . MET A 1 413 ? 26.502 -8.334 -24.007 1.00 80.88 413 MET A CA 1
ATOM 3060 C C . MET A 1 413 ? 26.104 -8.099 -25.459 1.00 80.88 413 MET A C 1
ATOM 3062 O O . MET A 1 413 ? 26.883 -8.367 -26.365 1.00 80.88 413 MET A O 1
ATOM 3066 N N . LEU A 1 414 ? 24.897 -7.581 -25.668 1.00 73.88 414 LEU A N 1
ATOM 3067 C CA . LEU A 1 414 ? 24.366 -7.337 -26.993 1.00 73.88 414 LEU A CA 1
ATOM 3068 C C . LEU A 1 414 ? 25.118 -6.231 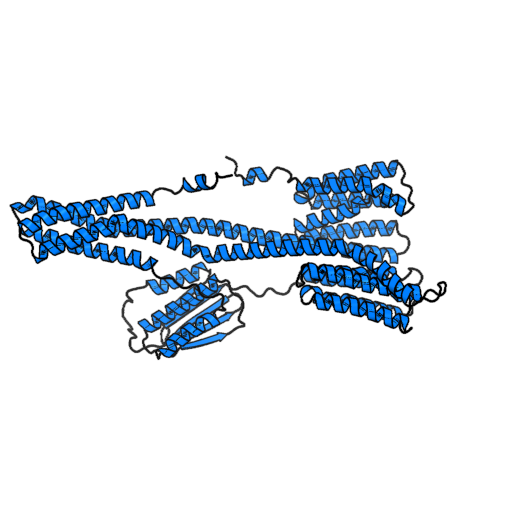-27.737 1.00 73.88 414 LEU A C 1
ATOM 3070 O O . LEU A 1 414 ? 25.398 -6.358 -28.919 1.00 73.88 414 LEU A O 1
ATOM 3074 N N . ALA A 1 415 ? 25.448 -5.151 -27.035 1.00 73.38 415 ALA A N 1
ATOM 3075 C CA . ALA A 1 415 ? 26.119 -4.001 -27.624 1.00 73.38 415 ALA A CA 1
ATOM 3076 C C . ALA A 1 415 ? 27.633 -4.212 -27.837 1.00 73.38 415 ALA A C 1
ATOM 3078 O O . ALA A 1 415 ? 28.250 -3.472 -28.595 1.00 73.38 415 ALA A O 1
ATOM 3079 N N . MET A 1 416 ? 28.234 -5.206 -27.174 1.00 72.25 416 MET A N 1
ATOM 3080 C CA . MET A 1 416 ? 29.666 -5.534 -27.269 1.00 72.25 416 MET A CA 1
ATOM 3081 C C . MET A 1 416 ? 30.029 -6.570 -28.309 1.00 72.25 416 MET A C 1
ATOM 3083 O O . MET A 1 416 ? 31.211 -6.794 -28.553 1.00 72.25 416 MET A O 1
ATOM 3087 N N . VAL A 1 417 ? 29.039 -7.221 -28.897 1.00 64.69 417 VAL A N 1
ATOM 3088 C CA . VAL A 1 417 ? 29.264 -8.272 -29.873 1.00 64.69 417 VAL A CA 1
ATOM 3089 C C . VAL A 1 417 ? 28.764 -7.751 -31.220 1.00 64.69 417 VAL A C 1
ATOM 3091 O O . VAL A 1 417 ? 27.558 -7.799 -31.461 1.00 64.69 417 VAL A O 1
ATOM 3094 N N . PRO A 1 418 ? 29.652 -7.220 -32.088 1.00 57.88 418 PRO A N 1
ATOM 3095 C CA . PRO A 1 418 ? 29.274 -6.837 -33.442 1.00 57.88 418 PRO A CA 1
ATOM 3096 C C . PRO A 1 418 ? 28.671 -8.038 -34.172 1.00 57.88 418 PRO A C 1
ATOM 3098 O O . PRO A 1 418 ? 29.172 -9.160 -34.048 1.00 57.88 418 PRO A O 1
ATOM 3101 N N . HIS A 1 419 ? 27.609 -7.795 -34.939 1.00 52.97 419 HIS A N 1
ATOM 3102 C CA . HIS A 1 419 ? 26.810 -8.833 -35.598 1.00 52.97 419 HIS A CA 1
ATOM 3103 C C . HIS A 1 419 ? 27.647 -9.786 -36.481 1.00 52.97 419 HIS A C 1
ATOM 3105 O O . HIS A 1 419 ? 27.403 -10.991 -36.467 1.00 52.97 419 HIS A O 1
ATOM 3111 N N . ASP A 1 420 ? 28.717 -9.291 -37.113 1.00 50.16 420 ASP A N 1
ATOM 3112 C CA . ASP A 1 420 ? 29.611 -10.086 -37.971 1.00 50.16 420 ASP A CA 1
ATOM 3113 C C . ASP A 1 420 ? 30.731 -10.844 -37.217 1.00 50.16 420 ASP A C 1
ATOM 3115 O O . ASP A 1 420 ? 31.282 -11.813 -37.742 1.00 50.16 420 ASP A O 1
ATOM 3119 N N . GLU A 1 421 ? 31.063 -10.457 -35.976 1.00 51.06 421 GLU A N 1
ATOM 3120 C CA . GLU A 1 421 ? 32.206 -11.003 -35.211 1.00 51.06 421 GLU A CA 1
ATOM 3121 C C . GLU A 1 421 ? 31.804 -11.937 -34.051 1.00 51.06 421 GLU A C 1
ATOM 3123 O O . GLU A 1 421 ? 32.654 -12.596 -33.437 1.00 51.06 421 GLU A O 1
ATOM 3128 N N . ALA A 1 422 ? 30.503 -12.051 -33.762 1.00 50.31 422 ALA A N 1
ATOM 3129 C CA . ALA A 1 422 ? 29.949 -12.890 -32.693 1.00 50.31 422 ALA A CA 1
ATOM 3130 C C . ALA A 1 422 ? 30.378 -14.363 -32.774 1.00 50.31 422 ALA A C 1
ATOM 3132 O O . ALA A 1 422 ? 30.584 -15.023 -31.755 1.00 50.31 422 ALA A O 1
ATOM 3133 N N . LEU A 1 423 ? 30.516 -14.870 -34.001 1.00 52.09 423 LEU A N 1
ATOM 3134 C CA . LEU A 1 423 ? 30.916 -16.244 -34.301 1.00 52.09 423 LEU A CA 1
ATOM 3135 C C . LEU A 1 423 ? 32.444 -16.429 -34.358 1.00 52.09 423 LEU A C 1
ATOM 3137 O O . LEU A 1 423 ? 32.906 -17.569 -34.390 1.00 52.09 423 LEU A O 1
ATOM 3141 N N . SER A 1 424 ? 33.224 -15.341 -34.361 1.00 51.72 424 SER A N 1
ATOM 3142 C CA . SER A 1 424 ? 34.694 -15.361 -34.439 1.00 51.72 424 SER A CA 1
ATOM 3143 C C . SER A 1 424 ? 35.407 -15.076 -33.115 1.00 51.72 424 SER A C 1
ATOM 3145 O O . SER A 1 424 ? 36.600 -15.364 -32.999 1.00 51.72 424 SER A O 1
ATOM 3147 N N . LEU A 1 425 ? 34.712 -14.554 -32.098 1.00 59.06 425 LEU A N 1
ATOM 3148 C CA . LEU A 1 425 ? 35.271 -14.414 -30.750 1.00 59.06 425 LEU A CA 1
ATOM 3149 C C . LEU A 1 425 ? 35.514 -15.799 -30.115 1.00 59.06 425 LEU A C 1
ATOM 3151 O O . LEU A 1 425 ? 34.643 -16.672 -30.174 1.00 59.06 425 LEU A O 1
ATOM 3155 N N . PRO A 1 426 ? 36.665 -16.034 -29.453 1.00 68.31 426 PRO A N 1
ATOM 3156 C CA . PRO A 1 426 ? 36.911 -17.296 -28.771 1.00 68.31 426 PRO A CA 1
ATOM 3157 C C . PRO A 1 426 ? 35.846 -17.520 -27.674 1.00 68.31 426 PRO A C 1
ATOM 3159 O O . PRO A 1 426 ? 35.640 -16.628 -26.846 1.00 68.31 426 PRO A O 1
ATOM 3162 N N . PRO A 1 427 ? 35.208 -18.709 -27.586 1.00 68.94 427 PRO A N 1
ATOM 3163 C CA . PRO A 1 427 ? 34.115 -18.989 -26.639 1.00 68.94 427 PRO A CA 1
ATOM 3164 C C . PRO A 1 427 ? 34.461 -18.694 -25.173 1.00 68.94 427 PRO A C 1
ATOM 3166 O O . PRO A 1 427 ? 33.600 -18.341 -24.369 1.00 68.94 427 PRO A O 1
ATOM 3169 N N . ILE A 1 428 ? 35.746 -18.817 -24.831 1.00 73.00 428 ILE A N 1
ATOM 3170 C CA . ILE A 1 428 ? 36.294 -18.535 -23.502 1.00 73.00 428 ILE A CA 1
ATOM 3171 C C . ILE A 1 428 ? 36.198 -17.037 -23.167 1.00 73.00 428 ILE A C 1
ATOM 3173 O O . ILE A 1 428 ? 35.906 -16.690 -22.025 1.00 73.00 428 ILE A O 1
ATOM 3177 N N . GLY A 1 429 ? 36.386 -16.152 -24.152 1.00 76.00 429 GLY A N 1
ATOM 3178 C CA . GLY A 1 429 ? 36.274 -14.703 -23.978 1.00 76.00 429 GLY A CA 1
ATOM 3179 C C . GLY A 1 429 ? 34.837 -14.264 -23.694 1.00 76.00 429 GLY A C 1
ATOM 3180 O O . GLY A 1 429 ? 34.591 -13.563 -22.717 1.00 76.00 429 GLY A O 1
ATOM 3181 N N . LEU A 1 430 ? 33.870 -14.759 -24.474 1.00 75.38 430 LEU A N 1
ATOM 3182 C CA . LEU A 1 430 ? 32.444 -14.478 -24.257 1.00 75.38 430 LEU A CA 1
ATOM 3183 C C . LEU A 1 430 ? 31.943 -15.016 -22.910 1.00 75.38 430 LEU A C 1
ATOM 3185 O O . LEU A 1 430 ? 31.243 -14.311 -22.185 1.00 75.38 430 LEU A O 1
ATOM 3189 N N . ALA A 1 431 ? 32.339 -16.238 -22.536 1.00 82.38 431 ALA A N 1
ATOM 3190 C CA . ALA A 1 431 ? 32.005 -16.809 -21.232 1.00 82.38 431 ALA A CA 1
ATOM 3191 C C . ALA A 1 431 ? 32.631 -16.015 -20.071 1.00 82.38 431 ALA A C 1
ATOM 3193 O O . ALA A 1 431 ? 31.982 -15.813 -19.043 1.00 82.38 431 ALA A O 1
ATOM 3194 N N . GLY A 1 432 ? 33.867 -15.532 -20.243 1.00 83.69 432 GLY A N 1
ATOM 3195 C CA . GLY A 1 432 ? 34.547 -14.659 -19.287 1.00 83.69 432 GLY A CA 1
ATOM 3196 C C . GLY A 1 432 ? 33.827 -13.322 -19.104 1.00 83.69 432 GLY A C 1
ATOM 3197 O O . GLY A 1 432 ? 33.511 -12.950 -17.973 1.00 83.69 432 GLY A O 1
ATOM 3198 N N . LEU A 1 433 ? 33.488 -12.643 -20.204 1.00 83.88 433 LEU A N 1
ATOM 3199 C CA . LEU A 1 433 ? 32.770 -11.368 -20.177 1.00 83.88 433 LEU A CA 1
ATOM 3200 C C . LEU A 1 433 ? 31.362 -11.514 -19.575 1.00 83.88 433 LEU A C 1
ATOM 3202 O O . LEU A 1 433 ? 30.973 -10.728 -18.711 1.00 83.88 433 LEU A O 1
ATOM 3206 N N . PHE A 1 434 ? 30.624 -12.564 -19.952 1.00 88.19 434 PHE A N 1
ATOM 3207 C CA . PHE A 1 434 ? 29.339 -12.903 -19.335 1.00 88.19 434 PHE A CA 1
ATOM 3208 C C . PHE A 1 434 ? 29.479 -13.155 -17.828 1.00 88.19 434 PHE A C 1
ATOM 3210 O O . PHE A 1 434 ? 28.648 -12.690 -17.045 1.00 88.19 434 PHE A O 1
ATOM 3217 N N . GLY A 1 435 ? 30.525 -13.872 -17.408 1.00 89.31 435 GLY A N 1
ATOM 3218 C CA . GLY A 1 435 ? 30.822 -14.137 -16.002 1.00 89.31 435 GLY A CA 1
ATOM 3219 C C . GLY A 1 435 ? 31.091 -12.859 -15.205 1.00 89.31 435 GLY A C 1
ATOM 3220 O O . GLY A 1 435 ? 30.533 -12.695 -14.119 1.00 89.31 435 GLY A O 1
ATOM 3221 N N . LEU A 1 436 ? 31.877 -11.931 -15.758 1.00 89.38 436 LEU A N 1
ATOM 3222 C CA . LEU A 1 436 ? 32.177 -10.639 -15.135 1.00 89.38 436 LEU A CA 1
ATOM 3223 C C . LEU A 1 436 ? 30.929 -9.750 -15.018 1.00 89.38 436 LEU A C 1
ATOM 3225 O O . LEU A 1 436 ? 30.631 -9.251 -13.932 1.00 89.38 436 LEU A O 1
ATOM 3229 N N . LEU A 1 437 ? 30.139 -9.621 -16.090 1.00 90.81 437 LEU A N 1
ATOM 3230 C CA . LEU A 1 437 ? 28.868 -8.883 -16.062 1.00 90.81 437 LEU A CA 1
ATOM 3231 C C . LEU A 1 437 ? 27.862 -9.517 -15.093 1.00 90.81 437 LEU A C 1
ATOM 3233 O O . LEU A 1 437 ? 27.172 -8.817 -14.354 1.00 90.81 437 LEU A O 1
ATOM 3237 N N . SER A 1 438 ? 27.803 -10.849 -15.047 1.00 92.75 438 SER A N 1
ATOM 3238 C CA . SER A 1 438 ? 26.956 -11.581 -14.101 1.00 92.75 438 SER A CA 1
ATOM 3239 C C . SER A 1 438 ? 27.385 -11.340 -12.657 1.00 92.75 438 SER A C 1
ATOM 3241 O O . SER A 1 438 ? 26.530 -11.127 -11.799 1.00 92.75 438 SER A O 1
ATOM 3243 N N . ALA A 1 439 ? 28.690 -11.335 -12.372 1.00 92.12 439 ALA A N 1
ATOM 3244 C CA . ALA A 1 439 ? 29.215 -11.016 -11.046 1.00 92.12 439 ALA A CA 1
ATOM 3245 C C . ALA A 1 439 ? 28.869 -9.576 -10.638 1.00 92.12 439 ALA A C 1
ATOM 3247 O O . ALA A 1 439 ? 28.441 -9.347 -9.503 1.00 92.12 439 ALA A O 1
ATOM 3248 N N . HIS A 1 440 ? 28.969 -8.633 -11.578 1.00 93.56 440 HIS A N 1
ATOM 3249 C CA . HIS A 1 440 ? 28.581 -7.241 -11.378 1.00 93.56 440 HIS A CA 1
ATOM 3250 C C . HIS A 1 440 ? 27.081 -7.109 -11.048 1.00 93.56 440 HIS A C 1
ATOM 3252 O O . HIS A 1 440 ? 26.701 -6.591 -9.993 1.00 93.56 440 HIS A O 1
ATOM 3258 N N . ALA A 1 441 ? 26.211 -7.691 -11.879 1.00 93.38 441 ALA A N 1
ATOM 3259 C CA . ALA A 1 441 ? 24.760 -7.651 -11.698 1.00 93.38 441 ALA A CA 1
ATOM 3260 C C . ALA A 1 441 ? 24.275 -8.433 -10.460 1.00 93.38 441 ALA A C 1
ATOM 3262 O O . ALA A 1 441 ? 23.274 -8.059 -9.839 1.00 93.38 441 ALA A O 1
ATOM 3263 N N . ALA A 1 442 ? 24.972 -9.502 -10.053 1.00 93.75 442 ALA A N 1
ATOM 3264 C CA . ALA A 1 442 ? 24.608 -10.323 -8.895 1.00 93.75 442 ALA A CA 1
ATOM 3265 C C . ALA A 1 442 ? 24.604 -9.531 -7.577 1.00 93.75 442 ALA A C 1
ATOM 3267 O O . ALA A 1 442 ? 23.818 -9.841 -6.674 1.00 93.75 442 ALA A O 1
ATOM 3268 N N . MET A 1 443 ? 25.401 -8.458 -7.478 1.00 94.62 443 MET A N 1
ATOM 3269 C CA . MET A 1 443 ? 25.401 -7.563 -6.314 1.00 94.62 443 MET A CA 1
ATOM 3270 C C . MET A 1 443 ? 24.010 -6.976 -6.041 1.00 94.62 443 MET A C 1
ATOM 3272 O O . MET A 1 443 ? 23.619 -6.785 -4.884 1.00 94.62 443 MET A O 1
ATOM 3276 N N . LEU A 1 444 ? 23.200 -6.778 -7.088 1.00 93.50 444 LEU A N 1
ATOM 3277 C CA . LEU A 1 444 ? 21.844 -6.247 -6.975 1.00 93.50 444 LEU A CA 1
ATOM 3278 C C . LEU A 1 444 ? 20.883 -7.168 -6.214 1.00 93.50 444 LEU A C 1
ATOM 3280 O O . LEU A 1 444 ? 19.838 -6.700 -5.755 1.00 93.50 444 LEU A O 1
ATOM 3284 N N . TRP A 1 445 ? 21.215 -8.445 -6.013 1.00 92.56 445 TRP A N 1
ATOM 3285 C CA . TRP A 1 445 ? 20.364 -9.369 -5.259 1.00 92.56 445 TRP A CA 1
ATOM 3286 C C . TRP A 1 445 ? 20.157 -8.920 -3.806 1.00 92.56 445 TRP A C 1
ATOM 3288 O O . TRP A 1 445 ? 19.093 -9.116 -3.208 1.00 92.56 445 TRP A O 1
ATOM 3298 N N . THR A 1 446 ? 21.157 -8.251 -3.228 1.00 92.38 446 THR A N 1
ATOM 3299 C CA . THR A 1 446 ? 21.113 -7.749 -1.850 1.00 92.38 446 THR A CA 1
ATOM 3300 C C . THR A 1 446 ? 20.594 -6.311 -1.746 1.00 92.38 446 THR A C 1
ATOM 3302 O O . THR A 1 446 ? 20.374 -5.838 -0.628 1.00 92.38 446 THR A O 1
ATOM 3305 N N . ARG A 1 447 ? 20.252 -5.652 -2.871 1.00 93.44 447 ARG A N 1
ATOM 3306 C CA . ARG A 1 447 ? 19.934 -4.206 -2.961 1.00 93.44 447 ARG A CA 1
ATOM 3307 C C . ARG A 1 447 ? 18.843 -3.706 -2.020 1.00 93.44 447 ARG A C 1
ATOM 3309 O O . ARG A 1 447 ? 18.796 -2.529 -1.682 1.00 93.44 447 ARG A O 1
ATOM 3316 N N . ARG A 1 448 ? 17.923 -4.586 -1.612 1.00 91.69 448 ARG A N 1
ATOM 3317 C CA . ARG A 1 448 ? 16.812 -4.244 -0.706 1.00 91.69 448 ARG A CA 1
ATOM 3318 C C . ARG A 1 448 ? 17.127 -4.499 0.768 1.00 91.69 448 ARG A C 1
ATOM 3320 O O . ARG A 1 448 ? 16.461 -3.916 1.616 1.00 91.69 448 ARG A O 1
ATOM 3327 N N . ARG A 1 449 ? 18.074 -5.398 1.063 1.00 93.06 449 ARG A N 1
ATOM 3328 C CA . ARG A 1 449 ? 18.446 -5.817 2.426 1.00 93.06 449 ARG A CA 1
ATOM 3329 C C . ARG A 1 449 ? 19.683 -5.079 2.928 1.00 93.06 449 ARG A C 1
ATOM 3331 O O . ARG A 1 449 ? 19.693 -4.640 4.068 1.00 93.06 449 ARG A O 1
ATOM 3338 N N . ALA A 1 450 ? 20.688 -4.925 2.070 1.00 94.88 450 ALA A N 1
ATOM 3339 C CA . ALA A 1 450 ? 21.968 -4.305 2.392 1.00 94.88 450 ALA A CA 1
ATOM 3340 C C . ALA A 1 450 ? 22.398 -3.320 1.284 1.00 94.88 450 ALA A C 1
ATOM 3342 O O . ALA A 1 450 ? 23.440 -3.510 0.665 1.00 94.88 450 ALA A O 1
ATOM 3343 N N . PRO A 1 451 ? 21.618 -2.253 1.016 1.00 95.69 451 PRO A N 1
ATOM 3344 C CA . PRO A 1 451 ? 21.856 -1.354 -0.118 1.00 95.69 451 PRO A CA 1
ATOM 3345 C C . PRO A 1 451 ? 23.234 -0.674 -0.120 1.00 95.69 451 PRO A C 1
ATOM 3347 O O . PRO A 1 451 ? 23.776 -0.411 -1.187 1.00 95.69 451 PRO A O 1
ATOM 3350 N N . VAL A 1 452 ? 23.796 -0.382 1.059 1.00 96.44 452 VAL A N 1
ATOM 3351 C CA . VAL A 1 452 ? 25.146 0.200 1.179 1.00 96.44 452 VAL A CA 1
ATOM 3352 C C . VAL A 1 452 ? 26.200 -0.807 0.717 1.00 96.44 452 VAL A C 1
ATOM 3354 O O . VAL A 1 452 ? 27.058 -0.461 -0.085 1.00 96.44 452 VAL A O 1
ATOM 3357 N N . ALA A 1 453 ? 26.094 -2.061 1.169 1.00 96.44 453 ALA A N 1
ATOM 3358 C CA . ALA A 1 453 ? 26.996 -3.133 0.755 1.00 96.44 453 ALA A CA 1
ATOM 3359 C C . ALA A 1 453 ? 26.844 -3.459 -0.737 1.00 96.44 453 ALA A C 1
ATOM 3361 O O . ALA A 1 453 ? 27.839 -3.699 -1.406 1.00 96.44 453 ALA A O 1
ATOM 3362 N N . THR A 1 454 ? 25.620 -3.409 -1.275 1.00 96.31 454 THR A N 1
ATOM 3363 C CA . THR A 1 454 ? 25.374 -3.559 -2.715 1.00 96.31 454 THR A CA 1
ATOM 3364 C C . THR A 1 454 ? 26.113 -2.502 -3.527 1.00 96.31 454 THR A C 1
ATOM 3366 O O . THR A 1 454 ? 26.816 -2.862 -4.462 1.00 96.31 454 THR A O 1
ATOM 3369 N N . LEU A 1 455 ? 25.979 -1.217 -3.174 1.00 96.31 455 LEU A N 1
ATOM 3370 C CA . LEU A 1 455 ? 26.656 -0.147 -3.909 1.00 96.31 455 LEU A CA 1
ATOM 3371 C C . LEU A 1 455 ? 28.181 -0.253 -3.784 1.00 96.31 455 LEU A C 1
ATOM 3373 O O . LEU A 1 455 ? 28.882 -0.095 -4.774 1.00 96.31 455 LEU A O 1
ATOM 3377 N N . ALA A 1 456 ? 28.688 -0.557 -2.586 1.00 96.38 456 ALA A N 1
ATOM 3378 C CA . ALA A 1 456 ? 30.117 -0.770 -2.377 1.00 96.38 456 ALA A CA 1
ATOM 3379 C C . ALA A 1 456 ? 30.650 -1.959 -3.195 1.00 96.38 456 ALA A C 1
ATOM 3381 O O . ALA A 1 456 ? 31.745 -1.877 -3.736 1.00 96.38 456 ALA A O 1
ATOM 3382 N N . GLY A 1 457 ? 29.873 -3.041 -3.310 1.00 96.06 457 GLY A N 1
ATOM 3383 C CA . GLY A 1 457 ? 30.215 -4.199 -4.135 1.00 96.06 457 GLY A CA 1
ATOM 3384 C C . GLY A 1 457 ? 30.244 -3.875 -5.628 1.00 96.06 457 GLY A C 1
ATOM 3385 O O . GLY A 1 457 ? 31.197 -4.249 -6.293 1.00 96.06 457 GLY A O 1
ATOM 3386 N N . VAL A 1 458 ? 29.243 -3.140 -6.125 1.00 95.75 458 VAL A N 1
ATOM 3387 C CA . VAL A 1 458 ? 29.175 -2.632 -7.511 1.00 95.75 458 VAL A CA 1
ATOM 3388 C C . VAL A 1 458 ? 30.417 -1.793 -7.837 1.00 95.75 458 VAL A C 1
ATOM 3390 O O . VAL A 1 458 ? 31.217 -2.195 -8.671 1.00 95.75 458 VAL A O 1
ATOM 3393 N N . ILE A 1 459 ? 30.679 -0.736 -7.059 1.00 95.31 459 ILE A N 1
ATOM 3394 C CA . ILE A 1 459 ? 31.856 0.132 -7.250 1.00 95.31 459 ILE A CA 1
ATOM 3395 C C . ILE A 1 459 ? 33.169 -0.653 -7.105 1.00 95.31 459 ILE A C 1
ATOM 3397 O O . ILE A 1 459 ? 34.143 -0.394 -7.808 1.00 95.31 459 ILE A O 1
ATOM 3401 N N . GLY A 1 460 ? 33.219 -1.615 -6.182 1.00 94.94 460 GLY A N 1
ATOM 3402 C CA . GLY A 1 460 ? 34.383 -2.478 -6.000 1.00 94.94 460 GLY A CA 1
ATOM 3403 C C . GLY A 1 460 ? 34.686 -3.326 -7.236 1.00 94.94 460 GLY A C 1
ATOM 3404 O O . GLY A 1 460 ? 35.856 -3.487 -7.578 1.00 94.94 460 GLY A O 1
ATOM 3405 N N . VAL A 1 461 ? 33.651 -3.829 -7.920 1.00 93.25 461 VAL A N 1
ATOM 3406 C CA . VAL A 1 461 ? 33.793 -4.534 -9.201 1.00 93.25 461 VAL A CA 1
ATOM 3407 C C . VAL A 1 461 ? 34.294 -3.578 -10.284 1.00 93.25 461 VAL A C 1
ATOM 3409 O O . VAL A 1 461 ? 35.243 -3.941 -10.976 1.00 93.25 461 VAL A O 1
ATOM 3412 N N . ASP A 1 462 ? 33.757 -2.357 -10.372 1.00 91.56 462 ASP A N 1
ATOM 3413 C CA . ASP A 1 462 ? 34.189 -1.358 -11.364 1.00 91.56 462 ASP A CA 1
ATOM 3414 C C . ASP A 1 462 ? 35.680 -1.026 -11.226 1.00 91.56 462 ASP A C 1
ATOM 3416 O O . ASP A 1 462 ? 36.448 -1.092 -12.188 1.00 91.56 462 ASP A O 1
ATOM 3420 N N . VAL A 1 463 ? 36.114 -0.718 -9.998 1.00 92.56 463 VAL A N 1
ATOM 3421 C CA . VAL A 1 463 ? 37.508 -0.372 -9.688 1.00 92.56 463 VAL A CA 1
ATOM 3422 C C . VAL A 1 463 ? 38.438 -1.557 -9.940 1.00 92.56 463 VAL A C 1
ATOM 3424 O O . VAL A 1 463 ? 39.516 -1.379 -10.510 1.00 92.56 463 VAL A O 1
ATOM 3427 N N . LEU A 1 464 ? 38.033 -2.768 -9.540 1.00 92.31 464 LEU A N 1
ATOM 3428 C CA . LEU A 1 464 ? 38.820 -3.979 -9.768 1.00 92.31 464 LEU A CA 1
ATOM 3429 C C . LEU A 1 464 ? 38.985 -4.258 -11.265 1.00 92.31 464 LEU A C 1
ATOM 3431 O O . LEU A 1 464 ? 40.093 -4.553 -11.705 1.00 92.31 464 LEU A O 1
ATOM 3435 N N . TRP A 1 465 ? 37.916 -4.132 -12.051 1.00 90.56 465 TRP A N 1
ATOM 3436 C CA . TRP A 1 465 ? 37.954 -4.343 -13.497 1.00 90.56 465 TRP A CA 1
ATOM 3437 C C . TRP A 1 465 ? 38.851 -3.307 -14.188 1.00 90.56 465 TRP A C 1
ATOM 3439 O O . TRP A 1 465 ? 39.720 -3.681 -14.980 1.00 90.56 465 TRP A O 1
ATOM 3449 N N . CYS A 1 466 ? 38.731 -2.023 -13.829 1.00 88.44 466 CYS A N 1
ATOM 3450 C CA . CYS A 1 466 ? 39.627 -0.972 -14.323 1.00 88.44 466 CYS A CA 1
ATOM 3451 C C . CYS A 1 466 ? 41.094 -1.286 -13.991 1.00 88.44 466 CYS A C 1
ATOM 3453 O O . CYS A 1 466 ? 41.955 -1.227 -14.867 1.00 88.44 466 CYS A O 1
ATOM 3455 N N . GLY A 1 467 ? 41.380 -1.677 -12.745 1.00 88.06 467 GLY A N 1
ATOM 3456 C CA . GLY A 1 467 ? 42.731 -2.023 -12.300 1.00 88.06 467 GLY A CA 1
ATOM 3457 C C . GLY A 1 467 ? 43.316 -3.239 -13.022 1.00 88.06 467 GLY A C 1
ATOM 3458 O O . GLY A 1 467 ? 44.471 -3.203 -13.438 1.00 88.06 467 GLY A O 1
ATOM 3459 N N . LEU A 1 468 ? 42.520 -4.294 -13.221 1.00 88.06 468 LEU A N 1
ATOM 3460 C CA . LEU A 1 468 ? 42.934 -5.483 -13.973 1.00 88.06 468 LEU A CA 1
ATOM 3461 C C . LEU A 1 468 ? 43.200 -5.166 -15.448 1.00 88.06 468 LEU A C 1
ATOM 3463 O O . LEU A 1 468 ? 44.133 -5.719 -16.025 1.00 88.06 468 LEU A O 1
ATOM 3467 N N . THR A 1 469 ? 42.431 -4.252 -16.039 1.00 85.62 469 THR A N 1
ATOM 3468 C CA . THR A 1 469 ? 42.661 -3.803 -17.418 1.00 85.62 469 THR A CA 1
ATOM 3469 C C . THR A 1 469 ? 43.945 -2.985 -17.528 1.00 85.62 469 THR A C 1
ATOM 3471 O O . THR A 1 469 ? 44.781 -3.260 -18.381 1.00 85.62 469 THR A O 1
ATOM 3474 N N . LEU A 1 470 ? 44.168 -2.035 -16.614 1.00 84.81 470 LEU A N 1
ATOM 3475 C CA . LEU A 1 470 ? 45.410 -1.254 -16.562 1.00 84.81 470 LEU A CA 1
ATOM 3476 C C . LEU A 1 470 ? 46.649 -2.130 -16.308 1.00 84.81 470 LEU A C 1
ATOM 3478 O O . LEU A 1 470 ? 47.736 -1.803 -16.773 1.00 84.81 470 LEU A O 1
ATOM 3482 N N . ALA A 1 471 ? 46.489 -3.250 -15.597 1.00 86.69 471 ALA A N 1
ATOM 3483 C CA . ALA A 1 471 ? 47.537 -4.247 -15.385 1.00 86.69 471 ALA A CA 1
ATOM 3484 C C . ALA A 1 471 ? 47.741 -5.204 -16.580 1.00 86.69 471 ALA A C 1
ATOM 3486 O O . ALA A 1 471 ? 48.611 -6.072 -16.512 1.00 86.69 471 ALA A O 1
ATOM 3487 N N . GLY A 1 472 ? 46.940 -5.086 -17.646 1.00 82.69 472 GLY A N 1
ATOM 3488 C CA . GLY A 1 472 ? 46.989 -5.959 -18.824 1.00 82.69 472 GLY A CA 1
ATOM 3489 C C . GLY A 1 472 ? 46.453 -7.377 -18.589 1.00 82.69 472 GLY A C 1
ATOM 3490 O O . GLY A 1 472 ? 46.732 -8.274 -19.380 1.00 82.69 472 GLY A O 1
ATOM 3491 N N . ALA A 1 473 ? 45.712 -7.608 -17.499 1.00 84.94 473 ALA A N 1
ATOM 3492 C CA . ALA A 1 473 ? 45.139 -8.913 -17.160 1.00 84.94 473 ALA A CA 1
ATOM 3493 C C . ALA A 1 473 ? 43.778 -9.178 -17.835 1.00 84.94 473 ALA A C 1
ATOM 3495 O O . ALA A 1 473 ? 43.365 -10.333 -17.939 1.00 84.94 473 ALA A O 1
ATOM 3496 N N . ILE A 1 474 ? 43.077 -8.123 -18.266 1.00 80.69 474 ILE A N 1
ATOM 3497 C CA . ILE A 1 474 ? 41.800 -8.175 -18.995 1.00 80.69 474 ILE A CA 1
ATOM 3498 C C . ILE A 1 474 ? 41.931 -7.324 -20.263 1.00 80.69 474 ILE A C 1
ATOM 3500 O O . ILE A 1 474 ? 42.593 -6.289 -20.239 1.00 80.69 474 ILE A O 1
ATOM 3504 N N . ASP A 1 475 ? 41.299 -7.767 -21.352 1.00 79.62 475 ASP A N 1
ATOM 3505 C CA . ASP A 1 475 ? 41.246 -7.047 -22.627 1.00 79.62 475 ASP A CA 1
ATOM 3506 C C . ASP A 1 475 ? 40.572 -5.672 -22.464 1.00 79.62 475 ASP A C 1
ATOM 3508 O O . ASP A 1 475 ? 39.485 -5.551 -21.893 1.00 79.62 475 ASP A O 1
ATOM 3512 N N . THR A 1 476 ? 41.209 -4.629 -22.988 1.00 79.44 476 THR A N 1
ATOM 3513 C CA . THR A 1 476 ? 40.736 -3.244 -22.922 1.00 79.44 476 THR A CA 1
ATOM 3514 C C . THR A 1 476 ? 39.382 -3.041 -23.591 1.00 79.44 476 THR A C 1
ATOM 3516 O O . THR A 1 476 ? 38.582 -2.240 -23.108 1.00 79.44 476 THR A O 1
ATOM 3519 N N . ASN A 1 477 ? 39.069 -3.807 -24.639 1.00 77.06 477 ASN A N 1
ATOM 3520 C CA . ASN A 1 477 ? 37.777 -3.730 -25.323 1.00 77.06 477 ASN A CA 1
ATOM 3521 C C . ASN A 1 477 ? 36.610 -4.054 -24.376 1.00 77.06 477 ASN A C 1
ATOM 3523 O O . ASN A 1 477 ? 35.492 -3.580 -24.567 1.00 77.06 477 ASN A O 1
ATOM 3527 N N . TRP A 1 478 ? 36.864 -4.807 -23.300 1.00 82.50 478 TRP A N 1
ATOM 3528 C CA . TRP A 1 478 ? 35.843 -5.150 -22.313 1.00 82.50 478 TRP A CA 1
ATOM 3529 C C . TRP A 1 478 ? 35.516 -3.995 -21.354 1.00 82.50 478 TRP A C 1
ATOM 3531 O O . TRP A 1 478 ? 34.481 -4.049 -20.691 1.00 82.50 478 TRP A O 1
ATOM 3541 N N . LEU A 1 479 ? 36.323 -2.924 -21.295 1.00 81.88 479 LEU A N 1
ATOM 3542 C CA . LEU A 1 479 ? 35.967 -1.715 -20.534 1.00 81.88 479 LEU A CA 1
ATOM 3543 C C . LEU A 1 479 ? 34.727 -1.029 -21.104 1.00 81.88 479 LEU A C 1
ATOM 3545 O O . LEU A 1 479 ? 33.941 -0.457 -20.349 1.00 81.88 479 LEU A O 1
ATOM 3549 N N . VAL A 1 480 ? 34.513 -1.120 -22.418 1.00 80.31 480 VAL A N 1
ATOM 3550 C CA . VAL A 1 480 ? 33.312 -0.564 -23.048 1.00 80.31 480 VAL A CA 1
ATOM 3551 C C . VAL A 1 480 ? 32.069 -1.341 -22.596 1.00 80.31 480 VAL A C 1
ATOM 3553 O O . VAL A 1 480 ? 31.035 -0.735 -22.329 1.00 80.31 480 VAL A O 1
ATOM 3556 N N . ALA A 1 481 ? 32.181 -2.658 -22.381 1.00 82.75 481 ALA A N 1
ATOM 3557 C CA . ALA A 1 481 ? 31.103 -3.480 -21.823 1.00 82.75 481 ALA A CA 1
ATOM 3558 C C . ALA A 1 481 ? 30.699 -3.008 -20.424 1.00 82.75 481 ALA A C 1
ATOM 3560 O O . ALA A 1 481 ? 29.514 -2.896 -20.114 1.00 82.75 481 ALA A O 1
ATOM 3561 N N . LEU A 1 482 ? 31.692 -2.697 -19.589 1.00 83.50 482 LEU A N 1
ATOM 3562 C CA . LEU A 1 482 ? 31.469 -2.135 -18.262 1.00 83.50 482 LEU A CA 1
ATOM 3563 C C . LEU A 1 482 ? 30.839 -0.735 -18.348 1.00 83.50 482 LEU A C 1
ATOM 3565 O O . LEU A 1 482 ? 29.888 -0.449 -17.627 1.00 83.50 482 LEU A O 1
ATOM 3569 N N . GLY A 1 483 ? 31.279 0.094 -19.300 1.00 80.19 483 GLY A N 1
ATOM 3570 C CA . GLY A 1 483 ? 30.666 1.392 -19.606 1.00 80.19 483 GLY A CA 1
ATOM 3571 C C . GLY A 1 483 ? 29.198 1.302 -20.040 1.00 80.19 483 GLY A C 1
ATOM 3572 O O . GLY A 1 483 ? 28.392 2.172 -19.735 1.00 80.19 483 GLY A O 1
ATOM 3573 N N . LEU A 1 484 ? 28.806 0.220 -20.708 1.00 81.56 484 LEU A N 1
ATOM 3574 C CA . LEU A 1 484 ? 27.414 -0.028 -21.094 1.00 81.56 484 LEU A CA 1
ATOM 3575 C C . LEU A 1 484 ? 26.592 -0.674 -19.966 1.00 81.56 484 LEU A C 1
ATOM 3577 O O . LEU A 1 484 ? 25.358 -0.651 -19.996 1.00 81.56 484 LEU A O 1
ATOM 3581 N N . ALA A 1 485 ? 27.254 -1.216 -18.940 1.00 84.19 485 ALA A N 1
ATOM 3582 C CA . ALA A 1 485 ? 26.627 -1.865 -17.792 1.00 84.19 485 ALA A CA 1
ATOM 3583 C C . ALA A 1 485 ? 26.104 -0.893 -16.717 1.00 84.19 485 ALA A C 1
ATOM 3585 O O . ALA A 1 485 ? 25.536 -1.374 -15.732 1.00 84.19 485 ALA A O 1
ATOM 3586 N N . TRP A 1 486 ? 26.164 0.430 -16.952 1.00 85.50 486 TRP A N 1
ATOM 3587 C CA . TRP A 1 486 ? 25.750 1.512 -16.033 1.00 85.50 486 TRP A CA 1
ATOM 3588 C C . TRP A 1 486 ? 24.336 1.393 -15.453 1.00 85.50 486 TRP A C 1
ATOM 3590 O O . TRP A 1 486 ? 23.990 2.016 -14.444 1.00 85.50 486 TRP A O 1
ATOM 3600 N N . THR A 1 487 ? 23.480 0.580 -16.073 1.00 86.94 487 THR A N 1
ATOM 3601 C CA . THR A 1 487 ? 22.172 0.218 -15.512 1.00 86.94 487 THR A CA 1
ATOM 3602 C C . THR A 1 487 ? 22.288 -0.407 -14.114 1.00 86.94 487 THR A C 1
ATOM 3604 O O . THR A 1 487 ? 21.388 -0.222 -13.289 1.00 86.94 487 THR A O 1
ATOM 3607 N N . THR A 1 488 ? 23.395 -1.088 -13.806 1.00 93.25 488 THR A N 1
ATOM 3608 C CA . THR A 1 488 ? 23.659 -1.702 -12.496 1.00 93.25 488 THR A CA 1
ATOM 3609 C C . THR A 1 488 ? 23.815 -0.629 -11.416 1.00 93.25 488 THR A C 1
ATOM 3611 O O . THR A 1 488 ? 23.150 -0.668 -10.376 1.00 93.25 488 THR A O 1
ATOM 3614 N N . GLU A 1 489 ? 24.607 0.393 -11.706 1.00 94.69 489 GLU A N 1
ATOM 3615 C CA . GLU A 1 489 ? 24.936 1.535 -10.868 1.00 94.69 489 GLU A CA 1
ATOM 3616 C C . GLU A 1 489 ? 23.698 2.412 -10.667 1.00 94.69 489 GLU A C 1
ATOM 3618 O O . GLU A 1 489 ? 23.364 2.771 -9.533 1.00 94.69 489 GLU A O 1
ATOM 3623 N N . MET A 1 490 ? 22.932 2.657 -11.738 1.00 92.81 490 MET A N 1
ATOM 3624 C CA . MET A 1 490 ? 21.635 3.340 -11.673 1.00 92.81 490 MET A CA 1
ATOM 3625 C C . MET A 1 490 ? 20.684 2.650 -10.682 1.00 92.81 490 MET A C 1
ATOM 3627 O O . MET A 1 490 ? 20.079 3.300 -9.817 1.00 92.81 490 MET A O 1
ATOM 3631 N N . ILE A 1 491 ? 20.558 1.320 -10.768 1.00 93.12 491 ILE A N 1
ATOM 3632 C CA . ILE A 1 491 ? 19.701 0.535 -9.871 1.00 93.12 491 ILE A CA 1
ATOM 3633 C C . ILE A 1 491 ? 20.253 0.540 -8.441 1.00 93.12 491 ILE A C 1
ATOM 3635 O O . ILE A 1 491 ? 19.461 0.598 -7.489 1.00 93.12 491 ILE A O 1
ATOM 3639 N N . ALA A 1 492 ? 21.573 0.499 -8.260 1.00 95.12 492 ALA A N 1
ATOM 3640 C CA . ALA A 1 492 ? 22.219 0.533 -6.952 1.00 95.12 492 ALA A CA 1
ATOM 3641 C C . ALA A 1 492 ? 22.003 1.882 -6.242 1.00 95.12 492 ALA A C 1
ATOM 3643 O O . ALA A 1 492 ? 21.544 1.893 -5.096 1.00 95.12 492 ALA A O 1
ATOM 3644 N N . VAL A 1 493 ? 22.207 3.014 -6.927 1.00 96.12 493 VAL A N 1
ATOM 3645 C CA . VAL A 1 493 ? 21.968 4.375 -6.399 1.00 96.12 493 VAL A CA 1
ATOM 3646 C C . VAL A 1 493 ? 20.494 4.582 -6.057 1.00 96.12 493 VAL A C 1
ATOM 3648 O O . VAL A 1 493 ? 20.150 5.042 -4.959 1.00 96.12 493 VAL A O 1
ATOM 3651 N N . TYR A 1 494 ? 19.591 4.181 -6.957 1.00 94.50 494 TYR A N 1
ATOM 3652 C CA . TYR A 1 494 ? 18.154 4.208 -6.689 1.00 94.50 494 TYR A CA 1
ATOM 3653 C C . TYR A 1 494 ? 17.800 3.378 -5.447 1.00 94.50 494 TYR A C 1
ATOM 3655 O O . TYR A 1 494 ? 17.079 3.841 -4.555 1.00 94.50 494 TYR A O 1
ATOM 3663 N N . SER A 1 495 ? 18.336 2.159 -5.351 1.00 93.94 495 SER A N 1
ATOM 3664 C CA . SER A 1 495 ? 18.073 1.250 -4.233 1.00 93.94 495 SER A CA 1
ATOM 3665 C C . SER A 1 495 ? 18.622 1.790 -2.915 1.00 93.94 495 SER A C 1
ATOM 3667 O O . SER A 1 495 ? 17.915 1.745 -1.908 1.00 93.94 495 SER A O 1
ATOM 3669 N N . LEU A 1 496 ? 19.819 2.379 -2.915 1.00 96.50 496 LEU A N 1
ATOM 3670 C CA . LEU A 1 496 ? 20.389 3.052 -1.751 1.00 96.50 496 LEU A CA 1
ATOM 3671 C C . LEU A 1 496 ? 19.523 4.213 -1.284 1.00 96.50 496 LEU A C 1
ATOM 3673 O O . LEU A 1 496 ? 19.264 4.352 -0.090 1.00 96.50 496 LEU A O 1
ATOM 3677 N N . THR A 1 497 ? 18.985 4.989 -2.217 1.00 95.62 497 THR A N 1
ATOM 3678 C CA . THR A 1 497 ? 18.119 6.115 -1.873 1.00 95.62 497 THR A CA 1
ATOM 3679 C C . THR A 1 497 ? 16.788 5.638 -1.279 1.00 95.62 497 THR A C 1
ATOM 3681 O O . THR A 1 497 ? 16.291 6.185 -0.291 1.00 95.62 497 THR A O 1
ATOM 3684 N N . VAL A 1 498 ? 16.195 4.581 -1.844 1.00 93.44 498 VAL A N 1
ATOM 3685 C CA . VAL A 1 498 ? 14.890 4.061 -1.402 1.00 93.44 498 VAL A CA 1
ATOM 3686 C C . VAL A 1 498 ? 14.985 3.260 -0.104 1.00 93.44 498 VAL A C 1
ATOM 3688 O O . VAL A 1 498 ? 14.151 3.459 0.783 1.00 93.44 498 VAL A O 1
ATOM 3691 N N . TYR A 1 499 ? 15.960 2.359 0.010 1.00 93.44 499 TYR A N 1
ATOM 3692 C CA . TYR A 1 499 ? 16.070 1.369 1.089 1.00 93.44 499 TYR A CA 1
ATOM 3693 C C . TYR A 1 499 ? 17.155 1.692 2.118 1.00 93.44 499 TYR A C 1
ATOM 3695 O O . TYR A 1 499 ? 17.128 1.130 3.207 1.00 93.44 499 TYR A O 1
ATOM 3703 N N . GLY A 1 500 ? 18.086 2.593 1.805 1.00 92.12 500 GLY A N 1
ATOM 3704 C CA . GLY A 1 500 ? 19.206 2.927 2.680 1.00 92.12 500 GLY A CA 1
ATOM 3705 C C . GLY A 1 500 ? 18.832 3.755 3.913 1.00 92.12 500 GLY A C 1
ATOM 3706 O O . GLY A 1 500 ? 17.649 4.025 4.163 1.00 92.12 500 GLY A O 1
ATOM 3707 N N . PRO A 1 501 ? 19.836 4.190 4.692 1.00 92.12 501 PRO A N 1
ATOM 3708 C CA . PRO A 1 501 ? 19.629 4.918 5.946 1.00 92.12 501 PRO A CA 1
ATOM 3709 C C . PRO A 1 501 ? 18.915 6.263 5.745 1.00 92.12 501 PRO A C 1
ATOM 3711 O O . PRO A 1 501 ? 17.953 6.590 6.446 1.00 92.12 501 PRO A O 1
ATOM 3714 N N . SER A 1 502 ? 19.307 7.022 4.720 1.00 93.69 502 SER A N 1
ATOM 3715 C CA . SER A 1 502 ? 18.778 8.356 4.422 1.00 93.69 502 SER A CA 1
ATOM 3716 C C . SER A 1 502 ? 18.761 8.626 2.913 1.00 93.69 502 SER A C 1
ATOM 3718 O O . SER A 1 502 ? 19.439 7.945 2.148 1.00 93.69 502 SER A O 1
ATOM 3720 N N . ALA A 1 503 ? 17.993 9.632 2.476 1.00 91.88 503 ALA A N 1
ATOM 3721 C CA . ALA A 1 503 ? 18.048 10.090 1.085 1.00 91.88 503 ALA A CA 1
ATOM 3722 C C . ALA A 1 503 ? 19.410 10.729 0.756 1.00 91.88 503 ALA A C 1
ATOM 3724 O O . ALA A 1 503 ? 19.900 10.562 -0.356 1.00 91.88 503 ALA A O 1
ATOM 3725 N N . GLY A 1 504 ? 20.051 11.390 1.729 1.00 93.69 504 GLY A N 1
ATOM 3726 C CA . GLY A 1 504 ? 21.396 11.954 1.570 1.00 93.69 504 GLY A CA 1
ATOM 3727 C C . GLY A 1 504 ? 22.457 10.893 1.265 1.00 93.69 504 GLY A C 1
ATOM 3728 O O . GLY A 1 504 ? 23.327 11.126 0.436 1.00 93.69 504 GLY A O 1
ATOM 3729 N N . MET A 1 505 ? 22.327 9.687 1.828 1.00 93.62 505 MET A N 1
ATOM 3730 C CA . MET A 1 505 ? 23.217 8.568 1.493 1.00 93.62 505 MET A CA 1
ATOM 3731 C C . MET A 1 505 ? 23.124 8.178 0.009 1.00 93.62 505 MET A C 1
ATOM 3733 O O . MET A 1 505 ? 24.118 7.803 -0.598 1.00 93.62 505 MET A O 1
ATOM 3737 N N . GLY A 1 506 ? 21.940 8.308 -0.594 1.00 93.31 506 GLY A N 1
ATOM 3738 C CA . GLY A 1 506 ? 21.749 8.098 -2.027 1.00 93.31 506 GLY A CA 1
ATOM 3739 C C . GLY A 1 506 ? 22.494 9.111 -2.898 1.00 93.31 506 GLY A C 1
ATOM 3740 O O . GLY A 1 506 ? 23.041 8.733 -3.927 1.00 93.31 506 GLY A O 1
ATOM 3741 N N . PHE A 1 507 ? 22.560 10.375 -2.466 1.00 96.19 507 PHE A N 1
ATOM 3742 C CA . PHE A 1 507 ? 23.320 11.418 -3.161 1.00 96.19 507 PHE A CA 1
ATOM 3743 C C . PHE A 1 507 ? 24.823 11.138 -3.087 1.00 96.19 507 PHE A C 1
ATOM 3745 O O . PHE A 1 507 ? 25.503 11.168 -4.106 1.00 96.19 507 PHE A O 1
ATOM 3752 N N . LEU A 1 508 ? 25.328 10.774 -1.904 1.00 96.62 508 LEU A N 1
ATOM 3753 C CA . LEU A 1 508 ? 26.720 10.336 -1.754 1.00 96.62 508 LEU A CA 1
ATOM 3754 C C . LEU A 1 508 ? 27.025 9.111 -2.623 1.00 96.62 508 LEU A C 1
ATOM 3756 O O . LEU A 1 508 ? 28.097 9.026 -3.209 1.00 96.62 508 LEU A O 1
ATOM 3760 N N . GLY A 1 509 ? 26.065 8.194 -2.757 1.00 95.69 509 GLY A N 1
ATOM 3761 C CA . GLY A 1 509 ? 26.184 7.068 -3.674 1.00 95.69 509 GLY A CA 1
ATOM 3762 C C . GLY A 1 509 ? 26.284 7.481 -5.145 1.00 95.69 509 GLY A C 1
ATOM 3763 O O . GLY A 1 509 ? 27.096 6.917 -5.866 1.00 95.69 509 GLY A O 1
ATOM 3764 N N . ALA A 1 510 ? 25.513 8.483 -5.580 1.00 96.06 510 ALA A N 1
ATOM 3765 C CA . ALA A 1 510 ? 25.607 9.040 -6.932 1.00 96.06 510 ALA A CA 1
ATOM 3766 C C . ALA A 1 510 ? 26.988 9.656 -7.207 1.00 96.06 510 ALA A C 1
ATOM 3768 O O . ALA A 1 510 ? 27.545 9.436 -8.277 1.00 96.06 510 ALA A O 1
ATOM 3769 N N . VAL A 1 511 ? 27.557 10.370 -6.227 1.00 96.62 511 VAL A N 1
ATOM 3770 C CA . VAL A 1 511 ? 28.923 10.914 -6.314 1.00 96.62 511 VAL A CA 1
ATOM 3771 C C . VAL A 1 511 ? 29.954 9.788 -6.398 1.00 96.62 511 VAL A C 1
ATOM 3773 O O . VAL A 1 511 ? 30.846 9.848 -7.235 1.00 96.62 511 VAL A O 1
ATOM 3776 N N . ALA A 1 512 ? 29.817 8.743 -5.577 1.00 95.94 512 ALA A N 1
ATOM 3777 C CA . ALA A 1 512 ? 30.743 7.610 -5.572 1.00 95.94 512 ALA A CA 1
ATOM 3778 C C . ALA A 1 512 ? 30.736 6.841 -6.907 1.00 95.94 512 ALA A C 1
ATOM 3780 O O . ALA A 1 512 ? 31.799 6.521 -7.432 1.00 95.94 512 ALA A O 1
ATOM 3781 N N . VAL A 1 513 ? 29.550 6.614 -7.486 1.00 95.56 513 VAL A N 1
ATOM 3782 C CA . VAL A 1 513 ? 29.401 6.075 -8.850 1.00 95.56 513 VAL A CA 1
ATOM 3783 C C . VAL A 1 513 ? 30.013 7.016 -9.878 1.00 95.56 513 VAL A C 1
ATOM 3785 O O . VAL A 1 513 ? 30.704 6.562 -10.781 1.00 95.56 513 VAL A O 1
ATOM 3788 N N . GLY A 1 514 ? 29.816 8.327 -9.726 1.00 94.62 514 GLY A N 1
ATOM 3789 C CA . GLY A 1 514 ? 30.467 9.320 -10.569 1.00 94.62 514 GLY A CA 1
ATOM 3790 C C . GLY A 1 514 ? 31.984 9.184 -10.559 1.00 94.62 514 GLY A C 1
ATOM 3791 O O . GLY A 1 514 ? 32.600 9.081 -11.612 1.00 94.62 514 GLY A O 1
ATOM 3792 N N . THR A 1 515 ? 32.597 9.105 -9.379 1.00 94.62 515 THR A N 1
ATOM 3793 C CA . THR A 1 515 ? 34.047 8.908 -9.251 1.00 94.62 515 THR A CA 1
ATOM 3794 C C . THR A 1 515 ? 34.514 7.605 -9.906 1.00 94.62 515 THR A C 1
ATOM 3796 O O . THR A 1 515 ? 35.518 7.621 -10.616 1.00 94.62 515 THR A O 1
ATOM 3799 N N . ALA A 1 516 ? 33.783 6.500 -9.726 1.00 93.31 516 ALA A N 1
ATOM 3800 C CA . ALA A 1 516 ? 34.094 5.220 -10.369 1.00 93.31 516 ALA A CA 1
ATOM 3801 C C . ALA A 1 516 ? 33.978 5.293 -11.904 1.00 93.31 516 ALA A C 1
ATOM 3803 O O . ALA A 1 516 ? 34.888 4.866 -12.610 1.00 93.31 516 ALA A O 1
ATOM 3804 N N . GLY A 1 517 ? 32.923 5.923 -12.428 1.00 90.50 517 GLY A N 1
ATOM 3805 C CA . GLY A 1 517 ? 32.750 6.157 -13.864 1.00 90.50 517 GLY A CA 1
ATOM 3806 C C . GLY A 1 517 ? 33.812 7.092 -14.453 1.00 90.50 517 GLY A C 1
ATOM 3807 O O . GLY A 1 517 ? 34.262 6.892 -15.578 1.00 90.50 517 GLY A O 1
ATOM 3808 N N . GLY A 1 518 ? 34.276 8.079 -13.681 1.00 90.75 518 GLY A N 1
ATOM 3809 C CA . GLY A 1 518 ? 35.409 8.921 -14.059 1.00 90.75 518 GLY A CA 1
ATOM 3810 C C . GLY A 1 518 ? 36.721 8.138 -14.141 1.00 90.75 518 GLY A C 1
ATOM 3811 O O . GLY A 1 518 ? 37.489 8.333 -15.081 1.00 90.75 518 GLY A O 1
ATOM 3812 N N . LEU A 1 519 ? 36.958 7.218 -13.198 1.00 90.44 519 LEU A N 1
ATOM 3813 C CA . LEU A 1 519 ? 38.100 6.298 -13.240 1.00 90.44 519 LEU A CA 1
ATOM 3814 C C . LEU A 1 519 ? 38.040 5.390 -14.471 1.00 90.44 519 LEU A C 1
ATOM 3816 O O . LEU A 1 519 ? 39.052 5.232 -15.148 1.00 90.44 519 LEU A O 1
ATOM 3820 N N . LEU A 1 520 ? 36.861 4.849 -14.781 1.00 89.50 520 LEU A N 1
ATOM 3821 C CA . LEU A 1 520 ? 36.625 4.044 -15.977 1.00 89.50 520 LEU A CA 1
ATOM 3822 C C . LEU A 1 520 ? 36.956 4.820 -17.260 1.00 89.50 520 LEU A C 1
ATOM 3824 O O . LEU A 1 520 ? 37.673 4.307 -18.116 1.00 89.50 520 LEU A O 1
ATOM 3828 N N . ALA A 1 521 ? 36.488 6.066 -17.375 1.00 87.44 521 ALA A N 1
ATOM 3829 C CA . ALA A 1 521 ? 36.758 6.915 -18.534 1.00 87.44 521 ALA A CA 1
ATOM 3830 C C . ALA A 1 521 ? 38.259 7.204 -18.706 1.00 87.44 521 ALA A C 1
ATOM 3832 O O . ALA A 1 521 ? 38.788 7.091 -19.809 1.00 87.44 521 ALA A O 1
ATOM 3833 N N . VAL A 1 522 ? 38.966 7.518 -17.615 1.00 87.62 522 VAL A N 1
ATOM 3834 C CA . VAL A 1 522 ? 40.423 7.731 -17.657 1.00 87.62 522 VAL A CA 1
ATOM 3835 C C . VAL A 1 522 ? 41.174 6.439 -17.980 1.00 87.62 522 VAL A C 1
ATOM 3837 O O . VAL A 1 522 ? 42.133 6.482 -18.742 1.00 87.62 522 VAL A O 1
ATOM 3840 N N . ALA A 1 523 ? 40.744 5.289 -17.451 1.00 85.00 523 ALA A N 1
ATOM 3841 C CA . ALA A 1 523 ? 41.357 3.999 -17.764 1.00 85.00 523 ALA A CA 1
ATOM 3842 C C . ALA A 1 523 ? 41.212 3.632 -19.249 1.00 85.00 523 ALA A C 1
ATOM 3844 O O . ALA A 1 523 ? 42.151 3.091 -19.830 1.00 85.00 523 ALA A O 1
ATOM 3845 N N . ALA A 1 524 ? 40.070 3.963 -19.860 1.00 83.19 524 ALA A N 1
ATOM 3846 C CA . ALA A 1 524 ? 39.849 3.790 -21.292 1.00 83.19 524 ALA A CA 1
ATOM 3847 C C . ALA A 1 524 ? 40.757 4.711 -22.128 1.00 83.19 524 ALA A C 1
ATOM 3849 O O . ALA A 1 524 ? 41.423 4.232 -23.041 1.00 83.19 524 ALA A O 1
ATOM 3850 N N . LEU A 1 525 ? 40.848 6.002 -21.779 1.00 82.88 525 LEU A N 1
ATOM 3851 C CA . LEU A 1 525 ? 41.704 6.971 -22.482 1.00 82.88 525 LEU A CA 1
ATOM 3852 C C . LEU A 1 525 ? 43.199 6.648 -22.351 1.00 82.88 525 LEU A C 1
ATOM 3854 O O . LEU A 1 525 ? 43.946 6.746 -23.316 1.00 82.88 525 LEU A O 1
ATOM 3858 N N . ALA A 1 526 ? 43.646 6.195 -21.177 1.00 80.31 526 ALA A N 1
ATOM 3859 C CA . ALA A 1 526 ? 45.048 5.852 -20.933 1.00 80.31 526 ALA A CA 1
ATOM 3860 C C . ALA A 1 526 ? 45.556 4.662 -21.771 1.00 80.31 526 ALA A C 1
ATOM 3862 O O . ALA A 1 526 ? 46.765 4.438 -21.835 1.00 80.31 526 ALA A O 1
ATOM 3863 N N . HIS A 1 527 ? 44.652 3.886 -22.372 1.00 74.00 527 HIS A N 1
ATOM 3864 C CA . HIS A 1 527 ? 44.980 2.777 -23.264 1.00 74.00 527 HIS A CA 1
ATOM 3865 C C . HIS A 1 527 ? 44.892 3.136 -24.754 1.00 74.00 527 HIS A C 1
ATOM 3867 O O . HIS A 1 527 ? 45.216 2.285 -25.583 1.00 74.00 527 HIS A O 1
ATOM 3873 N N . ASP A 1 528 ? 44.483 4.359 -25.112 1.00 73.62 528 ASP A N 1
ATOM 3874 C CA . ASP A 1 528 ? 44.480 4.806 -26.503 1.00 73.62 528 ASP A CA 1
ATOM 3875 C C . ASP A 1 528 ? 45.928 5.083 -26.964 1.00 73.62 528 ASP A C 1
ATOM 3877 O O . ASP A 1 528 ? 46.584 5.995 -26.450 1.00 73.62 528 ASP A O 1
ATOM 3881 N N . PRO A 1 529 ? 46.464 4.318 -27.935 1.00 63.41 529 PRO A N 1
ATOM 3882 C CA . PRO A 1 529 ? 47.841 4.476 -28.401 1.00 63.41 529 PRO A CA 1
ATOM 3883 C C . PRO A 1 529 ? 48.083 5.791 -29.161 1.00 63.41 529 PRO A C 1
ATOM 3885 O O . PRO A 1 529 ? 49.232 6.099 -29.482 1.00 63.41 529 PRO A O 1
ATOM 3888 N N . THR A 1 530 ? 47.030 6.548 -29.489 1.00 67.94 530 THR A N 1
ATOM 3889 C CA . THR A 1 530 ? 47.120 7.818 -30.222 1.00 67.94 530 THR A CA 1
ATOM 3890 C C . THR A 1 530 ? 47.230 9.046 -29.314 1.00 67.94 530 THR A C 1
ATOM 3892 O O . THR A 1 530 ? 47.617 10.121 -29.786 1.00 67.94 530 THR A O 1
ATOM 3895 N N . GLU A 1 531 ? 46.962 8.902 -28.012 1.00 69.38 531 GLU A N 1
ATOM 3896 C CA . GLU A 1 531 ? 47.034 9.997 -27.045 1.00 69.38 531 GLU A CA 1
ATOM 3897 C C . GLU A 1 531 ? 48.420 10.129 -26.385 1.00 69.38 531 GLU A C 1
ATOM 3899 O O . GLU A 1 531 ? 49.238 9.209 -26.334 1.00 69.38 531 GLU A O 1
ATOM 3904 N N . LYS A 1 532 ? 48.723 11.331 -25.876 1.00 70.06 532 LYS A N 1
ATOM 3905 C CA . LYS A 1 532 ? 49.959 11.584 -25.117 1.00 70.06 532 LYS A CA 1
ATOM 3906 C C . LYS A 1 532 ? 49.915 10.830 -23.778 1.00 70.06 532 LYS A C 1
ATOM 3908 O O . LYS A 1 532 ? 48.844 10.733 -23.186 1.00 70.06 532 LYS A O 1
ATOM 3913 N N . PRO A 1 533 ? 51.064 10.381 -23.237 1.00 65.81 533 PRO A N 1
ATOM 3914 C CA . PRO A 1 533 ? 51.093 9.724 -21.935 1.00 65.81 533 PRO A CA 1
ATOM 3915 C C . PRO A 1 533 ? 50.525 10.647 -20.846 1.00 65.81 533 PRO A C 1
ATOM 3917 O O . PRO A 1 533 ? 51.008 11.766 -20.659 1.00 65.81 533 PRO A O 1
ATOM 3920 N N . PHE A 1 534 ? 49.503 10.162 -20.138 1.00 72.69 534 PHE A N 1
ATOM 3921 C CA . PHE A 1 534 ? 48.820 10.886 -19.066 1.00 72.69 534 PHE A CA 1
ATOM 3922 C C . PHE A 1 534 ? 49.781 11.236 -17.926 1.00 72.69 534 PHE A C 1
ATOM 3924 O O . PHE A 1 534 ? 50.464 10.364 -17.380 1.00 72.69 534 PHE A O 1
ATOM 3931 N N . THR A 1 535 ? 49.794 12.500 -17.495 1.00 81.62 535 THR A N 1
ATOM 3932 C CA . THR A 1 535 ? 50.385 12.844 -16.196 1.00 81.62 535 THR A CA 1
ATOM 3933 C C . THR A 1 535 ? 49.416 12.491 -15.063 1.00 81.62 535 THR A C 1
ATOM 3935 O O . THR A 1 535 ? 48.206 12.374 -15.263 1.00 81.62 535 THR A O 1
ATOM 3938 N N . ALA A 1 536 ? 49.921 12.365 -13.830 1.00 81.06 536 ALA A N 1
ATOM 3939 C CA . ALA A 1 536 ? 49.063 12.133 -12.662 1.00 81.06 536 ALA A CA 1
ATOM 3940 C C . ALA A 1 536 ? 48.033 13.264 -12.457 1.00 81.06 536 ALA A C 1
ATOM 3942 O O . ALA A 1 536 ? 46.920 13.015 -11.997 1.00 81.06 536 ALA A O 1
ATOM 3943 N N . ALA A 1 537 ? 48.390 14.500 -12.825 1.00 84.00 537 ALA A N 1
ATOM 3944 C CA . ALA A 1 537 ? 47.492 15.648 -12.762 1.00 84.00 537 ALA A CA 1
ATOM 3945 C C . ALA A 1 537 ? 46.361 15.548 -13.799 1.00 84.00 537 ALA A C 1
ATOM 3947 O O . ALA A 1 537 ? 45.205 15.788 -13.451 1.00 84.00 537 ALA A O 1
ATOM 3948 N N . ASP A 1 538 ? 46.674 15.123 -15.028 1.00 82.50 538 ASP A N 1
ATOM 3949 C CA . ASP A 1 538 ? 45.682 14.915 -16.093 1.00 82.50 538 ASP A CA 1
ATOM 3950 C C . ASP A 1 538 ? 44.712 13.783 -15.737 1.00 82.50 538 ASP A C 1
ATOM 3952 O O . ASP A 1 538 ? 43.507 13.909 -15.943 1.00 82.50 538 ASP A O 1
ATOM 3956 N N . GLY A 1 539 ? 45.216 12.710 -15.115 1.00 84.25 539 GLY A N 1
ATOM 3957 C CA . GLY A 1 539 ? 44.382 11.619 -14.615 1.00 84.25 539 GLY A CA 1
ATOM 3958 C C . GLY A 1 539 ? 43.388 12.088 -13.548 1.00 84.25 539 GLY A C 1
ATOM 3959 O O . GLY A 1 539 ? 42.195 11.812 -13.649 1.00 84.25 539 GLY A O 1
ATOM 3960 N N . ILE A 1 540 ? 43.844 12.859 -12.553 1.00 87.12 540 ILE A N 1
ATOM 3961 C C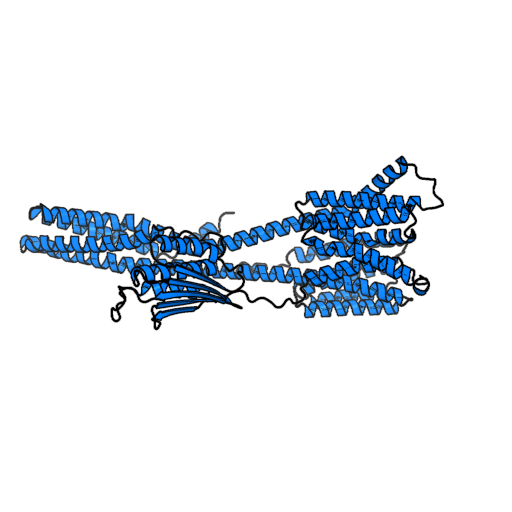A . ILE A 1 540 ? 42.961 13.416 -11.512 1.00 87.12 540 ILE A CA 1
ATOM 3962 C C . ILE A 1 540 ? 41.924 14.367 -12.126 1.00 87.12 540 ILE A C 1
ATOM 3964 O O . ILE A 1 540 ? 40.740 14.288 -11.788 1.00 87.12 540 ILE A O 1
ATOM 3968 N N . ALA A 1 541 ? 42.346 15.248 -13.037 1.00 87.56 541 ALA A N 1
ATOM 3969 C CA . ALA A 1 541 ? 41.450 16.176 -13.720 1.00 87.56 541 ALA A CA 1
ATOM 3970 C C . ALA A 1 541 ? 40.392 15.436 -14.556 1.00 87.56 541 ALA A C 1
ATOM 3972 O O . ALA A 1 541 ? 39.213 15.785 -14.488 1.00 87.56 541 ALA A O 1
ATOM 3973 N N . GLY A 1 542 ? 40.786 14.379 -15.271 1.00 86.38 542 GLY A N 1
ATOM 3974 C CA . GLY A 1 542 ? 39.888 13.522 -16.042 1.00 86.38 542 GLY A CA 1
ATOM 3975 C C . GLY A 1 542 ? 38.852 12.816 -15.167 1.00 86.38 542 GLY A C 1
ATOM 3976 O O . GLY A 1 542 ? 37.657 12.901 -15.452 1.00 86.38 542 GLY A O 1
ATOM 3977 N N . VAL A 1 543 ? 39.271 12.200 -14.053 1.00 90.50 543 VAL A N 1
ATOM 3978 C CA . VAL A 1 543 ? 38.344 11.536 -13.113 1.00 90.50 543 VAL A CA 1
ATOM 3979 C C . VAL A 1 543 ? 37.312 12.527 -12.576 1.00 90.50 543 VAL A C 1
ATOM 3981 O O . VAL A 1 543 ? 36.122 12.215 -12.525 1.00 90.50 543 VAL A O 1
ATOM 3984 N N . MET A 1 544 ? 37.748 13.734 -12.208 1.00 91.94 544 MET A N 1
ATOM 3985 C CA . MET A 1 544 ? 36.853 14.789 -11.727 1.00 91.94 544 MET A CA 1
ATOM 3986 C C . MET A 1 544 ? 35.886 15.263 -12.819 1.00 91.94 544 MET A C 1
ATOM 3988 O O . MET A 1 544 ? 34.693 15.416 -12.553 1.00 91.94 544 MET A O 1
ATOM 3992 N N . PHE A 1 545 ? 36.379 15.472 -14.042 1.00 92.00 545 PHE A N 1
ATOM 3993 C CA . PHE A 1 545 ? 35.585 15.953 -15.170 1.00 92.00 545 PHE A CA 1
ATOM 3994 C C . PHE A 1 545 ? 34.517 14.940 -15.592 1.00 92.00 545 PHE A C 1
ATOM 3996 O O . PHE A 1 545 ? 33.327 15.247 -15.543 1.00 92.00 545 PHE A O 1
ATOM 4003 N N . PHE A 1 546 ? 34.908 13.712 -15.941 1.00 90.44 546 PHE A N 1
ATOM 4004 C CA . PHE A 1 546 ? 33.958 12.674 -16.352 1.00 90.44 546 PHE A CA 1
ATOM 4005 C C . PHE A 1 546 ? 33.051 12.252 -15.195 1.00 90.44 546 PHE A C 1
ATOM 4007 O O . PHE A 1 546 ? 31.841 12.085 -15.376 1.00 90.44 546 PHE A O 1
ATOM 4014 N N . GLY A 1 547 ? 33.598 12.169 -13.979 1.00 92.88 547 GLY A N 1
ATOM 4015 C CA . GLY A 1 547 ? 32.818 11.808 -12.804 1.00 92.88 547 GLY A CA 1
ATOM 4016 C C . GLY A 1 547 ? 31.749 12.833 -12.434 1.00 92.88 547 GLY A C 1
ATOM 4017 O O . GLY A 1 547 ? 30.681 12.451 -11.944 1.00 92.88 547 GLY A O 1
ATOM 4018 N N . PHE A 1 548 ? 31.964 14.117 -12.734 1.00 94.75 548 PHE A N 1
ATOM 4019 C CA . PHE A 1 548 ? 30.933 15.145 -12.601 1.00 94.75 548 PHE A CA 1
ATOM 4020 C C . PHE A 1 548 ? 29.728 14.868 -13.512 1.00 94.75 548 PHE A C 1
ATOM 4022 O O . PHE A 1 548 ? 28.591 14.893 -13.034 1.00 94.75 548 PHE A O 1
ATOM 4029 N N . PHE A 1 549 ? 29.947 14.545 -14.791 1.00 90.81 549 PHE A N 1
ATOM 4030 C CA . PHE A 1 549 ? 28.855 14.250 -15.729 1.00 90.81 549 PHE A CA 1
ATOM 4031 C C . PHE A 1 549 ? 28.100 12.971 -15.366 1.00 90.81 549 PHE A C 1
ATOM 4033 O O . PHE A 1 549 ? 26.868 12.960 -15.394 1.00 90.81 549 PHE A O 1
ATOM 4040 N N . VAL A 1 550 ? 28.812 11.920 -14.950 1.00 91.50 550 VAL A N 1
ATOM 4041 C CA . VAL A 1 550 ? 28.175 10.683 -14.474 1.00 91.50 550 VAL A CA 1
ATOM 4042 C C . VAL A 1 550 ? 27.344 10.959 -13.216 1.00 91.50 550 VAL A C 1
ATOM 4044 O O . VAL A 1 550 ? 26.187 10.549 -13.137 1.00 91.50 550 VAL A O 1
ATOM 4047 N N . THR A 1 551 ? 27.868 11.735 -12.260 1.00 94.38 551 THR A N 1
ATOM 4048 C CA . THR A 1 551 ? 27.105 12.151 -11.068 1.00 94.38 551 THR A CA 1
ATOM 4049 C C . THR A 1 551 ? 25.843 12.918 -11.461 1.00 94.38 551 THR A C 1
ATOM 4051 O O . THR A 1 551 ? 24.760 12.631 -10.945 1.00 94.38 551 THR A O 1
ATOM 4054 N N . LEU A 1 552 ? 25.964 13.871 -12.392 1.00 92.88 552 LEU A N 1
ATOM 4055 C CA . LEU A 1 552 ? 24.849 14.675 -12.892 1.00 92.88 552 LEU A CA 1
ATOM 4056 C C . LEU A 1 552 ? 23.752 13.790 -13.505 1.00 92.88 552 LEU A C 1
ATOM 4058 O O . LEU A 1 552 ? 22.573 13.988 -13.206 1.00 92.88 552 LEU A O 1
ATOM 4062 N N . ALA A 1 553 ? 24.134 12.767 -14.275 1.00 88.44 553 ALA A N 1
ATOM 4063 C CA . ALA A 1 553 ? 23.214 11.787 -14.853 1.00 88.44 553 ALA A CA 1
ATOM 4064 C C . ALA A 1 553 ? 22.495 10.922 -13.794 1.00 88.44 553 ALA A C 1
ATOM 4066 O O . ALA A 1 553 ? 21.373 10.467 -14.024 1.00 88.44 553 ALA A O 1
ATOM 4067 N N . MET A 1 554 ? 23.088 10.732 -12.609 1.00 92.56 554 MET A N 1
ATOM 4068 C CA . MET A 1 554 ? 22.483 9.982 -11.499 1.00 92.56 554 MET A CA 1
ATOM 4069 C C . MET A 1 554 ? 21.526 10.819 -10.628 1.00 92.56 554 MET A C 1
ATOM 4071 O O . MET A 1 554 ? 20.692 10.253 -9.910 1.00 92.56 554 MET A O 1
ATOM 4075 N N . LEU A 1 555 ? 21.581 12.157 -10.682 1.00 92.12 555 LEU A N 1
ATOM 4076 C CA . LEU A 1 555 ? 20.733 13.022 -9.845 1.00 92.12 555 LEU A CA 1
ATOM 4077 C C . LEU A 1 555 ? 19.221 12.829 -10.066 1.00 92.12 555 LEU A C 1
ATOM 4079 O O . LEU A 1 555 ? 18.494 12.782 -9.067 1.00 92.12 555 LEU A O 1
ATOM 4083 N N . PRO A 1 556 ? 18.701 12.669 -11.301 1.00 90.00 556 PRO A N 1
ATOM 4084 C CA . PRO A 1 556 ? 17.279 12.399 -11.514 1.00 90.00 556 PRO A CA 1
ATOM 4085 C C . PRO A 1 556 ? 16.810 11.097 -10.848 1.00 90.00 556 PRO A C 1
ATOM 4087 O O . PRO A 1 556 ? 15.733 11.057 -10.247 1.00 90.00 556 PRO A O 1
ATOM 4090 N N . LEU A 1 557 ? 17.631 10.040 -10.891 1.00 89.12 557 LEU A N 1
ATOM 4091 C CA . LEU A 1 557 ? 17.348 8.758 -10.234 1.00 89.12 557 LEU A CA 1
ATOM 4092 C C . LEU A 1 557 ? 17.336 8.884 -8.715 1.00 89.12 557 LEU A C 1
ATOM 4094 O O . LEU A 1 557 ? 16.452 8.332 -8.052 1.00 89.12 557 LEU A O 1
ATOM 4098 N N . TRP A 1 558 ? 18.298 9.623 -8.164 1.00 93.94 558 TRP A N 1
ATOM 4099 C CA . TRP A 1 558 ? 18.327 9.955 -6.747 1.00 93.94 558 TRP A CA 1
ATOM 4100 C C . TRP A 1 558 ? 17.069 10.732 -6.334 1.00 93.94 558 TRP A C 1
ATOM 4102 O O . TRP A 1 558 ? 16.365 10.321 -5.409 1.00 93.94 558 TRP A O 1
ATOM 4112 N N . ALA A 1 559 ? 16.719 11.801 -7.052 1.00 91.06 559 ALA A N 1
ATOM 4113 C CA . ALA A 1 559 ? 15.539 12.614 -6.761 1.00 91.06 559 ALA A CA 1
ATOM 4114 C C . ALA A 1 559 ? 14.250 11.774 -6.815 1.00 91.06 559 ALA A C 1
ATOM 4116 O O . ALA A 1 559 ? 13.405 11.833 -5.912 1.00 91.06 559 ALA A O 1
ATOM 4117 N N . TRP A 1 560 ? 14.132 10.909 -7.826 1.00 89.69 560 TRP A N 1
ATOM 4118 C CA . TRP A 1 560 ? 13.036 9.952 -7.941 1.00 89.69 560 TRP A CA 1
ATOM 4119 C C . TRP A 1 560 ? 13.014 8.964 -6.762 1.00 89.69 560 TRP A C 1
ATOM 4121 O O . TRP A 1 560 ? 11.963 8.727 -6.155 1.00 89.69 560 TRP A O 1
ATOM 4131 N N . GLY A 1 561 ? 14.165 8.400 -6.388 1.00 89.56 561 GLY A N 1
ATOM 4132 C CA . GLY A 1 561 ? 14.318 7.513 -5.234 1.00 89.56 561 GLY A CA 1
ATOM 4133 C C . GLY A 1 561 ? 13.892 8.173 -3.921 1.00 89.56 561 GLY A C 1
ATOM 4134 O O . GLY A 1 561 ? 13.148 7.576 -3.136 1.00 89.56 561 GLY A O 1
ATOM 4135 N N . ALA A 1 562 ? 14.274 9.433 -3.713 1.00 91.12 562 ALA A N 1
ATOM 4136 C CA . ALA A 1 562 ? 13.897 10.226 -2.548 1.00 91.12 562 ALA A CA 1
ATOM 4137 C C . ALA A 1 562 ? 12.378 10.468 -2.496 1.00 91.12 562 ALA A C 1
ATOM 4139 O O . ALA A 1 562 ? 11.747 10.269 -1.450 1.00 91.12 562 ALA A O 1
ATOM 4140 N N . ALA A 1 563 ? 11.756 10.792 -3.635 1.00 89.81 563 ALA A N 1
ATOM 4141 C CA . ALA A 1 563 ? 10.305 10.938 -3.740 1.00 89.81 563 ALA A CA 1
ATOM 4142 C C . ALA A 1 563 ? 9.569 9.624 -3.413 1.00 89.81 563 ALA A C 1
ATOM 4144 O O . ALA A 1 563 ? 8.583 9.619 -2.665 1.00 89.81 563 ALA A O 1
ATOM 4145 N N . VAL A 1 564 ? 10.063 8.486 -3.915 1.00 87.88 564 VAL A N 1
ATOM 4146 C CA . VAL A 1 564 ? 9.515 7.156 -3.603 1.00 87.88 564 VAL A CA 1
ATOM 4147 C C . VAL A 1 564 ? 9.678 6.821 -2.119 1.00 87.88 564 VAL A C 1
ATOM 4149 O O . VAL A 1 564 ? 8.726 6.327 -1.507 1.00 87.88 564 VAL A O 1
ATOM 4152 N N . ARG A 1 565 ? 10.836 7.115 -1.515 1.00 90.94 565 ARG A N 1
ATOM 4153 C CA . ARG A 1 565 ? 11.086 6.926 -0.077 1.00 90.94 565 ARG A CA 1
ATOM 4154 C C . ARG A 1 565 ? 10.092 7.723 0.766 1.00 90.94 565 ARG A C 1
ATOM 4156 O O . ARG A 1 565 ? 9.453 7.147 1.645 1.00 90.94 565 ARG A O 1
ATOM 4163 N N . SER A 1 566 ? 9.917 9.010 0.463 1.00 89.25 566 SER A N 1
ATOM 4164 C CA . SER A 1 566 ? 8.951 9.890 1.139 1.00 89.25 566 SER A CA 1
ATOM 4165 C C . SER A 1 566 ? 7.525 9.342 1.045 1.00 89.25 566 SER A C 1
ATOM 4167 O O . SER A 1 566 ? 6.822 9.241 2.050 1.00 89.25 566 SER A O 1
ATOM 4169 N N . ARG A 1 567 ? 7.092 8.925 -0.153 1.00 83.69 567 ARG A N 1
ATOM 4170 C CA . ARG A 1 567 ? 5.760 8.332 -0.357 1.00 83.69 567 ARG A CA 1
ATOM 4171 C C . ARG A 1 567 ? 5.579 7.022 0.410 1.00 83.69 567 ARG A C 1
ATOM 4173 O O . ARG A 1 567 ? 4.496 6.770 0.930 1.00 83.69 567 ARG A O 1
ATOM 4180 N N . ARG A 1 568 ? 6.618 6.183 0.487 1.00 83.12 568 ARG A N 1
ATOM 4181 C CA . ARG A 1 568 ? 6.585 4.928 1.253 1.00 83.12 568 ARG A CA 1
ATOM 4182 C C . ARG A 1 568 ? 6.505 5.166 2.757 1.00 83.12 568 ARG A C 1
ATOM 4184 O O . ARG A 1 568 ? 5.730 4.471 3.401 1.00 83.12 568 ARG A O 1
ATOM 4191 N N . ARG A 1 569 ? 7.271 6.120 3.299 1.00 81.88 569 ARG A N 1
ATOM 4192 C CA . ARG A 1 569 ? 7.208 6.484 4.725 1.00 81.88 569 ARG A CA 1
ATOM 4193 C C . ARG A 1 569 ? 5.811 6.966 5.104 1.00 81.88 569 ARG A C 1
ATOM 4195 O O . ARG A 1 569 ? 5.187 6.317 5.931 1.00 81.88 569 ARG A O 1
ATOM 4202 N N . ARG A 1 570 ? 5.272 7.943 4.363 1.00 77.50 570 ARG A N 1
ATOM 4203 C CA . ARG A 1 570 ? 3.892 8.429 4.544 1.00 77.50 570 ARG A CA 1
ATOM 4204 C C . ARG A 1 570 ? 2.852 7.317 4.446 1.00 77.50 570 ARG A C 1
ATOM 4206 O O . ARG A 1 570 ? 1.917 7.274 5.227 1.00 77.50 570 ARG A O 1
ATOM 4213 N N . GLY A 1 571 ? 3.019 6.399 3.491 1.00 73.38 571 GLY A N 1
ATOM 4214 C CA . GLY A 1 571 ? 2.128 5.247 3.346 1.00 73.38 571 GLY A CA 1
ATOM 4215 C C . GLY A 1 571 ? 2.153 4.304 4.550 1.00 73.38 571 GLY A C 1
ATOM 4216 O O . GLY A 1 571 ? 1.094 3.877 4.982 1.00 73.38 571 GLY A O 1
ATOM 4217 N N . ARG A 1 572 ? 3.338 4.006 5.097 1.00 73.69 572 ARG A N 1
ATOM 4218 C CA . ARG A 1 572 ? 3.491 3.144 6.282 1.00 73.69 572 ARG A CA 1
ATOM 4219 C C . ARG A 1 572 ? 3.078 3.827 7.579 1.00 73.69 572 ARG A C 1
ATOM 4221 O O . ARG A 1 572 ? 2.660 3.146 8.501 1.00 73.69 572 ARG A O 1
ATOM 4228 N N . GLU A 1 573 ? 3.289 5.134 7.689 1.00 73.31 573 GLU A N 1
ATOM 4229 C CA . GLU A 1 573 ? 2.788 5.941 8.806 1.00 73.31 573 GLU A CA 1
ATOM 4230 C C . GLU A 1 573 ? 1.267 5.942 8.787 1.00 73.31 573 GLU A C 1
ATOM 4232 O O . GLU A 1 573 ? 0.671 5.564 9.777 1.00 73.31 573 GLU A O 1
ATOM 4237 N N . TRP A 1 574 ? 0.649 6.214 7.634 1.00 71.56 574 TRP A N 1
ATOM 4238 C CA . TRP A 1 574 ? -0.800 6.108 7.483 1.00 71.56 574 TRP A CA 1
ATOM 4239 C C . TRP A 1 574 ? -1.316 4.697 7.795 1.00 71.56 574 TRP A C 1
ATOM 4241 O O . TRP A 1 574 ? -2.256 4.560 8.561 1.00 71.56 574 TRP A O 1
ATOM 4251 N N . GLU A 1 575 ? -0.685 3.642 7.266 1.00 64.75 575 GLU A N 1
ATOM 4252 C CA . GLU A 1 575 ? -1.060 2.255 7.585 1.00 64.75 575 GLU A CA 1
ATOM 4253 C C . GLU A 1 575 ? -0.925 1.950 9.087 1.00 64.75 575 GLU A C 1
ATOM 4255 O O . GLU A 1 575 ? -1.830 1.338 9.640 1.00 64.75 575 GLU A O 1
ATOM 4260 N N . ARG A 1 576 ? 0.144 2.408 9.757 1.00 65.31 576 ARG A N 1
ATOM 4261 C CA . ARG A 1 576 ? 0.312 2.249 11.213 1.00 65.31 576 ARG A CA 1
ATOM 4262 C C . ARG A 1 576 ? -0.733 3.023 11.999 1.00 65.31 576 ARG A C 1
ATOM 4264 O O . ARG A 1 576 ? -1.447 2.403 12.767 1.00 65.31 576 ARG A O 1
ATOM 4271 N N . SER A 1 577 ? -0.901 4.315 11.729 1.00 63.41 577 SER A N 1
ATOM 4272 C CA . SER A 1 577 ? -1.908 5.143 12.395 1.00 63.41 577 SER A CA 1
ATOM 4273 C C . SER A 1 577 ? -3.322 4.612 12.180 1.00 63.41 577 SER A C 1
ATOM 4275 O O . SER A 1 577 ? -4.161 4.747 13.059 1.00 63.41 577 SER A O 1
ATOM 4277 N N . MET A 1 578 ? -3.607 3.987 11.034 1.00 60.69 578 MET A N 1
ATOM 4278 C CA . MET A 1 578 ? -4.897 3.335 10.821 1.00 60.69 578 MET A CA 1
ATOM 4279 C C . MET A 1 578 ? -5.032 2.014 11.576 1.00 60.69 578 MET A C 1
ATOM 4281 O O . MET A 1 578 ? -6.115 1.734 12.065 1.00 60.69 578 MET A O 1
ATOM 4285 N N . VAL A 1 579 ? -3.976 1.203 11.680 1.00 57.16 579 VAL A N 1
ATOM 4286 C CA . VAL A 1 579 ? -4.001 -0.024 12.494 1.00 57.16 579 VAL A CA 1
ATOM 4287 C C . VAL A 1 579 ? -4.126 0.317 13.979 1.00 57.16 579 VAL A C 1
ATOM 4289 O O . VAL A 1 579 ? -4.960 -0.273 14.654 1.00 57.16 579 VAL A O 1
ATOM 4292 N N . GLU A 1 580 ? -3.384 1.313 14.459 1.00 55.91 580 GLU A N 1
ATOM 4293 C CA . GLU A 1 580 ? -3.494 1.872 15.812 1.00 55.91 580 GLU A CA 1
ATOM 4294 C C . GLU A 1 580 ? -4.917 2.411 16.058 1.00 55.91 580 GLU A C 1
ATOM 4296 O O . GLU A 1 580 ? -5.570 2.016 17.018 1.00 55.91 580 GLU A O 1
ATOM 4301 N N . ALA A 1 581 ? -5.482 3.189 15.123 1.00 54.06 581 ALA A N 1
ATOM 4302 C CA . ALA A 1 581 ? -6.861 3.685 15.219 1.00 54.06 581 ALA A CA 1
ATOM 4303 C C . ALA A 1 581 ? -7.947 2.593 15.116 1.00 54.06 581 ALA A C 1
ATOM 4305 O O . ALA A 1 581 ? -9.102 2.844 15.469 1.00 54.06 581 ALA A O 1
ATOM 4306 N N . VAL A 1 582 ? -7.630 1.400 14.605 1.00 52.28 582 VAL A N 1
ATOM 4307 C CA . VAL A 1 582 ? -8.531 0.236 14.658 1.00 52.28 582 VAL A CA 1
ATOM 4308 C C . VAL A 1 582 ? -8.405 -0.456 16.008 1.00 52.28 582 VAL A C 1
ATOM 4310 O O . VAL A 1 582 ? -9.429 -0.701 16.639 1.00 52.28 582 VAL A O 1
ATOM 4313 N N . ALA A 1 583 ? -7.172 -0.706 16.456 1.00 51.94 583 ALA A N 1
ATOM 4314 C CA . ALA A 1 583 ? -6.864 -1.474 17.658 1.00 51.94 583 ALA A CA 1
ATOM 4315 C C . ALA A 1 583 ? -7.275 -0.766 18.963 1.00 51.94 583 ALA A C 1
ATOM 4317 O O . ALA A 1 583 ? -7.800 -1.412 19.862 1.00 51.94 583 ALA A O 1
ATOM 431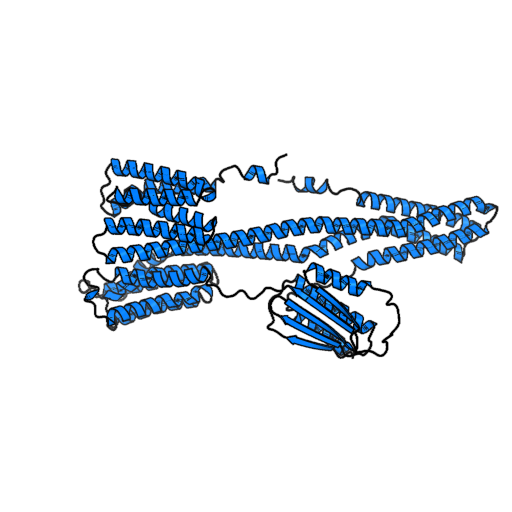8 N N . GLU A 1 584 ? -7.109 0.555 19.059 1.00 51.53 584 GLU A N 1
ATOM 4319 C CA . GLU A 1 584 ? -7.335 1.316 20.303 1.00 51.53 584 GLU A CA 1
ATOM 4320 C C . GLU A 1 584 ? -8.832 1.598 20.592 1.00 51.53 584 GLU A C 1
ATOM 4322 O O . GLU A 1 584 ? -9.209 2.033 21.680 1.00 51.53 584 GLU A O 1
ATOM 4327 N N . ARG A 1 585 ? -9.741 1.399 19.623 1.00 53.84 585 ARG A N 1
ATOM 4328 C CA . ARG A 1 585 ? -10.993 2.192 19.586 1.00 53.84 585 ARG A CA 1
ATOM 4329 C C . ARG A 1 585 ? -12.312 1.517 19.916 1.00 53.84 585 ARG A C 1
ATOM 4331 O O . ARG A 1 585 ? -13.303 2.231 20.061 1.00 53.84 585 ARG A O 1
ATOM 4338 N N . THR A 1 586 ? -12.362 0.204 20.082 1.00 49.81 586 THR A N 1
ATOM 4339 C CA . THR A 1 586 ? -13.639 -0.457 20.408 1.00 49.81 586 THR A CA 1
ATOM 4340 C C . THR A 1 586 ? -13.948 -0.385 21.908 1.00 49.81 586 THR A C 1
ATOM 4342 O O . THR A 1 586 ? -15.107 -0.276 22.297 1.00 49.81 586 THR A O 1
ATOM 4345 N N . ASP A 1 587 ? -12.922 -0.352 22.762 1.00 53.59 587 ASP A N 1
ATOM 4346 C CA . ASP A 1 587 ? -13.094 -0.324 24.220 1.00 53.59 587 ASP A CA 1
ATOM 4347 C C . ASP A 1 587 ? -13.224 1.111 24.769 1.00 53.59 587 ASP A C 1
ATOM 4349 O O . ASP A 1 587 ? -14.043 1.378 25.648 1.00 53.59 587 ASP A O 1
ATOM 4353 N N . HIS A 1 588 ? -12.498 2.083 24.201 1.00 55.75 588 HIS A N 1
ATOM 4354 C CA . HIS A 1 588 ? -12.516 3.464 24.697 1.00 55.75 588 HIS A CA 1
ATOM 4355 C C . HIS A 1 588 ? -13.871 4.170 24.498 1.00 55.75 588 HIS A C 1
ATOM 4357 O O . HIS A 1 588 ? -14.256 4.977 25.339 1.00 55.75 588 HIS A O 1
ATOM 4363 N N . ILE A 1 589 ? -14.624 3.874 23.429 1.00 59.00 589 ILE A N 1
ATOM 4364 C CA . ILE A 1 589 ? -15.932 4.513 23.172 1.00 59.00 589 ILE A CA 1
ATOM 4365 C C . ILE A 1 589 ? -17.012 3.936 24.093 1.00 59.00 589 ILE A C 1
ATOM 4367 O O . ILE A 1 589 ? -17.742 4.696 24.721 1.00 59.00 589 ILE A O 1
ATOM 4371 N N . VAL A 1 590 ? -17.063 2.610 24.258 1.00 60.94 590 VAL A N 1
ATOM 4372 C CA . VAL A 1 590 ? -17.972 1.961 25.220 1.00 60.94 590 VAL A CA 1
ATOM 4373 C C . VAL A 1 590 ? -17.670 2.430 26.646 1.00 60.94 590 VAL A C 1
ATOM 4375 O O . VAL A 1 590 ? -18.586 2.694 27.423 1.00 60.94 590 VAL A O 1
ATOM 4378 N N . ARG A 1 591 ? -16.389 2.593 27.000 1.00 64.50 591 ARG A N 1
ATOM 4379 C CA . ARG A 1 591 ? -15.985 3.165 28.292 1.00 64.50 591 ARG A CA 1
ATOM 4380 C C . ARG A 1 591 ? -16.327 4.647 28.418 1.00 64.50 591 ARG A C 1
ATOM 4382 O O . ARG A 1 591 ? -16.754 5.049 29.494 1.00 64.50 591 ARG A O 1
ATOM 4389 N N . ALA A 1 592 ? -16.166 5.442 27.362 1.00 64.69 592 ALA A N 1
ATOM 4390 C CA . ALA A 1 592 ? -16.529 6.858 27.364 1.00 64.69 592 ALA A CA 1
ATOM 4391 C C . ALA A 1 592 ? -18.040 7.046 27.553 1.00 64.69 592 ALA A C 1
ATOM 4393 O O . ALA A 1 592 ? -18.439 7.861 28.381 1.00 64.69 592 ALA A O 1
ATOM 4394 N N . GLU A 1 593 ? -18.863 6.237 26.881 1.00 67.44 593 GLU A N 1
ATOM 4395 C CA . GLU A 1 593 ? -20.319 6.244 27.054 1.00 67.44 593 GLU A CA 1
ATOM 4396 C C . GLU A 1 593 ? -20.697 5.816 28.478 1.00 67.44 593 GLU A C 1
ATOM 4398 O O . GLU A 1 593 ? -21.433 6.514 29.173 1.00 67.44 593 GLU A O 1
ATOM 4403 N N . ARG A 1 594 ? -20.106 4.723 28.986 1.00 69.75 594 ARG A N 1
ATOM 4404 C CA . ARG A 1 594 ? -20.292 4.290 30.383 1.00 69.75 594 ARG A CA 1
ATOM 4405 C C . ARG A 1 594 ? -19.869 5.359 31.389 1.00 69.75 594 ARG A C 1
ATOM 4407 O O . ARG A 1 594 ? -20.526 5.515 32.413 1.00 69.75 594 ARG A O 1
ATOM 4414 N N . TYR A 1 595 ? -18.790 6.088 31.116 1.00 67.31 595 TYR A N 1
ATOM 4415 C CA . TYR A 1 595 ? -18.311 7.176 31.962 1.00 67.31 595 TYR A CA 1
ATOM 4416 C C . TYR A 1 595 ? -19.271 8.368 31.942 1.00 67.31 595 TYR A C 1
ATOM 4418 O O . TYR A 1 595 ? -19.622 8.870 33.006 1.00 67.31 595 TYR A O 1
ATOM 4426 N N . GLN A 1 596 ? -19.751 8.784 30.766 1.00 70.88 596 GLN A N 1
ATOM 4427 C CA . GLN A 1 596 ? -20.749 9.850 30.647 1.00 70.88 596 GLN A CA 1
ATOM 4428 C C . GLN A 1 596 ? -22.054 9.487 31.364 1.00 70.88 596 GLN A C 1
ATOM 4430 O O . GLN A 1 596 ? -22.560 10.292 32.146 1.00 70.88 596 GLN A O 1
ATOM 4435 N N . VAL A 1 597 ? -22.547 8.256 31.183 1.00 72.56 597 VAL A N 1
ATOM 4436 C CA . VAL A 1 597 ? -23.728 7.748 31.897 1.00 72.56 597 VAL A CA 1
ATOM 4437 C C . VAL A 1 597 ? -23.477 7.717 33.405 1.00 72.56 597 VAL A C 1
ATOM 4439 O O . VAL A 1 597 ? -24.320 8.183 34.164 1.00 72.56 597 VAL A O 1
ATOM 4442 N N . ALA A 1 598 ? -22.316 7.242 33.866 1.00 70.12 598 ALA A N 1
ATOM 4443 C CA . ALA A 1 598 ? -21.973 7.206 35.289 1.00 70.12 598 ALA A CA 1
ATOM 4444 C C . ALA A 1 598 ? -21.893 8.605 35.928 1.00 70.12 598 ALA A C 1
ATOM 4446 O O . ALA A 1 598 ? -22.343 8.782 37.062 1.00 70.12 598 ALA A O 1
ATOM 4447 N N . VAL A 1 599 ? -21.346 9.595 35.213 1.00 71.81 599 VAL A N 1
ATOM 4448 C CA . VAL A 1 599 ? -21.299 10.995 35.666 1.00 71.81 599 VAL A CA 1
ATOM 4449 C C . VAL A 1 599 ? -22.711 11.572 35.759 1.00 71.81 599 VAL A C 1
ATOM 4451 O O . VAL A 1 599 ? -23.084 12.065 36.821 1.00 71.81 599 VAL A O 1
ATOM 4454 N N . GLY A 1 600 ? -23.531 11.421 34.714 1.00 74.88 600 GLY A N 1
ATOM 4455 C CA . GLY A 1 600 ? -24.924 11.873 34.751 1.00 74.88 600 GLY A CA 1
ATOM 4456 C C . GLY A 1 600 ? -25.722 11.212 35.879 1.00 74.88 600 GLY A C 1
ATOM 4457 O O . GLY A 1 600 ? -26.477 11.873 36.590 1.00 74.88 600 GLY A O 1
ATOM 4458 N N . LEU A 1 601 ? -25.524 9.908 36.094 1.00 76.44 601 LEU A N 1
ATOM 4459 C CA . LEU A 1 601 ? -26.241 9.126 37.102 1.00 76.44 601 LEU A CA 1
ATOM 4460 C C . LEU A 1 601 ? -25.961 9.617 38.523 1.00 76.44 601 LEU A C 1
ATOM 4462 O O . LEU A 1 601 ? -26.851 9.640 39.384 1.00 76.44 601 LEU A O 1
ATOM 4466 N N . ARG A 1 602 ? -24.704 9.993 38.765 1.00 74.62 602 ARG A N 1
ATOM 4467 C CA . ARG A 1 602 ? -24.243 10.516 40.045 1.00 74.62 602 ARG A CA 1
ATOM 4468 C C . ARG A 1 602 ? -24.936 11.831 40.384 1.00 74.62 602 ARG A C 1
ATOM 4470 O O . ARG A 1 602 ? -25.415 11.971 41.509 1.00 74.62 602 ARG A O 1
ATOM 4477 N N . ASP A 1 603 ? -25.026 12.730 39.410 1.00 71.06 603 ASP A N 1
ATOM 4478 C CA . ASP A 1 603 ? -25.607 14.059 39.594 1.00 71.06 603 ASP A CA 1
ATOM 4479 C C . ASP A 1 603 ? -27.142 14.011 39.680 1.00 71.06 603 ASP A C 1
ATOM 4481 O O . ASP A 1 603 ? -27.742 14.757 40.450 1.00 71.06 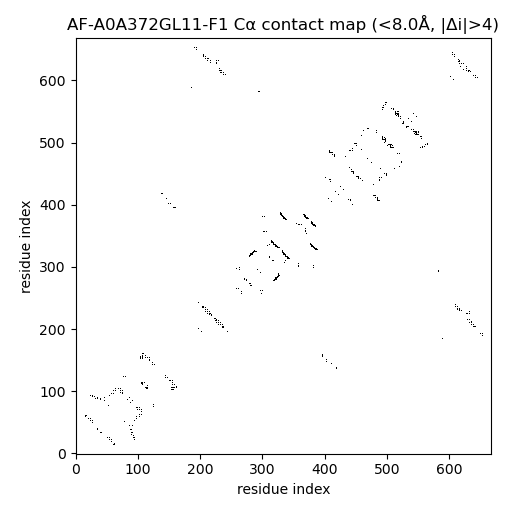603 ASP A O 1
ATOM 4485 N N . ALA A 1 604 ? -27.787 13.103 38.941 1.00 78.12 604 ALA A N 1
ATOM 4486 C CA . ALA A 1 604 ? -29.244 13.074 38.816 1.00 78.12 604 ALA A CA 1
ATOM 4487 C C . ALA A 1 604 ? -29.974 12.179 39.838 1.00 78.12 604 ALA A C 1
ATOM 4489 O O . ALA A 1 604 ? -31.101 12.489 40.224 1.00 78.12 604 ALA A O 1
ATOM 4490 N N . VAL A 1 605 ? -29.382 11.052 40.261 1.00 82.81 605 VAL A N 1
ATOM 4491 C CA . VAL A 1 605 ? -30.102 10.007 41.028 1.00 82.81 605 VAL A CA 1
ATOM 4492 C C . VAL A 1 605 ? -29.397 9.648 42.333 1.00 82.81 605 VAL A C 1
ATOM 4494 O O . VAL A 1 605 ? -30.047 9.509 43.376 1.00 82.81 605 VAL A O 1
ATOM 4497 N N . LEU A 1 606 ? -28.070 9.500 42.302 1.00 85.00 606 LEU A N 1
ATOM 4498 C CA . LEU A 1 606 ? -27.307 9.002 43.448 1.00 85.00 606 LEU A CA 1
ATOM 4499 C C . LEU A 1 606 ? -27.422 9.940 44.661 1.00 85.00 606 LEU A C 1
ATOM 4501 O O . LEU A 1 606 ? -27.703 9.483 45.767 1.00 85.00 606 LEU A O 1
ATOM 4505 N N . ASP A 1 607 ? -27.260 11.247 44.454 1.00 85.75 607 ASP A N 1
ATOM 4506 C CA . ASP A 1 607 ? -27.221 12.246 45.529 1.00 85.75 607 ASP A CA 1
ATOM 4507 C C . ASP A 1 607 ? -28.558 12.353 46.294 1.00 85.75 607 ASP A C 1
ATOM 4509 O O . ASP A 1 607 ? -28.599 12.329 47.529 1.00 85.75 607 ASP A O 1
ATOM 4513 N N . HIS A 1 608 ? -29.677 12.347 45.563 1.00 88.94 608 HIS A N 1
ATOM 4514 C CA . HIS A 1 608 ? -31.026 12.302 46.138 1.00 88.94 608 HIS A CA 1
ATOM 4515 C C . HIS A 1 608 ? -31.294 10.995 46.897 1.00 88.94 608 HIS A C 1
ATOM 4517 O O . HIS A 1 608 ? -31.847 11.007 47.999 1.00 88.94 608 HIS A O 1
ATOM 4523 N N . THR A 1 609 ? -30.836 9.859 46.363 1.00 88.75 609 THR A N 1
ATOM 4524 C CA . THR A 1 609 ? -31.008 8.552 47.018 1.00 88.75 609 THR A CA 1
ATOM 4525 C C . THR A 1 609 ? -30.185 8.456 48.313 1.00 88.75 609 THR A C 1
ATOM 4527 O O . THR A 1 609 ? -30.660 7.915 49.317 1.00 88.75 609 THR A O 1
ATOM 4530 N N . VAL A 1 610 ? -28.977 9.039 48.346 1.00 90.94 610 VAL A N 1
ATOM 4531 C CA . VAL A 1 610 ? -28.158 9.153 49.568 1.00 90.94 610 VAL A CA 1
ATOM 4532 C C . VAL A 1 610 ? -28.852 10.023 50.617 1.00 90.94 610 VAL A C 1
ATOM 4534 O O . VAL A 1 610 ? -28.931 9.616 51.780 1.00 90.94 610 VAL A O 1
ATOM 4537 N N . ARG A 1 611 ? -29.373 11.198 50.231 1.00 90.50 611 ARG A N 1
ATOM 4538 C CA . ARG A 1 611 ? -30.109 12.093 51.142 1.00 90.50 611 ARG A CA 1
ATOM 4539 C C . ARG A 1 611 ? -31.330 11.411 51.745 1.00 90.50 611 ARG A C 1
ATOM 4541 O O . ARG A 1 611 ? -31.459 11.390 52.968 1.00 90.50 611 ARG A O 1
ATOM 4548 N N . LEU A 1 612 ? -32.165 10.800 50.905 1.00 93.25 612 LEU A N 1
ATOM 4549 C CA . LEU A 1 612 ? -33.335 10.030 51.322 1.00 93.25 612 LEU A CA 1
ATOM 4550 C C . LEU A 1 612 ? -32.973 8.972 52.367 1.00 93.25 612 LEU A C 1
ATOM 4552 O O . LEU A 1 612 ? -33.580 8.919 53.437 1.00 93.25 612 LEU A O 1
ATOM 4556 N N . THR A 1 613 ? -31.959 8.154 52.071 1.00 92.38 613 THR A N 1
ATOM 4557 C CA . THR A 1 613 ? -31.560 7.036 52.936 1.00 92.38 613 THR A CA 1
ATOM 4558 C C . THR A 1 613 ? -31.039 7.550 54.278 1.00 92.38 613 THR A C 1
ATOM 4560 O O . THR A 1 613 ? -31.437 7.052 55.328 1.00 92.38 613 THR A O 1
ATOM 4563 N N . ARG A 1 614 ? -30.205 8.599 54.269 1.00 92.88 614 ARG A N 1
ATOM 4564 C CA . ARG A 1 614 ? -29.649 9.201 55.491 1.00 92.88 614 ARG A CA 1
ATOM 4565 C C . ARG A 1 614 ? -30.735 9.811 56.382 1.00 92.88 614 ARG A C 1
ATOM 4567 O O . ARG A 1 614 ? -30.704 9.611 57.593 1.00 92.88 614 ARG A O 1
ATOM 4574 N N . ILE A 1 615 ? -31.683 10.541 55.793 1.00 92.62 615 ILE A N 1
ATOM 4575 C CA . ILE A 1 615 ? -32.788 11.179 56.524 1.00 92.62 615 ILE A CA 1
ATOM 4576 C C . ILE A 1 615 ? -33.697 10.116 57.145 1.00 92.62 615 ILE A C 1
ATOM 4578 O O . ILE A 1 615 ? -34.017 10.203 58.331 1.00 92.62 615 ILE A O 1
ATOM 4582 N N . GLY A 1 616 ? -34.052 9.081 56.377 1.00 90.56 616 GLY A N 1
ATOM 4583 C CA . GLY A 1 616 ? -34.869 7.980 56.880 1.00 90.56 616 GLY A CA 1
ATOM 4584 C C . GLY A 1 616 ? -34.195 7.208 58.016 1.00 90.56 616 GLY A C 1
ATOM 4585 O O . GLY A 1 616 ? -34.822 6.937 59.036 1.00 90.56 616 GLY A O 1
ATOM 4586 N N . GLU A 1 617 ? -32.896 6.917 57.896 1.00 91.50 617 GLU A N 1
ATOM 4587 C CA . GLU A 1 617 ? -32.136 6.250 58.957 1.00 91.50 617 GLU A CA 1
ATOM 4588 C C . GLU A 1 617 ? -32.030 7.088 60.231 1.00 91.50 617 GLU A C 1
ATOM 4590 O O . GLU A 1 617 ? -32.112 6.535 61.326 1.00 91.50 617 GLU A O 1
ATOM 4595 N N . SER A 1 618 ? -31.832 8.401 60.102 1.00 91.00 618 SER A N 1
ATOM 4596 C CA . SER A 1 618 ? -31.745 9.302 61.254 1.00 91.00 618 SER A CA 1
ATOM 4597 C C . SER A 1 618 ? -33.067 9.352 62.020 1.00 91.00 618 SER A C 1
ATOM 4599 O O . SER A 1 618 ? -33.070 9.297 63.247 1.00 91.00 618 SER A O 1
ATOM 4601 N N . ALA A 1 619 ? -34.191 9.417 61.302 1.00 89.69 619 ALA A N 1
ATOM 4602 C CA . ALA A 1 619 ? -35.520 9.473 61.902 1.00 89.69 619 ALA A CA 1
ATOM 4603 C C . ALA A 1 619 ? -35.935 8.153 62.578 1.00 89.69 619 ALA A C 1
ATOM 4605 O O . ALA A 1 619 ? -36.647 8.176 63.580 1.00 89.69 619 ALA A O 1
ATOM 4606 N N . LEU A 1 620 ? -35.475 7.009 62.058 1.00 88.75 620 LEU A N 1
ATOM 4607 C CA . LEU A 1 620 ? -35.742 5.689 62.643 1.00 88.75 620 LEU A CA 1
ATOM 4608 C C . LEU A 1 620 ? -34.923 5.399 63.910 1.00 88.75 620 LEU A C 1
ATOM 4610 O O . LEU A 1 620 ? -35.374 4.611 64.735 1.00 88.75 620 LEU A O 1
ATOM 4614 N N . ARG A 1 621 ? -33.727 5.989 64.056 1.00 87.19 621 ARG A N 1
ATOM 4615 C CA . ARG A 1 621 ? -32.858 5.759 65.225 1.00 87.19 621 ARG A CA 1
ATOM 4616 C C . ARG A 1 621 ? -33.286 6.572 66.444 1.00 87.19 621 ARG A C 1
ATOM 4618 O O . ARG A 1 621 ? -33.450 5.993 67.509 1.00 87.19 621 ARG A O 1
ATOM 4625 N N . ASP A 1 622 ? -33.493 7.878 66.262 1.00 78.81 622 ASP A N 1
ATOM 4626 C CA . ASP A 1 622 ? -33.590 8.832 67.381 1.00 78.81 622 ASP A CA 1
ATOM 4627 C C . ASP A 1 622 ? -34.810 9.780 67.295 1.00 78.81 622 ASP A C 1
ATOM 4629 O O . ASP A 1 622 ? -34.964 10.673 68.128 1.00 78.81 622 ASP A O 1
ATOM 4633 N N . GLY A 1 623 ? -35.676 9.628 66.284 1.00 77.25 623 GLY A N 1
ATOM 4634 C CA . GLY A 1 623 ? -36.778 10.557 66.007 1.00 77.25 623 GLY A CA 1
ATOM 4635 C C . GLY A 1 623 ? -38.073 10.243 66.761 1.00 77.25 623 GLY A C 1
ATOM 4636 O O . GLY A 1 623 ? -38.505 9.091 66.829 1.00 77.25 623 GLY A O 1
ATOM 4637 N N . SER A 1 624 ? -38.751 11.282 67.262 1.00 83.69 624 SER A N 1
ATOM 4638 C CA . SER A 1 624 ? -40.128 11.162 67.758 1.00 83.69 624 SER A CA 1
ATOM 4639 C C . SER A 1 624 ? -41.108 10.844 66.615 1.00 83.69 624 SER A C 1
ATOM 4641 O O . SER A 1 624 ? -40.793 11.028 65.440 1.00 83.69 624 SER A O 1
ATOM 4643 N N . ALA A 1 625 ? -42.341 10.426 66.925 1.00 80.31 625 ALA A N 1
ATOM 4644 C CA . ALA A 1 625 ? -43.368 10.186 65.898 1.00 80.31 625 ALA A CA 1
ATOM 4645 C C . ALA A 1 625 ? -43.646 11.430 65.018 1.00 80.31 625 ALA A C 1
ATOM 4647 O O . ALA A 1 625 ? -43.978 11.305 63.837 1.00 80.31 625 ALA A O 1
ATOM 4648 N N . HIS A 1 626 ? -43.473 12.636 65.574 1.00 82.94 626 HIS A N 1
ATOM 4649 C CA . HIS A 1 626 ? -43.572 13.890 64.826 1.00 82.94 626 HIS A CA 1
ATOM 4650 C C . HIS A 1 626 ? -42.388 14.070 63.863 1.00 82.94 626 HIS A C 1
ATOM 4652 O O . HIS A 1 626 ? -42.592 14.386 62.688 1.00 82.94 626 HIS A O 1
ATOM 4658 N N . ASP A 1 627 ? -41.170 13.774 64.324 1.00 86.06 627 ASP A N 1
ATOM 4659 C CA . ASP A 1 627 ? -39.950 13.848 63.510 1.00 86.06 627 ASP A CA 1
ATOM 4660 C C . ASP A 1 627 ? -39.956 12.808 62.385 1.00 86.06 627 ASP A C 1
ATOM 4662 O O . ASP A 1 627 ? -39.537 13.097 61.267 1.00 86.06 627 ASP A O 1
ATOM 4666 N N . GLN A 1 628 ? -40.506 11.619 62.640 1.00 88.88 628 GLN A N 1
ATOM 4667 C CA . GLN A 1 628 ? -40.681 10.567 61.639 1.00 88.88 628 GLN A CA 1
ATOM 4668 C C . GLN A 1 628 ? -41.657 10.984 60.532 1.00 88.88 628 GLN A C 1
ATOM 4670 O O . GLN A 1 628 ? -41.384 10.765 59.352 1.00 88.88 628 GLN A O 1
ATOM 4675 N N . ARG A 1 629 ? -42.766 11.651 60.873 1.00 90.00 629 ARG A N 1
ATOM 4676 C CA . ARG A 1 629 ? -43.717 12.174 59.876 1.00 90.00 629 ARG A CA 1
ATOM 4677 C C . ARG A 1 629 ? -43.103 13.294 59.030 1.00 90.00 629 ARG A C 1
ATOM 4679 O O . ARG A 1 629 ? -43.295 13.321 57.810 1.00 90.00 629 ARG A O 1
ATOM 4686 N N . ALA A 1 630 ? -42.342 14.193 59.654 1.00 90.00 630 ALA A N 1
ATOM 4687 C CA . ALA A 1 630 ? -41.603 15.238 58.947 1.00 90.00 630 ALA A CA 1
ATOM 4688 C C . ALA A 1 630 ? -40.534 14.634 58.017 1.00 90.00 630 ALA A C 1
ATOM 4690 O O . ALA A 1 630 ? -40.480 14.972 56.834 1.00 90.00 630 ALA A O 1
ATOM 4691 N N . ALA A 1 631 ? -39.754 13.667 58.507 1.00 91.31 631 ALA A N 1
ATOM 4692 C CA . ALA A 1 631 ? -38.740 12.964 57.729 1.00 91.31 631 ALA A CA 1
ATOM 4693 C C . ALA A 1 631 ? -39.335 12.193 56.544 1.00 91.31 631 ALA A C 1
ATOM 4695 O O . ALA A 1 631 ? -38.799 12.277 55.441 1.00 91.31 631 ALA A O 1
ATOM 4696 N N . LEU A 1 632 ? -40.469 11.506 56.726 1.00 92.56 632 LEU A N 1
ATOM 4697 C CA . LEU A 1 632 ? -41.147 10.777 55.649 1.00 92.56 632 LEU A CA 1
ATOM 4698 C C . LEU A 1 632 ? -41.611 11.717 54.522 1.00 92.56 632 LEU A C 1
ATOM 4700 O O . LEU A 1 632 ? -41.569 11.354 53.348 1.00 92.56 632 LEU A O 1
ATOM 4704 N N . THR A 1 633 ? -41.987 12.954 54.858 1.00 93.44 633 THR A N 1
ATOM 4705 C CA . THR A 1 633 ? -42.347 13.985 53.869 1.00 93.44 633 THR A CA 1
ATOM 4706 C C . THR A 1 633 ? -41.137 14.391 53.020 1.00 93.44 633 THR A C 1
ATOM 4708 O O . THR A 1 633 ? -41.245 14.500 51.798 1.00 93.44 633 THR A O 1
ATOM 4711 N N . VAL A 1 634 ? -39.966 14.552 53.645 1.00 93.88 634 VAL A N 1
ATOM 4712 C CA . VAL A 1 634 ? -38.711 14.860 52.939 1.00 93.88 634 VAL A CA 1
ATOM 4713 C C . VAL A 1 634 ? -38.234 13.666 52.106 1.00 93.88 634 VAL A C 1
ATOM 4715 O O . VAL A 1 634 ? -37.833 13.842 50.960 1.00 93.88 634 VAL A O 1
ATOM 4718 N N . VAL A 1 635 ? -38.365 12.443 52.624 1.00 93.25 635 VAL A N 1
ATOM 4719 C CA . VAL A 1 635 ? -38.083 11.191 51.898 1.00 93.25 635 VAL A CA 1
ATOM 4720 C C . VAL A 1 635 ? -38.906 11.094 50.609 1.00 93.25 635 VAL A C 1
ATOM 4722 O O . VAL A 1 635 ? -38.356 10.773 49.559 1.00 93.25 635 VAL A O 1
ATOM 4725 N N . VAL A 1 636 ? -40.200 11.436 50.638 1.00 93.25 636 VAL A N 1
ATOM 4726 C CA . VAL A 1 636 ? -41.040 11.481 49.425 1.00 93.25 636 VAL A CA 1
ATOM 4727 C C . VAL A 1 636 ? -40.551 12.533 48.429 1.00 93.25 636 VAL A C 1
ATOM 4729 O O . VAL A 1 636 ? -40.549 12.278 47.224 1.00 93.25 636 VAL A O 1
ATOM 4732 N N . ALA A 1 637 ? -40.143 13.711 48.907 1.00 92.75 637 ALA A N 1
ATOM 4733 C CA . ALA A 1 637 ? -39.634 14.776 48.046 1.00 92.75 637 ALA A CA 1
ATOM 4734 C C . ALA A 1 637 ? -38.324 14.368 47.350 1.00 92.75 637 ALA A C 1
ATOM 4736 O O . ALA A 1 637 ? -38.211 14.519 46.134 1.00 92.75 637 ALA A O 1
ATOM 4737 N N . GLU A 1 638 ? -37.381 13.775 48.085 1.00 93.69 638 GLU A N 1
ATOM 4738 C CA . GLU A 1 638 ? -36.118 13.269 47.532 1.00 93.69 638 GLU A CA 1
ATOM 4739 C C . GLU A 1 638 ? -36.341 12.087 46.573 1.00 93.69 638 GLU A C 1
ATOM 4741 O O . GLU A 1 638 ? -35.716 12.035 45.517 1.00 93.69 638 GLU A O 1
ATOM 4746 N N . ALA A 1 639 ? -37.280 11.175 46.865 1.00 91.19 639 ALA A N 1
ATOM 4747 C CA . ALA A 1 639 ? -37.630 10.077 45.955 1.00 91.19 639 ALA A CA 1
ATOM 4748 C C . ALA A 1 639 ? -38.199 10.593 44.622 1.00 91.19 639 ALA A C 1
ATOM 4750 O O . ALA A 1 639 ? -37.837 10.100 43.553 1.00 91.19 639 ALA A O 1
ATOM 4751 N N . ARG A 1 640 ? -39.061 11.619 44.665 1.00 92.19 640 ARG A N 1
ATOM 4752 C CA . ARG A 1 640 ? -39.596 12.272 43.459 1.00 92.19 640 ARG A CA 1
ATOM 4753 C C . ARG A 1 640 ? -38.521 13.035 42.691 1.00 92.19 640 ARG A C 1
ATOM 4755 O O . ARG A 1 640 ? -38.523 12.978 41.464 1.00 92.19 640 ARG A O 1
ATOM 4762 N N . ALA A 1 641 ? -37.609 13.711 43.387 1.00 91.19 641 ALA A N 1
ATOM 4763 C CA . ALA A 1 641 ? -36.482 14.397 42.763 1.00 91.19 641 ALA A CA 1
ATOM 4764 C C . ALA A 1 641 ? -35.552 13.403 42.049 1.00 91.19 641 ALA A C 1
ATOM 4766 O O . ALA A 1 641 ? -35.236 13.608 40.881 1.00 91.19 641 ALA A O 1
ATOM 4767 N N . ALA A 1 642 ? -35.228 12.273 42.688 1.00 88.94 642 ALA A N 1
ATOM 4768 C CA . ALA A 1 642 ? -34.453 11.192 42.080 1.00 88.94 642 ALA A CA 1
ATOM 4769 C C . ALA A 1 642 ? -35.141 10.601 40.832 1.00 88.94 642 ALA A C 1
ATOM 4771 O O . ALA A 1 642 ? -34.493 10.405 39.807 1.00 88.94 642 ALA A O 1
ATOM 4772 N N . LEU A 1 643 ? -36.460 10.366 40.878 1.00 89.06 643 LEU A N 1
ATOM 4773 C CA . LEU A 1 643 ? -37.237 9.899 39.717 1.00 89.06 643 LEU A CA 1
ATOM 4774 C C . LEU A 1 643 ? -37.272 10.927 38.576 1.00 89.06 643 LEU A C 1
ATOM 4776 O O . LEU A 1 643 ? -37.208 10.550 37.407 1.00 89.06 643 LEU A O 1
ATOM 4780 N N . SER A 1 644 ? -37.379 12.217 38.903 1.00 88.94 644 SER A N 1
ATOM 4781 C CA . SER A 1 644 ? -37.360 13.300 37.915 1.00 88.94 644 SER A CA 1
ATOM 4782 C C . SER A 1 644 ? -35.984 13.448 37.267 1.00 88.94 644 SER A C 1
ATOM 4784 O O . SER A 1 644 ? -35.903 13.581 36.049 1.00 88.94 644 SER A O 1
ATOM 4786 N N . GLY A 1 645 ? -34.911 13.384 38.060 1.00 86.69 645 GLY A N 1
ATOM 4787 C CA . GLY A 1 645 ? -33.537 13.394 37.560 1.00 86.69 645 GLY A CA 1
ATOM 4788 C C . GLY A 1 645 ? -33.258 12.193 36.660 1.00 86.69 645 GLY A C 1
ATOM 4789 O O . GLY A 1 645 ? -32.708 12.352 35.574 1.00 86.69 645 GLY A O 1
ATOM 4790 N N . MET A 1 646 ? -33.722 11.003 37.054 1.00 87.31 646 MET A N 1
ATOM 4791 C CA . MET A 1 646 ? -33.623 9.795 36.234 1.00 87.31 646 MET A CA 1
ATOM 4792 C C . MET A 1 646 ? -34.358 9.941 34.896 1.00 87.31 646 MET A C 1
ATOM 4794 O O . MET A 1 646 ? -33.810 9.553 33.871 1.00 87.31 646 MET A O 1
ATOM 4798 N N . ARG A 1 647 ? -35.575 10.508 34.879 1.00 85.12 647 ARG A N 1
ATOM 4799 C CA . ARG A 1 647 ? -36.321 10.743 33.629 1.00 85.12 647 ARG A CA 1
ATOM 4800 C C . ARG A 1 647 ? -35.602 11.705 32.693 1.00 85.12 647 ARG A C 1
ATOM 4802 O O . ARG A 1 647 ? -35.459 11.370 31.528 1.00 85.12 647 ARG A O 1
ATOM 4809 N N . GLY A 1 648 ? -35.091 12.828 33.200 1.00 83.75 648 GLY A N 1
ATOM 4810 C CA . GLY A 1 648 ? -34.311 13.756 32.373 1.00 83.75 648 GLY A CA 1
ATOM 4811 C C . GLY A 1 648 ? -33.050 13.103 31.797 1.00 83.75 648 GLY A C 1
ATOM 4812 O O . GLY A 1 648 ? -32.709 13.306 30.636 1.00 83.75 648 GLY A O 1
ATOM 4813 N N . LEU A 1 649 ? -32.386 12.248 32.577 1.00 83.62 649 LEU A N 1
ATOM 4814 C CA . LEU A 1 649 ? -31.236 11.483 32.102 1.00 83.62 649 LEU A CA 1
ATOM 4815 C C . LEU A 1 649 ? -31.640 10.466 31.017 1.00 83.62 649 LEU A C 1
ATOM 4817 O O . LEU A 1 649 ? -30.988 10.397 29.983 1.00 83.62 649 LEU A O 1
ATOM 4821 N N . LEU A 1 650 ? -32.746 9.739 31.190 1.00 81.69 650 LEU A N 1
ATOM 4822 C CA . LEU A 1 650 ? -33.256 8.809 30.176 1.00 81.69 650 LEU A CA 1
ATOM 4823 C C . LEU A 1 650 ? -33.694 9.523 28.888 1.00 81.69 650 LEU A C 1
ATOM 4825 O O . LEU A 1 650 ? -33.376 9.047 27.807 1.00 81.69 650 LEU A O 1
ATOM 4829 N N . GLU A 1 651 ? -34.330 10.690 28.984 1.00 81.12 651 GLU A N 1
ATOM 4830 C CA . GLU A 1 651 ? -34.706 11.511 27.822 1.00 81.12 651 GLU A CA 1
ATOM 4831 C C . GLU A 1 651 ? -33.465 11.957 27.032 1.00 81.12 651 GLU A C 1
ATOM 4833 O O . GLU A 1 651 ? -33.404 11.778 25.817 1.00 81.12 651 GLU A O 1
ATOM 4838 N N . THR A 1 652 ? -32.411 12.418 27.716 1.00 79.69 652 THR A N 1
ATOM 4839 C CA . THR A 1 652 ? -31.126 12.726 27.053 1.00 79.69 652 THR A CA 1
ATOM 4840 C C . THR A 1 652 ? -30.415 11.486 26.492 1.00 79.69 652 THR A C 1
ATOM 4842 O O . THR A 1 652 ? -29.577 11.599 25.591 1.00 79.69 652 THR A O 1
ATOM 4845 N N . MET A 1 653 ? -30.738 10.288 26.996 1.00 73.88 653 MET A N 1
ATOM 4846 C CA . MET A 1 653 ? -30.255 9.012 26.459 1.00 73.88 653 MET A CA 1
ATOM 4847 C C . MET A 1 653 ? -31.045 8.520 25.239 1.00 73.88 653 MET A C 1
ATOM 4849 O O . MET A 1 653 ? -30.472 7.842 24.383 1.00 73.88 653 MET A O 1
ATOM 4853 N N . GLU A 1 654 ? -32.328 8.863 25.147 1.00 66.56 654 GLU A N 1
ATOM 4854 C CA . GLU A 1 654 ? -33.226 8.500 24.046 1.00 66.56 654 GLU A CA 1
ATOM 4855 C C . GLU A 1 654 ? -33.162 9.478 22.866 1.00 66.56 654 GLU A C 1
ATOM 4857 O O . GLU A 1 654 ? -33.488 9.086 21.744 1.00 66.56 654 GLU A O 1
ATOM 4862 N N . GLU A 1 655 ? -32.701 10.718 23.072 1.00 63.84 655 GLU A N 1
ATOM 4863 C CA . GLU A 1 655 ? -32.505 11.661 21.970 1.00 63.84 655 GLU A CA 1
ATOM 4864 C C . GLU A 1 655 ? -31.486 11.111 20.951 1.00 63.84 655 GLU A C 1
ATOM 4866 O O . GLU A 1 655 ? -30.316 10.868 21.287 1.00 63.84 655 GLU A O 1
ATOM 4871 N N . PRO A 1 656 ? -31.902 10.893 19.686 1.00 48.97 656 PRO A N 1
ATOM 4872 C CA . PRO A 1 656 ? -30.997 10.438 18.651 1.00 48.97 656 PRO A CA 1
ATOM 4873 C C . PRO A 1 656 ? -29.973 11.536 18.391 1.00 48.97 656 PRO A C 1
ATOM 4875 O O . PRO A 1 656 ? -30.318 12.684 18.115 1.00 48.97 656 PRO A O 1
ATOM 4878 N N . MET A 1 657 ? -28.700 11.156 18.423 1.00 48.41 657 MET A N 1
ATOM 4879 C CA . MET A 1 657 ? -27.544 12.000 18.128 1.00 48.41 657 MET A CA 1
ATOM 4880 C C . MET A 1 657 ? -27.461 12.357 16.626 1.00 48.41 657 MET A C 1
ATOM 4882 O O . MET A 1 657 ? -26.443 12.158 15.970 1.00 48.41 657 MET A O 1
ATOM 4886 N N . ASN A 1 658 ? -28.559 12.846 16.049 1.00 39.53 658 ASN A N 1
ATOM 4887 C CA . ASN A 1 658 ? -28.649 13.252 14.650 1.00 39.53 658 ASN A CA 1
ATOM 4888 C C . ASN A 1 658 ? -28.106 14.678 14.433 1.00 39.53 658 ASN A C 1
ATOM 4890 O O . ASN A 1 658 ? -27.790 15.037 13.306 1.00 39.53 658 ASN A O 1
ATOM 4894 N N . GLU A 1 659 ? -27.948 15.482 15.492 1.00 38.56 659 GLU A N 1
ATOM 4895 C CA . GLU A 1 659 ? -27.558 16.898 15.367 1.00 38.56 659 GLU A CA 1
ATOM 4896 C C . GLU A 1 659 ? -26.056 17.182 15.562 1.00 38.56 659 GLU A C 1
ATOM 4898 O O . GLU A 1 659 ? -25.552 18.199 15.085 1.00 38.56 659 GLU A O 1
ATOM 4903 N N . THR A 1 660 ? -25.278 16.292 16.186 1.00 39.88 660 THR A N 1
ATOM 4904 C CA . THR A 1 660 ? -23.833 16.530 16.402 1.00 39.88 660 THR A CA 1
ATOM 4905 C C . THR A 1 660 ? -22.949 16.127 15.219 1.00 39.88 660 THR A C 1
ATOM 4907 O O . THR A 1 660 ? -21.808 16.584 15.141 1.00 39.88 660 THR A O 1
ATOM 4910 N N . VAL A 1 661 ? -23.460 15.355 14.252 1.00 40.00 661 VAL A N 1
ATOM 4911 C CA . VAL A 1 661 ? -22.728 15.038 13.008 1.00 40.00 661 VAL A CA 1
ATOM 4912 C C . VAL A 1 661 ? -22.771 16.209 12.014 1.00 40.00 661 VAL A C 1
ATOM 4914 O O . VAL A 1 661 ? -21.755 16.502 11.380 1.00 40.00 661 VAL A O 1
ATOM 4917 N N . ASP A 1 662 ? -23.877 16.958 11.943 1.00 36.19 662 ASP A N 1
ATOM 4918 C CA . ASP A 1 662 ? -23.994 18.121 11.045 1.00 36.19 662 ASP A CA 1
ATOM 4919 C C . ASP A 1 662 ? -23.174 19.333 11.526 1.00 36.19 662 ASP A C 1
ATOM 4921 O O . ASP A 1 662 ? -22.624 20.081 10.714 1.00 36.19 662 ASP A O 1
ATOM 4925 N N . ALA A 1 663 ? -22.985 19.501 12.839 1.00 35.12 663 ALA A N 1
ATOM 4926 C CA . ALA A 1 663 ? -22.191 20.607 13.385 1.00 35.12 663 ALA A CA 1
ATOM 4927 C C . ALA A 1 663 ? -20.664 20.417 13.230 1.00 35.12 663 ALA A C 1
ATOM 4929 O O . ALA A 1 663 ? -19.921 21.401 13.189 1.00 35.12 663 ALA A O 1
ATOM 4930 N N . ALA A 1 664 ? -20.180 19.174 13.112 1.00 36.12 664 ALA A N 1
ATOM 4931 C CA . ALA A 1 664 ? -18.756 18.870 12.921 1.00 36.12 664 ALA A CA 1
ATOM 4932 C C . ALA A 1 664 ? -18.327 18.847 11.437 1.00 36.12 664 ALA A C 1
ATOM 4934 O O . ALA A 1 664 ? -17.144 19.015 11.142 1.00 36.12 664 ALA A O 1
ATOM 4935 N N . GLY A 1 665 ? -19.273 18.693 10.501 1.00 33.12 665 GLY A N 1
ATOM 4936 C CA . GLY A 1 665 ? -19.036 18.764 9.051 1.00 33.12 665 GLY A CA 1
ATOM 4937 C C . GLY A 1 665 ? -19.015 20.184 8.468 1.00 33.12 665 GLY A C 1
ATOM 4938 O O . GLY A 1 665 ? -18.669 20.363 7.301 1.00 33.12 665 GLY A O 1
ATOM 4939 N N . ALA A 1 666 ? -19.360 21.195 9.270 1.00 31.86 666 ALA A N 1
ATOM 4940 C CA . ALA A 1 666 ? -19.469 22.591 8.856 1.00 31.86 666 ALA A CA 1
ATOM 4941 C C . ALA A 1 666 ? -18.503 23.503 9.631 1.00 31.86 666 ALA A C 1
ATOM 4943 O O . ALA A 1 666 ? -18.905 24.477 10.267 1.00 31.86 666 ALA A O 1
ATOM 4944 N N . ARG A 1 667 ? -17.199 23.222 9.558 1.00 31.61 667 ARG A N 1
ATOM 4945 C CA . ARG A 1 667 ? -16.169 24.259 9.725 1.00 31.61 667 ARG A CA 1
ATOM 4946 C C . ARG A 1 667 ? -15.154 24.138 8.578 1.00 31.61 667 ARG A C 1
ATOM 4948 O O . ARG A 1 667 ? -14.738 23.015 8.305 1.00 31.61 667 ARG A O 1
ATOM 4955 N N . PRO A 1 668 ? -14.847 25.244 7.872 1.00 39.41 668 PRO A N 1
ATOM 4956 C CA . PRO A 1 668 ? -13.991 25.243 6.684 1.00 39.41 668 PRO A CA 1
ATOM 4957 C C . PRO A 1 668 ? -12.549 24.814 6.961 1.00 39.41 668 PRO A C 1
ATOM 4959 O O . PRO A 1 668 ? -12.075 25.021 8.103 1.00 39.41 668 PRO A O 1
#

Nearest PDB structures (foldseek):
  4gt8-assembly1_A  TM=8.204E-01  e=8.707E-06  Staphylococcus aureus subsp. aureus Mu50
  7ssi-assembly2_D  TM=5.583E-01  e=7.260E-07  Bacillus subtilis subsp. subtilis str. 168
  7ssi-assembly1_A  TM=5.543E-01  e=1.468E-06  Bacillus subtilis subsp. subtilis str. 168
  7ssj-assembly1_A-2  TM=4.818E-01  e=7.260E-07  Bacillus subtilis subsp. subtilis str. 168
  4biy-assembly2_D  TM=4.737E-01  e=1.106E-03  Escherichia coli K-12

Organism: NCBI:txid2303421

Radius of gyration: 39.84 Å; Cα contacts (8 Å, |Δi|>4): 767; chains: 1; bounding box: 106×62×113 Å

Sequence (668 aa):
MLSFGELTRHRPRVNDVVLPLLLLTAQLAAGPGLAATFEESLSARERTLGLIVGAVVAAALCLRRERPVEVLAVTVVLGTVTELTFSSFTAAPVLWVADLVALYSLAVHRSAQTAVTGGLFAVAAGCFTTALTVPPPEEVVAIIVLYTACYVVVIAFGQLRRQRVEVRRGLAARLDEAERERVLLAAAERERLARDLHDVAGHHLSAVTVHSTAALSLADRRPEMVSEALAVAVGAGREVLSALNRMVDVVGRPSEEPPDADLPELLSPLCAGLARLGIPVSVTVSGGARPLPAETVAAAYGVVQESLTNAMRHARGAPISVQVEYATGTLDVRVRNEKGAAWNDGAELSGGRGVEGMRHRVANVGGTLHAGPVEDGWSVHAAFPAPTRRRRELGWPQLLDAMAFCLCVGLPMLAMVPHDEALSLPPIGLAGLFGLLSAHAAMLWTRRRAPVATLAGVIGVDVLWCGLTLAGAIDTNWLVALGLAWTTEMIAVYSLTVYGPSAGMGFLGAVAVGTAGGLLAVAALAHDPTEKPFTAADGIAGVMFFGFFVTLAMLPLWAWGAAVRSRRRRGREWERSMVEAVAERTDHIVRAERYQVAVGLRDAVLDHTVRLTRIGESALRDGSAHDQRAALTVVVAEARAALSGMRGLLETMEEPMNETVDAAGARP

InterPro domains:
  IPR011712 Signal transduction histidine kinase, subgroup 3, dimerisation and phosphoacceptor domain [PF07730] (189-251)
  IPR036890 Histidine kinase/HSP90-like ATPase superfamily [G3DSA:3.30.565.10] (260-386)
  IPR050482 Sensor Histidine Kinase Two-Component System [PTHR24421] (7-389)
  IPR055558 Domain of unknown function DUF7134 [PF23539] (8-164)

Solvent-accessible surface area (backbone atoms only — not comparable to full-atom values): 35184 Å² total; per-residue (Å²): 132,84,55,78,74,61,72,63,71,76,57,81,56,70,78,42,53,50,57,28,49,50,44,45,52,44,40,71,60,45,26,64,53,48,21,60,73,71,75,47,84,79,49,74,64,45,48,53,51,24,49,51,52,44,50,52,43,27,59,39,49,52,40,26,82,84,42,20,66,63,29,33,52,50,35,43,51,51,42,48,51,47,60,76,72,37,99,51,67,45,44,44,60,43,46,66,57,47,37,53,51,25,45,24,34,23,10,41,75,47,52,72,66,59,27,50,52,52,44,52,51,49,45,51,47,51,50,54,52,38,71,73,73,52,92,54,74,66,61,46,52,52,52,50,53,52,50,48,50,53,45,53,49,36,33,35,54,14,40,54,50,28,54,53,50,51,54,51,51,52,53,50,52,52,48,57,49,52,53,52,51,49,56,51,52,45,50,53,51,53,53,50,51,51,49,56,45,45,62,47,48,48,52,40,37,48,49,35,35,54,49,35,51,53,19,64,77,36,34,94,84,40,53,69,42,35,58,53,29,31,52,51,35,30,51,38,29,51,54,37,53,56,52,53,48,56,64,43,56,70,69,70,62,79,78,75,75,79,68,104,58,59,63,70,66,60,46,48,62,58,46,52,53,43,40,76,72,71,31,54,61,48,80,46,79,41,61,77,88,71,97,67,59,67,68,56,42,52,36,53,49,52,46,51,53,53,50,52,51,49,38,60,74,49,18,49,79,25,50,33,40,39,39,40,35,45,53,92,36,31,38,38,40,35,43,37,34,37,68,19,90,61,62,67,98,78,65,82,73,91,65,72,58,63,65,49,53,43,38,52,49,30,44,74,63,69,22,48,65,51,73,48,81,46,100,65,26,40,37,39,41,36,41,33,67,39,86,59,86,72,77,87,67,89,46,57,70,55,54,51,52,53,47,51,36,49,50,28,34,48,54,18,54,56,75,65,43,54,89,89,47,60,88,70,55,59,69,68,56,57,54,48,52,52,49,54,36,43,58,48,29,54,33,57,78,39,23,76,82,41,16,64,59,20,39,52,48,39,50,47,47,54,53,50,52,44,50,36,31,78,70,67,77,40,67,67,77,53,53,56,33,58,67,56,25,48,61,44,56,54,52,31,26,24,27,16,10,46,57,34,98,37,51,68,57,8,51,55,40,25,46,53,50,3,46,49,51,2,46,46,54,42,55,56,54,75,67,44,89,88,57,78,87,76,49,74,66,54,48,53,52,39,19,54,55,49,9,49,55,46,20,59,70,35,46,64,46,28,55,51,17,35,53,51,30,53,52,49,50,54,50,51,49,51,53,46,56,50,50,51,61,58,71,63,46,71,61,52,53,50,49,48,51,51,45,53,51,43,54,52,43,46,75,30,30,48,55,32,37,53,52,27,25,53,45,31,50,52,26,72,72,77,42,50,78,67,46,31,52,53,35,45,53,51,33,38,51,27,31,50,48,18,53,50,30,45,48,56,51,46,51,67,68,67,55,75,81,71,65,65,60,61,63,69,73,68,67,137

pLDDT: mean 79.39, std 15.01, range [30.17, 96.62]